Protein AF-A0A1L9V9S2-F1 (afdb_monomer_lite)

Radius of gyration: 23.05 Å; chains: 1; bounding box: 51×39×69 Å

Foldseek 3Di:
DDLLVVLLVLLVQLVQVPSVVLSVCSVVVPPLSSVLSVQQLCQQAAEEEEAQVCVVVLNNLSSLCSLAQVDDVSNPPSGHPNQNHAYYAEHHDDDDDPPVCVLPLPPPQPDEALRSCLSVQLRQNYAEDADDAQVNRENPDNVVCCVPSVRDGRQQNHAYDHDAAHCHDLVVQLVNLLNHQQHAHDHEAYADPDADDHPCLSCLAHYQHYFYHYDYPDDPVVPVPDPRVVSLVVVQVRHDAQQQSQQSRPRHAYYHYEPCNHPGLDDDDLVVDDPLRHHHQNYAEYEYEPCPHRSQPRLRDELLSVLSNLLVLLPDPCNCVSHVNHAEYEYEHQQPPPHDNVDYPDPVSSVVSVVSSVVSCVVVNHHYHYHYDPDDDDTPPPPPPPDDDDD

Secondary structure (DSSP, 8-state):
--HHHHHHHHHHHHT-TTHHHHHHHHHTT-HHHHHHHHHHT-TT--EEEE-HHHHHH-HHHHHHHHHHHS--TTSBTTB---TT--EEEES--SS--HHHHHHHHHHTGGG--TTTTTTGGG-TT--EEEEE-GGGT----HHHHHHHS------TT--EEEEEEE---HHHHHHHHHT-TT--EEEEEEEESS-PPPSGGGGTTT-SEEEE--EE----TT-TTS-HHHHHHHHHHT-----SGGGG-SS--EEEEEHHHHH-S--S-GGG--HHHHS-TT--EEEEEE--TT-TT-----HHHHHHHHHHHHHSTTHHHHSTT--EEEEEE-S---S--SSPPPHHHHHHHHHHHHHHHHHHT-EEEEEE-SSPPPTTTTS--------

Sequence (391 aa):
MDVVEGCVDIINRAQFPDADVWIAALQQGVSEAFISIFISQLSMLNCLRLDYEFLKSGYADKMVKHALLSFSSFLQGVLSIFSRLQKVDYGRHNHDSPSYIHKWLFNDLRGYDKNKFIAWLCLPSLQRFDTHYLVLTGVTGLERRQREEDIKLNLCGLQTLFLTRSKIPEQDIFFLLSQTPSLKNLHLGPIYERHDQPALELVSDTVENLSIGVEYYSCCGECEEVEDDKLREEGLESWEPFRGILKRFTNLQNLEIPIYVIFGTVTTAAADFDLVAALPETLRKLCLRNDPCQLQDCEMKTGSYILDCVHAFLTSRNWKSATPFLRNICIRLCPYAIFKISDPDDPESLANSEKQLSDVCEREGIEMEVYKHEYSVPIGDWIPAGGCCYA

Organism: NCBI:txid1160497

pLDDT: mean 77.68, std 19.03, range [24.02, 98.06]

Structure (mmCIF, N/CA/C/O backbone):
data_AF-A0A1L9V9S2-F1
#
_entry.id   AF-A0A1L9V9S2-F1
#
loop_
_atom_site.group_PDB
_atom_site.id
_atom_site.type_symbol
_atom_site.label_atom_id
_atom_site.label_alt_id
_atom_site.label_comp_id
_atom_site.label_asym_id
_atom_site.label_entity_id
_atom_site.label_seq_id
_atom_site.pdbx_PDB_ins_code
_atom_site.Cartn_x
_atom_site.Cartn_y
_atom_site.Cartn_z
_atom_site.occupancy
_atom_site.B_iso_or_equiv
_atom_site.auth_seq_id
_atom_site.auth_comp_id
_atom_site.auth_asym_id
_atom_site.auth_atom_id
_atom_site.pdbx_PDB_model_num
ATOM 1 N N . MET A 1 1 ? 20.178 -19.288 -33.486 1.00 59.31 1 MET A N 1
ATOM 2 C CA . MET A 1 1 ? 20.260 -17.869 -33.106 1.00 59.31 1 MET A CA 1
ATOM 3 C C . MET A 1 1 ? 20.628 -17.859 -31.644 1.00 59.31 1 MET A C 1
ATOM 5 O O . MET A 1 1 ? 19.979 -18.581 -30.891 1.00 59.31 1 MET A O 1
ATOM 9 N N . ASP A 1 2 ? 21.718 -17.190 -31.291 1.00 88.69 2 ASP A N 1
ATOM 10 C CA . ASP A 1 2 ? 22.121 -17.042 -29.893 1.00 88.69 2 ASP A CA 1
ATOM 11 C C . ASP A 1 2 ? 21.040 -16.236 -29.143 1.00 88.69 2 ASP A C 1
ATOM 13 O O . ASP A 1 2 ? 20.435 -15.321 -29.707 1.00 88.69 2 ASP A O 1
ATOM 17 N N . VAL A 1 3 ? 20.751 -16.598 -27.890 1.00 90.56 3 VAL A N 1
ATOM 18 C CA . VAL A 1 3 ? 19.786 -15.876 -27.042 1.00 90.56 3 VAL A CA 1
ATOM 19 C C . VAL A 1 3 ? 20.243 -14.429 -26.855 1.00 90.56 3 VAL A C 1
ATOM 21 O O . VAL A 1 3 ? 19.418 -13.517 -26.904 1.00 90.56 3 VAL A O 1
ATOM 24 N N . VAL A 1 4 ? 21.556 -14.211 -26.724 1.00 94.94 4 VAL A N 1
ATOM 25 C CA . VAL A 1 4 ? 22.143 -12.869 -26.625 1.00 94.94 4 VAL A CA 1
ATOM 26 C C . VAL A 1 4 ? 21.854 -12.067 -27.893 1.00 94.94 4 VAL A C 1
ATOM 28 O O . VAL A 1 4 ? 21.327 -10.961 -27.806 1.00 94.94 4 VAL A O 1
ATOM 31 N N . GLU A 1 5 ? 22.121 -12.634 -29.073 1.00 95.12 5 GLU A N 1
ATOM 32 C CA . GLU A 1 5 ? 21.849 -11.982 -30.363 1.00 95.12 5 GLU A CA 1
ATOM 33 C C . GLU A 1 5 ? 20.368 -11.618 -30.523 1.00 95.12 5 GLU A C 1
ATOM 35 O O . GLU A 1 5 ? 20.051 -10.516 -30.969 1.00 95.12 5 GLU A O 1
ATOM 40 N N . GLY A 1 6 ? 19.458 -12.513 -30.125 1.00 94.94 6 GLY A N 1
ATOM 41 C CA . GLY A 1 6 ? 18.017 -12.258 -30.171 1.00 94.94 6 GLY A CA 1
ATOM 42 C C . GLY A 1 6 ? 17.588 -11.097 -29.269 1.00 94.94 6 GLY A C 1
ATOM 43 O O . GLY A 1 6 ? 16.809 -10.241 -29.687 1.00 94.94 6 GLY A O 1
ATOM 44 N N . CYS A 1 7 ? 18.124 -11.018 -28.049 1.00 95.50 7 CYS A N 1
ATOM 45 C CA . CYS A 1 7 ? 17.850 -9.899 -27.147 1.00 95.50 7 CYS A CA 1
ATOM 46 C C . CYS A 1 7 ? 18.446 -8.580 -27.662 1.00 95.50 7 CYS A C 1
ATOM 48 O O . CYS A 1 7 ? 17.785 -7.544 -27.587 1.00 95.50 7 CYS A O 1
ATOM 50 N N . VAL A 1 8 ? 19.657 -8.610 -28.227 1.00 95.69 8 VAL A N 1
ATOM 51 C CA . VAL A 1 8 ? 20.303 -7.432 -28.829 1.00 95.69 8 VAL A CA 1
ATOM 52 C C . VAL A 1 8 ? 19.507 -6.914 -30.034 1.00 95.69 8 VAL A C 1
ATOM 54 O O . VAL A 1 8 ? 19.343 -5.701 -30.171 1.00 95.69 8 VAL A O 1
ATOM 57 N N . ASP A 1 9 ? 18.947 -7.796 -30.871 1.00 94.69 9 ASP A N 1
ATOM 58 C CA . ASP A 1 9 ? 18.048 -7.396 -31.966 1.00 94.69 9 ASP A CA 1
ATOM 59 C C . ASP A 1 9 ? 16.825 -6.627 -31.444 1.00 94.69 9 ASP A C 1
ATOM 61 O O . ASP A 1 9 ? 16.493 -5.563 -31.969 1.00 94.69 9 ASP A O 1
ATOM 65 N N . ILE A 1 10 ? 16.195 -7.108 -30.366 1.00 93.88 10 ILE A N 1
ATOM 66 C CA . ILE A 1 10 ? 15.048 -6.427 -29.746 1.00 93.88 10 ILE A CA 1
ATOM 67 C C . ILE A 1 10 ? 15.449 -5.041 -29.236 1.00 93.88 10 ILE A C 1
ATOM 69 O O . ILE A 1 10 ? 14.748 -4.074 -29.530 1.00 93.88 10 ILE A O 1
ATOM 73 N N . ILE A 1 11 ? 16.574 -4.920 -28.522 1.00 93.44 11 ILE A N 1
ATOM 74 C CA . ILE A 1 11 ? 17.078 -3.633 -28.014 1.00 93.44 11 ILE A CA 1
ATOM 75 C C . ILE A 1 11 ? 17.287 -2.631 -29.154 1.00 93.44 11 ILE A C 1
ATOM 77 O O . ILE A 1 11 ? 16.813 -1.495 -29.078 1.00 93.44 11 ILE A O 1
ATOM 81 N N . ASN A 1 12 ? 17.945 -3.064 -30.231 1.00 92.94 12 ASN A N 1
ATOM 82 C CA . ASN A 1 12 ? 18.237 -2.215 -31.383 1.00 92.94 12 ASN A CA 1
ATOM 83 C C . ASN A 1 12 ? 16.962 -1.792 -32.119 1.00 92.94 12 ASN A C 1
ATOM 85 O O . ASN A 1 12 ? 16.792 -0.619 -32.449 1.00 92.94 12 ASN A O 1
ATOM 89 N N . ARG A 1 13 ? 16.033 -2.729 -32.344 1.00 91.38 13 ARG A N 1
ATOM 90 C CA . ARG A 1 13 ? 14.748 -2.449 -33.001 1.00 91.38 13 ARG A CA 1
ATOM 91 C C . ARG A 1 13 ? 13.851 -1.552 -32.162 1.00 91.38 13 ARG A C 1
ATOM 93 O O . ARG A 1 13 ? 13.137 -0.725 -32.722 1.00 91.38 13 ARG A O 1
ATOM 100 N N . ALA A 1 14 ? 13.888 -1.712 -30.843 1.00 90.00 14 ALA A N 1
ATOM 101 C CA . ALA A 1 14 ? 13.151 -0.873 -29.912 1.00 90.00 14 ALA A CA 1
ATOM 102 C C . ALA A 1 14 ? 13.797 0.508 -29.740 1.00 90.00 14 ALA A C 1
ATOM 104 O O . ALA A 1 14 ? 13.125 1.406 -29.251 1.00 90.00 14 ALA A O 1
ATOM 105 N N . GLN A 1 15 ? 15.055 0.700 -30.157 1.00 90.56 15 GLN A N 1
ATOM 106 C CA . GLN A 1 15 ? 15.798 1.958 -30.028 1.00 90.56 15 GLN A CA 1
ATOM 107 C C . GLN A 1 15 ? 15.855 2.457 -28.578 1.00 90.56 15 GLN A C 1
ATOM 109 O O . GLN A 1 15 ? 15.498 3.599 -28.283 1.00 90.56 15 GLN A O 1
ATOM 114 N N . PHE A 1 16 ? 16.274 1.588 -27.653 1.00 88.00 16 PHE A N 1
ATOM 115 C CA . PHE A 1 16 ? 16.479 2.000 -26.262 1.00 88.00 16 PHE A CA 1
ATOM 116 C C . PHE A 1 16 ? 17.503 3.148 -26.181 1.00 88.00 16 PHE A C 1
ATOM 118 O O . PHE A 1 16 ? 18.557 3.064 -26.815 1.00 88.00 16 PHE A O 1
ATOM 125 N N . PRO A 1 17 ? 17.242 4.202 -25.385 1.00 84.94 17 PRO A N 1
ATOM 126 C CA . PRO A 1 17 ? 18.136 5.359 -25.280 1.00 84.94 17 PRO A CA 1
ATOM 127 C C . PRO A 1 17 ? 19.508 5.006 -24.688 1.00 84.94 17 PRO A C 1
ATOM 129 O O . PRO A 1 17 ? 20.489 5.693 -24.953 1.00 84.94 17 PRO A O 1
ATOM 132 N N . ASP A 1 18 ? 19.584 3.931 -23.904 1.00 88.31 18 ASP A N 1
ATOM 133 C CA . ASP A 1 18 ? 20.789 3.396 -23.278 1.00 88.31 18 ASP A CA 1
ATOM 134 C C . ASP A 1 18 ? 21.162 2.009 -23.833 1.00 88.31 18 ASP A C 1
ATOM 136 O O . ASP A 1 18 ? 21.614 1.139 -23.087 1.00 88.31 18 ASP A O 1
ATOM 140 N N . ALA A 1 19 ? 20.974 1.791 -25.143 1.00 92.25 19 ALA A N 1
ATOM 141 C CA . ALA A 1 19 ? 21.206 0.504 -25.809 1.00 92.25 19 ALA A CA 1
ATOM 142 C C . ALA A 1 19 ? 22.562 -0.138 -25.461 1.00 92.25 19 ALA A C 1
ATOM 144 O O . ALA A 1 19 ? 22.602 -1.330 -25.166 1.00 92.25 19 ALA A O 1
ATOM 145 N N . ASP A 1 20 ? 23.649 0.637 -25.404 1.00 94.81 20 ASP A N 1
ATOM 146 C CA . ASP A 1 20 ? 24.983 0.126 -25.055 1.00 94.81 20 ASP A CA 1
ATOM 147 C C . ASP A 1 20 ? 25.027 -0.507 -23.653 1.00 94.81 20 ASP A C 1
ATOM 149 O O . ASP A 1 20 ? 25.670 -1.538 -23.453 1.00 94.81 20 ASP A O 1
ATOM 153 N N . VAL A 1 21 ? 24.301 0.070 -22.687 1.00 93.19 21 VAL A N 1
ATOM 154 C CA . VAL A 1 21 ? 24.208 -0.448 -21.311 1.00 93.19 21 VAL A CA 1
ATOM 155 C C . VAL A 1 21 ? 23.452 -1.774 -21.296 1.00 93.19 21 VAL A C 1
ATOM 157 O O . VAL A 1 21 ? 23.906 -2.734 -20.674 1.00 93.19 21 VAL A O 1
ATOM 160 N N . TRP A 1 22 ? 22.333 -1.854 -22.020 1.00 94.44 22 TRP A N 1
ATOM 161 C CA . TRP A 1 22 ? 21.566 -3.091 -22.163 1.00 94.44 22 TRP A CA 1
ATOM 162 C C . TRP A 1 22 ? 22.377 -4.192 -22.847 1.00 94.44 22 TRP A C 1
ATOM 164 O O . TRP A 1 22 ? 22.416 -5.318 -22.357 1.00 94.44 22 TRP A O 1
ATOM 174 N N . ILE A 1 23 ? 23.057 -3.876 -23.952 1.00 95.94 23 ILE A N 1
ATOM 175 C CA . ILE A 1 23 ? 23.866 -4.838 -24.710 1.00 95.94 23 ILE A CA 1
ATOM 176 C C . ILE A 1 23 ? 25.018 -5.362 -23.848 1.00 95.94 23 ILE A C 1
ATOM 178 O O . ILE A 1 23 ? 25.222 -6.575 -23.783 1.00 95.94 23 ILE A O 1
ATOM 182 N N . ALA A 1 24 ? 25.731 -4.481 -23.140 1.00 96.31 24 ALA A N 1
ATOM 183 C CA . ALA A 1 24 ? 26.801 -4.885 -22.233 1.00 96.31 24 ALA A CA 1
ATOM 184 C C . ALA A 1 24 ? 26.287 -5.804 -21.112 1.00 96.31 24 ALA A C 1
ATOM 186 O O . ALA A 1 24 ? 26.921 -6.813 -20.809 1.00 96.31 24 ALA A O 1
ATOM 187 N N . ALA A 1 25 ? 25.122 -5.502 -20.532 1.00 94.94 25 ALA A N 1
ATOM 188 C CA . ALA A 1 25 ? 24.508 -6.328 -19.496 1.00 94.94 25 ALA A CA 1
ATOM 189 C C . ALA A 1 25 ? 24.116 -7.722 -20.011 1.00 94.94 25 ALA A C 1
ATOM 191 O O . ALA A 1 25 ? 24.380 -8.725 -19.348 1.00 94.94 25 ALA A O 1
ATOM 192 N N . LEU A 1 26 ? 23.555 -7.805 -21.221 1.00 96.12 26 LEU A N 1
ATOM 193 C CA . LEU A 1 26 ? 23.231 -9.080 -21.867 1.00 96.12 26 LEU A CA 1
ATOM 194 C C . LEU A 1 26 ? 24.498 -9.907 -22.138 1.00 96.12 26 LEU A C 1
ATOM 196 O O . LEU A 1 26 ? 24.533 -11.097 -21.836 1.00 96.12 26 LEU A O 1
ATOM 200 N N . GLN A 1 27 ? 25.568 -9.280 -22.637 1.00 95.56 27 GLN A N 1
ATOM 201 C CA . GLN A 1 27 ? 26.857 -9.947 -22.871 1.00 95.56 27 GLN A CA 1
ATOM 202 C C . GLN A 1 27 ? 27.512 -10.452 -21.578 1.00 95.56 27 GLN A C 1
ATOM 204 O O . GLN A 1 27 ? 28.198 -11.471 -21.590 1.00 95.56 27 GLN A O 1
ATOM 209 N N . GLN A 1 28 ? 27.291 -9.753 -20.463 1.00 95.69 28 GLN A N 1
ATOM 210 C CA . GLN A 1 28 ? 27.781 -10.139 -19.138 1.00 95.69 28 GLN A CA 1
ATOM 211 C C . GLN A 1 28 ? 26.899 -11.185 -18.442 1.00 95.69 28 GLN A C 1
ATOM 213 O O . GLN A 1 28 ? 27.258 -11.653 -17.364 1.00 95.69 28 GLN A O 1
ATOM 218 N N . GLY A 1 29 ? 25.764 -11.574 -19.034 1.00 94.00 29 GLY A N 1
ATOM 219 C CA . GLY A 1 29 ? 24.869 -12.567 -18.440 1.00 94.00 29 GLY A CA 1
ATOM 220 C C . GLY A 1 29 ? 23.981 -12.022 -17.316 1.00 94.00 29 GLY A C 1
ATOM 221 O O . GLY A 1 29 ? 23.577 -12.791 -16.450 1.00 94.00 29 GLY A O 1
ATOM 222 N N . VAL A 1 30 ? 23.681 -10.718 -17.298 1.00 93.44 30 VAL A N 1
ATOM 223 C CA . VAL A 1 30 ? 22.823 -10.098 -16.273 1.00 93.44 30 VAL A CA 1
ATOM 224 C C . VAL A 1 30 ? 21.371 -10.556 -16.453 1.00 93.44 30 VAL A C 1
ATOM 226 O O . VAL A 1 30 ? 20.679 -10.126 -17.381 1.00 93.44 30 VAL A O 1
ATOM 229 N N . SER A 1 31 ? 20.905 -11.433 -15.564 1.00 93.94 31 SER A N 1
ATOM 230 C CA . SER A 1 31 ? 19.597 -12.100 -15.639 1.00 93.94 31 SER A CA 1
ATOM 231 C C . SER A 1 31 ? 18.418 -11.131 -15.743 1.00 93.94 31 SER A C 1
ATOM 233 O O . SER A 1 31 ? 17.497 -11.353 -16.527 1.00 93.94 31 SER A O 1
ATOM 235 N N . GLU A 1 32 ? 18.446 -10.028 -14.999 1.00 92.38 32 GLU A N 1
ATOM 236 C CA . GLU A 1 32 ? 17.364 -9.045 -14.935 1.00 92.38 32 GLU A CA 1
ATOM 237 C C . GLU A 1 32 ? 17.168 -8.341 -16.283 1.00 92.38 32 GLU A C 1
ATOM 239 O O . GLU A 1 32 ? 16.033 -8.043 -16.664 1.00 92.38 32 GLU A O 1
ATOM 244 N N . ALA A 1 33 ? 18.249 -8.128 -17.042 1.00 94.62 33 ALA A N 1
ATOM 245 C CA . ALA A 1 33 ? 18.180 -7.566 -18.387 1.00 94.62 33 ALA A CA 1
ATOM 246 C C . ALA A 1 33 ? 17.502 -8.547 -19.359 1.00 94.62 33 ALA A C 1
ATOM 248 O O . ALA A 1 33 ? 16.577 -8.159 -20.077 1.00 94.62 33 ALA A O 1
ATOM 249 N N . PHE A 1 34 ? 17.886 -9.831 -19.330 1.00 95.69 34 PHE A N 1
ATOM 250 C CA . PHE A 1 34 ? 17.237 -10.874 -20.137 1.00 95.69 34 PHE A CA 1
ATOM 251 C C . PHE A 1 34 ? 15.752 -11.009 -19.807 1.00 95.69 34 PHE A C 1
ATOM 253 O O . PHE A 1 34 ? 14.913 -11.014 -20.710 1.00 95.69 34 PHE A O 1
ATOM 260 N N . ILE A 1 35 ? 15.414 -11.087 -18.518 1.00 95.44 35 ILE A N 1
ATOM 261 C CA . ILE A 1 35 ? 14.031 -11.258 -18.067 1.00 95.44 35 ILE A CA 1
ATOM 262 C C . ILE A 1 35 ? 13.191 -10.029 -18.429 1.00 95.44 35 ILE A C 1
ATOM 264 O O . ILE A 1 35 ? 12.068 -10.185 -18.901 1.00 95.44 35 ILE A O 1
ATOM 268 N N . SER A 1 36 ? 13.734 -8.815 -18.303 1.00 95.06 36 SER A N 1
ATOM 269 C CA . SER A 1 36 ? 13.026 -7.590 -18.704 1.00 95.06 36 SER A CA 1
ATOM 270 C C . SER A 1 36 ? 12.702 -7.580 -20.200 1.00 95.06 36 SER A C 1
ATOM 272 O O . SER A 1 36 ? 11.588 -7.224 -20.589 1.00 95.06 36 SER A O 1
ATOM 274 N N . ILE A 1 37 ? 13.633 -8.038 -21.046 1.00 95.31 37 ILE A N 1
ATOM 275 C CA . ILE A 1 37 ? 13.382 -8.186 -22.484 1.00 95.31 37 ILE A CA 1
ATOM 276 C C . ILE A 1 37 ? 12.357 -9.278 -22.754 1.00 95.31 37 ILE A C 1
ATOM 278 O O . ILE A 1 37 ? 11.434 -9.052 -23.533 1.00 95.31 37 ILE A O 1
ATOM 282 N N . PHE A 1 38 ? 12.441 -10.418 -22.078 1.00 95.00 38 PHE A N 1
ATOM 283 C CA . PHE A 1 38 ? 11.438 -11.469 -22.199 1.00 95.00 38 PHE A CA 1
ATOM 284 C C . PHE A 1 38 ? 10.030 -10.970 -21.829 1.00 95.00 38 PHE A C 1
ATOM 286 O O . PHE A 1 38 ? 9.103 -11.129 -22.622 1.00 95.00 38 PHE A O 1
ATOM 293 N N . ILE A 1 39 ? 9.876 -10.286 -20.689 1.00 94.94 39 ILE A N 1
ATOM 294 C CA . ILE A 1 39 ? 8.606 -9.691 -20.238 1.00 94.94 39 ILE A CA 1
ATOM 295 C C . ILE A 1 39 ? 8.053 -8.722 -21.284 1.00 94.94 39 ILE A C 1
ATOM 297 O O . ILE A 1 39 ? 6.854 -8.742 -21.561 1.00 94.94 39 ILE A O 1
ATOM 301 N N . SER A 1 40 ? 8.917 -7.920 -21.916 1.00 93.62 40 SER A N 1
ATOM 302 C CA . SER A 1 40 ? 8.510 -6.983 -22.970 1.00 93.62 40 SER A CA 1
ATOM 303 C C . SER A 1 40 ? 7.837 -7.655 -24.169 1.00 93.62 40 SER A C 1
ATOM 305 O O . SER A 1 40 ? 7.106 -6.998 -24.900 1.00 93.62 40 SER A O 1
ATOM 307 N N . GLN A 1 41 ? 8.039 -8.957 -24.371 1.00 93.38 41 GLN A N 1
ATOM 308 C CA . GLN A 1 41 ? 7.434 -9.712 -25.469 1.00 93.38 41 GLN A CA 1
ATOM 309 C C . GLN A 1 41 ? 6.109 -10.390 -25.068 1.00 93.38 41 GLN A C 1
ATOM 311 O O . GLN A 1 41 ? 5.409 -10.948 -25.914 1.00 93.38 41 GLN A O 1
ATOM 316 N N . LEU A 1 42 ? 5.708 -10.318 -23.792 1.00 93.38 42 LEU A N 1
ATOM 317 C CA . LEU A 1 42 ? 4.491 -10.945 -23.269 1.00 93.38 42 LEU A CA 1
ATOM 318 C C . LEU A 1 42 ? 3.281 -10.001 -23.371 1.00 93.38 42 LEU A C 1
ATOM 320 O O . LEU A 1 42 ? 2.864 -9.363 -22.404 1.00 93.38 42 LEU A O 1
ATOM 324 N N . SER A 1 43 ? 2.660 -9.934 -24.549 1.00 88.38 43 SER A N 1
ATOM 325 C CA . SER A 1 43 ? 1.505 -9.052 -24.814 1.00 88.38 43 SER A CA 1
ATOM 326 C C . SER A 1 43 ? 0.220 -9.414 -24.056 1.00 88.38 43 SER A C 1
ATOM 328 O O . SER A 1 43 ? -0.672 -8.580 -23.898 1.00 88.38 43 SER A O 1
ATOM 330 N N . MET A 1 44 ? 0.122 -10.652 -23.571 1.00 91.81 44 MET A N 1
ATOM 331 C CA . MET A 1 44 ? -1.064 -11.195 -22.898 1.00 91.81 44 MET A CA 1
ATOM 332 C C . MET A 1 44 ? -0.912 -11.264 -21.375 1.00 91.81 44 MET A C 1
ATOM 334 O O . MET A 1 44 ? -1.758 -11.853 -20.703 1.00 91.81 44 MET A O 1
ATOM 338 N N . LEU A 1 45 ? 0.162 -10.682 -20.836 1.00 94.94 45 LEU A N 1
ATOM 339 C CA . LEU A 1 45 ? 0.453 -10.693 -19.410 1.00 94.94 45 LEU A CA 1
ATOM 340 C C . LEU A 1 45 ? -0.637 -9.939 -18.635 1.00 94.94 45 LEU A C 1
ATOM 342 O O . LEU A 1 45 ? -0.939 -8.789 -18.945 1.00 94.94 45 LEU A O 1
ATOM 346 N N . ASN A 1 46 ? -1.226 -10.597 -17.636 1.00 95.75 46 ASN A N 1
ATOM 347 C CA . ASN A 1 46 ? -2.275 -10.037 -16.776 1.00 95.75 46 ASN A CA 1
ATOM 348 C C . ASN A 1 46 ? -1.784 -9.714 -15.357 1.00 95.75 46 ASN A C 1
ATOM 350 O O . ASN A 1 46 ? -2.349 -8.852 -14.684 1.00 95.75 46 ASN A O 1
ATOM 354 N N . CYS A 1 47 ? -0.736 -10.396 -14.912 1.00 95.38 47 CYS A N 1
ATOM 355 C CA . CYS A 1 47 ? -0.155 -10.299 -13.589 1.00 95.38 47 CYS A CA 1
ATOM 356 C C . CYS A 1 47 ? 1.361 -10.387 -13.728 1.00 95.38 47 CYS A C 1
ATOM 358 O O . CYS A 1 47 ? 1.863 -11.275 -14.417 1.00 95.38 47 CYS A O 1
ATOM 360 N N . LEU A 1 48 ? 2.073 -9.480 -13.072 1.00 94.31 48 LEU A N 1
ATOM 361 C CA . LEU A 1 48 ? 3.523 -9.457 -13.032 1.00 94.31 48 LEU A CA 1
ATOM 362 C C . LEU A 1 48 ? 3.968 -9.329 -11.581 1.00 94.31 48 LEU A C 1
ATOM 364 O O . LEU A 1 48 ? 3.529 -8.420 -10.883 1.00 94.31 48 LEU A O 1
ATOM 368 N N . ARG A 1 49 ? 4.826 -10.248 -11.141 1.00 91.75 49 ARG A N 1
ATOM 369 C CA . ARG A 1 49 ? 5.481 -10.179 -9.838 1.00 91.75 49 ARG A CA 1
ATOM 370 C C . ARG A 1 49 ? 6.980 -10.154 -10.057 1.00 91.75 49 ARG A C 1
ATOM 372 O O . ARG A 1 49 ? 7.500 -11.049 -10.719 1.00 91.75 49 ARG A O 1
ATOM 379 N N . LEU A 1 50 ? 7.638 -9.134 -9.538 1.00 88.62 50 LEU A N 1
ATOM 380 C CA . LEU A 1 50 ? 9.077 -8.959 -9.636 1.00 88.62 50 LEU A CA 1
ATOM 381 C C . LEU A 1 50 ? 9.624 -8.748 -8.236 1.00 88.62 50 LEU A C 1
ATOM 383 O O . LEU A 1 50 ? 9.081 -7.965 -7.455 1.00 88.62 50 LEU A O 1
ATOM 387 N N . ASP A 1 51 ? 10.685 -9.475 -7.923 1.00 85.62 51 ASP A N 1
ATOM 388 C CA . ASP A 1 51 ? 11.337 -9.366 -6.632 1.00 85.62 51 ASP A CA 1
ATOM 389 C C . ASP A 1 51 ? 12.168 -8.077 -6.518 1.00 85.62 51 ASP A C 1
ATOM 391 O O . ASP A 1 51 ? 12.180 -7.196 -7.385 1.00 85.62 51 ASP A O 1
ATOM 395 N N . TYR A 1 52 ? 12.862 -7.960 -5.394 1.00 79.00 52 TYR A N 1
ATOM 396 C CA . TYR A 1 52 ? 13.724 -6.832 -5.083 1.00 79.00 52 TYR A CA 1
ATOM 397 C C . TYR A 1 52 ? 14.919 -6.655 -6.045 1.00 79.00 52 TYR A C 1
ATOM 399 O O . TYR A 1 52 ? 15.376 -5.527 -6.238 1.00 79.00 52 TYR A O 1
ATOM 407 N N . GLU A 1 53 ? 15.424 -7.707 -6.697 1.00 81.56 53 GLU A N 1
ATOM 408 C CA . GLU A 1 53 ? 16.578 -7.574 -7.603 1.00 81.56 53 GLU A CA 1
ATOM 409 C C . GLU A 1 53 ? 16.211 -6.785 -8.872 1.00 81.56 53 GLU A C 1
ATOM 411 O O . GLU A 1 53 ? 17.025 -6.034 -9.425 1.00 81.56 53 GLU A O 1
ATOM 416 N N . PHE A 1 54 ? 14.943 -6.841 -9.292 1.00 84.19 54 PHE A N 1
ATOM 417 C CA . PHE A 1 54 ? 14.436 -5.994 -10.374 1.00 84.19 54 PHE A CA 1
ATOM 418 C C . PHE A 1 54 ? 14.377 -4.519 -9.983 1.00 84.19 54 PHE A C 1
ATOM 420 O O . PHE A 1 54 ? 14.768 -3.665 -10.781 1.00 84.19 54 PHE A O 1
ATOM 427 N N . LEU A 1 55 ? 13.981 -4.217 -8.742 1.00 77.88 55 LEU A N 1
ATOM 428 C CA . LEU A 1 55 ? 14.006 -2.855 -8.207 1.00 77.88 55 LEU A CA 1
ATOM 429 C C . LEU A 1 55 ? 15.435 -2.287 -8.214 1.00 77.88 55 LEU A C 1
ATOM 431 O O . LEU A 1 55 ? 15.675 -1.154 -8.662 1.00 77.88 55 LEU A O 1
ATOM 435 N N . LYS A 1 56 ? 16.392 -3.108 -7.764 1.00 77.12 56 LYS A N 1
ATOM 436 C CA . LYS A 1 56 ? 17.818 -2.782 -7.728 1.00 77.12 56 LYS A CA 1
ATOM 437 C C . LYS A 1 56 ? 18.354 -2.491 -9.132 1.00 77.12 56 LYS A C 1
ATOM 439 O O . LYS A 1 56 ? 18.820 -1.384 -9.408 1.00 77.12 56 LYS A O 1
ATOM 444 N N . SER A 1 57 ? 18.211 -3.446 -10.049 1.00 82.50 57 SER A N 1
ATOM 445 C CA . SER A 1 57 ? 18.751 -3.345 -11.410 1.00 82.50 57 SER A CA 1
ATOM 446 C C . SER A 1 57 ? 18.057 -2.273 -12.265 1.00 82.50 57 SER A C 1
ATOM 448 O O . SER A 1 57 ? 18.705 -1.575 -13.044 1.00 82.50 57 SER A O 1
ATOM 450 N N . GLY A 1 58 ? 16.744 -2.084 -12.101 1.00 84.38 58 GLY A N 1
ATOM 451 C CA . GLY A 1 58 ? 15.948 -1.083 -12.815 1.00 84.38 58 GLY A CA 1
ATOM 452 C C . GLY A 1 58 ? 15.679 -1.381 -14.291 1.00 84.38 58 GLY A C 1
ATOM 453 O O . GLY A 1 58 ? 15.122 -0.525 -14.980 1.00 84.38 58 GLY A O 1
ATOM 454 N N . TYR A 1 59 ? 16.064 -2.552 -14.809 1.00 89.19 59 TYR A N 1
ATOM 455 C CA . TYR A 1 59 ? 15.822 -2.903 -16.213 1.00 89.19 59 TYR A CA 1
ATOM 456 C C . TYR A 1 59 ? 14.324 -3.006 -16.525 1.00 89.19 59 TYR A C 1
ATOM 458 O O . TYR A 1 59 ? 13.882 -2.495 -17.555 1.00 89.19 59 TYR A O 1
ATOM 466 N N . ALA A 1 60 ? 13.526 -3.577 -15.618 1.00 90.50 60 ALA A N 1
ATOM 467 C CA . ALA A 1 60 ? 12.080 -3.682 -15.802 1.00 90.50 60 ALA A CA 1
ATOM 468 C C . ALA A 1 60 ? 11.428 -2.293 -15.888 1.00 90.50 60 ALA A C 1
ATOM 470 O O . ALA A 1 60 ? 10.654 -2.031 -16.806 1.00 90.50 60 ALA A O 1
ATOM 471 N N . ASP A 1 61 ? 11.818 -1.379 -14.998 1.00 87.94 61 ASP A N 1
ATOM 472 C CA . ASP A 1 61 ? 11.339 0.006 -14.979 1.00 87.94 61 ASP A CA 1
ATOM 473 C C . ASP A 1 61 ? 11.678 0.748 -16.275 1.00 87.94 61 ASP A C 1
ATOM 475 O O . ASP A 1 61 ? 10.811 1.365 -16.897 1.00 87.94 61 ASP A O 1
ATOM 479 N N . LYS A 1 62 ? 12.939 0.656 -16.720 1.00 88.25 62 LYS A N 1
ATOM 480 C CA . LYS A 1 62 ? 13.399 1.254 -17.980 1.00 88.25 62 LYS A CA 1
ATOM 481 C C . LYS A 1 62 ? 12.630 0.699 -19.175 1.00 88.25 62 LYS A C 1
ATOM 483 O O . LYS A 1 62 ? 12.224 1.466 -20.044 1.00 88.25 62 LYS A O 1
ATOM 488 N N . MET A 1 63 ? 12.411 -0.614 -19.207 1.00 91.75 63 MET A N 1
ATOM 489 C CA . MET A 1 63 ? 11.663 -1.283 -20.269 1.00 91.75 63 MET A CA 1
ATOM 490 C C . MET A 1 63 ? 10.209 -0.816 -20.316 1.00 91.75 63 MET A C 1
ATOM 492 O O . MET A 1 63 ? 9.745 -0.425 -21.385 1.00 91.75 63 MET A O 1
ATOM 496 N N . VAL A 1 64 ? 9.507 -0.775 -19.181 1.00 90.88 64 VAL A N 1
ATOM 497 C CA . VAL A 1 64 ? 8.111 -0.312 -19.133 1.00 90.88 64 VAL A CA 1
ATOM 498 C C . VAL A 1 64 ? 8.005 1.171 -19.467 1.00 90.88 64 VAL A C 1
ATOM 500 O O . VAL A 1 64 ? 7.131 1.569 -20.237 1.00 90.88 64 VAL A O 1
ATOM 503 N N . LYS A 1 65 ? 8.931 1.992 -18.963 1.00 88.69 65 LYS A N 1
ATOM 504 C CA . LYS A 1 65 ? 9.025 3.413 -19.310 1.00 88.69 65 LYS A CA 1
ATOM 505 C C . LYS A 1 65 ? 9.193 3.612 -20.811 1.00 88.69 65 LYS A C 1
ATOM 507 O O . LYS A 1 65 ? 8.463 4.408 -21.392 1.00 88.69 65 LYS A O 1
ATOM 512 N N . HIS A 1 66 ? 10.104 2.871 -21.437 1.00 88.19 66 HIS A N 1
ATOM 513 C CA . HIS A 1 66 ? 10.338 2.954 -22.877 1.00 88.19 66 HIS A CA 1
ATOM 514 C C . HIS A 1 66 ? 9.123 2.472 -23.679 1.00 88.19 66 HIS A C 1
ATOM 516 O O . HIS A 1 66 ? 8.693 3.138 -24.616 1.00 88.19 66 HIS A O 1
ATOM 522 N N . ALA A 1 67 ? 8.505 1.362 -23.266 1.00 89.19 67 ALA A N 1
ATOM 523 C CA . ALA A 1 67 ? 7.331 0.804 -23.932 1.00 89.19 67 ALA A CA 1
ATOM 524 C C . ALA A 1 67 ? 6.099 1.728 -23.883 1.00 89.19 67 ALA A C 1
ATOM 526 O O . ALA A 1 67 ? 5.313 1.745 -24.830 1.00 89.19 67 ALA A O 1
ATOM 527 N N . LEU A 1 68 ? 5.915 2.480 -22.792 1.00 87.94 68 LEU A N 1
ATOM 528 C CA . LEU A 1 68 ? 4.725 3.310 -22.576 1.00 87.94 68 LEU A CA 1
ATOM 529 C C . LEU A 1 68 ? 4.924 4.786 -22.931 1.00 87.94 68 LEU A C 1
ATOM 531 O O . LEU A 1 68 ? 4.011 5.399 -23.477 1.00 87.94 68 LEU A O 1
ATOM 535 N N . LEU A 1 69 ? 6.083 5.367 -22.609 1.00 84.94 69 LEU A N 1
ATOM 536 C CA . LEU A 1 69 ? 6.291 6.821 -22.656 1.00 84.94 69 LEU A CA 1
ATOM 537 C C . LEU A 1 69 ? 7.147 7.279 -23.840 1.00 84.94 69 LEU A C 1
ATOM 539 O O . LEU A 1 69 ? 7.047 8.429 -24.254 1.00 84.94 69 LEU A O 1
ATOM 543 N N . SER A 1 70 ? 7.955 6.402 -24.437 1.00 76.81 70 SER A N 1
ATOM 544 C CA . SER A 1 70 ? 8.806 6.747 -25.588 1.00 76.81 70 SER A CA 1
ATOM 545 C C . SER A 1 70 ? 8.099 6.519 -26.931 1.00 76.81 70 SER A C 1
ATOM 547 O O . SER A 1 70 ? 8.730 6.158 -27.923 1.00 76.81 70 SER A O 1
ATOM 549 N N . PHE A 1 71 ? 6.775 6.723 -26.969 1.00 62.53 71 PHE A N 1
ATOM 550 C CA . PHE A 1 71 ? 5.903 6.320 -28.075 1.00 62.53 71 PHE A CA 1
ATOM 551 C C . PHE A 1 71 ? 6.176 7.104 -29.369 1.00 62.53 71 PHE A C 1
ATOM 553 O O . PHE A 1 71 ? 5.558 8.119 -29.680 1.00 62.53 71 PHE A O 1
ATOM 560 N N . SER A 1 72 ? 7.102 6.583 -30.166 1.00 60.56 72 SER A N 1
ATOM 561 C CA . SER A 1 72 ? 7.234 6.868 -31.589 1.00 60.56 72 SER A CA 1
ATOM 562 C C . SER A 1 72 ? 6.331 5.901 -32.357 1.00 60.56 72 SER A C 1
ATOM 564 O O . SER A 1 72 ? 6.360 4.694 -32.113 1.00 60.56 72 SER A O 1
ATOM 566 N N . SER A 1 73 ? 5.549 6.399 -33.320 1.00 56.91 73 SER A N 1
ATOM 567 C CA . SER A 1 73 ? 4.698 5.571 -34.196 1.00 56.91 73 SER A CA 1
ATOM 568 C C . SER A 1 73 ? 5.474 4.478 -34.950 1.00 56.91 73 SER A C 1
ATOM 570 O O . SER A 1 73 ? 4.877 3.509 -35.411 1.00 56.91 73 SER A O 1
ATOM 572 N N . PHE A 1 74 ? 6.802 4.595 -35.033 1.00 57.09 74 PHE A N 1
ATOM 573 C CA . PHE A 1 74 ? 7.698 3.622 -35.657 1.00 57.09 74 PHE A CA 1
ATOM 574 C C . PHE A 1 74 ? 8.086 2.439 -34.748 1.00 57.09 74 PHE A C 1
ATOM 576 O O . PHE A 1 74 ? 8.610 1.450 -35.252 1.00 57.09 74 PHE A O 1
ATOM 583 N N . LEU A 1 75 ? 7.831 2.509 -33.435 1.00 64.19 75 LEU A N 1
ATOM 584 C CA . LEU A 1 75 ? 8.190 1.466 -32.454 1.00 64.19 75 LEU A CA 1
ATOM 585 C C . LEU A 1 75 ? 7.030 0.508 -32.132 1.00 64.19 75 LEU A C 1
ATOM 587 O O . LEU A 1 75 ? 7.159 -0.404 -31.309 1.00 64.19 75 LEU A O 1
ATOM 591 N N . GLN A 1 76 ? 5.882 0.705 -32.784 1.00 66.62 76 GLN A N 1
ATOM 592 C CA . GLN A 1 76 ? 4.664 -0.041 -32.508 1.00 66.62 76 GLN A CA 1
ATOM 593 C C . GLN A 1 76 ? 4.850 -1.534 -32.823 1.00 66.62 76 GLN A C 1
ATOM 595 O O . GLN A 1 76 ? 5.139 -1.923 -33.952 1.00 66.62 76 GLN A O 1
ATOM 600 N N . GLY A 1 77 ? 4.667 -2.378 -31.805 1.00 75.31 77 GLY A N 1
ATOM 601 C CA . GLY A 1 77 ? 4.747 -3.835 -31.932 1.00 75.31 77 GLY A CA 1
ATOM 602 C C . GLY A 1 77 ? 6.125 -4.447 -31.668 1.00 75.31 77 GLY A C 1
ATOM 603 O O . GLY A 1 77 ? 6.243 -5.666 -31.761 1.00 75.31 77 GLY A O 1
ATOM 604 N N . VAL A 1 78 ? 7.146 -3.651 -31.319 1.00 87.25 78 VAL A N 1
ATOM 605 C CA . VAL A 1 78 ? 8.439 -4.197 -30.854 1.00 87.25 78 VAL A CA 1
ATOM 606 C C . VAL A 1 78 ? 8.387 -4.557 -29.371 1.00 87.25 78 VAL A C 1
ATOM 608 O O . VAL A 1 78 ? 8.855 -5.623 -28.982 1.00 87.25 78 VAL A O 1
ATOM 611 N N . LEU A 1 79 ? 7.795 -3.688 -28.550 1.00 89.44 79 LEU A N 1
ATOM 612 C CA . LEU A 1 79 ? 7.567 -3.930 -27.127 1.00 89.44 79 LEU A CA 1
ATOM 613 C C . LEU A 1 79 ? 6.067 -3.996 -26.840 1.00 89.44 79 LEU A C 1
ATOM 615 O O . LEU A 1 79 ? 5.257 -3.289 -27.447 1.00 89.44 79 LEU A O 1
ATOM 619 N N . SER A 1 80 ? 5.697 -4.849 -25.893 1.00 90.31 80 SER A N 1
ATOM 620 C CA . SER A 1 80 ? 4.362 -4.908 -25.318 1.00 90.31 80 SER A CA 1
ATOM 621 C C . SER A 1 80 ? 4.060 -3.611 -24.581 1.00 90.31 80 SER A C 1
ATOM 623 O O . SER A 1 80 ? 4.814 -3.183 -23.715 1.00 90.31 80 SER A O 1
ATOM 625 N N . ILE A 1 81 ? 2.900 -3.030 -24.871 1.00 90.50 81 ILE A N 1
ATOM 626 C CA . ILE A 1 81 ? 2.336 -1.911 -24.102 1.00 90.50 81 ILE A CA 1
ATOM 627 C C . ILE A 1 81 ? 1.548 -2.392 -22.877 1.00 90.50 81 ILE A C 1
ATOM 629 O O . ILE A 1 81 ? 0.847 -1.609 -22.241 1.00 90.50 81 ILE A O 1
ATOM 633 N N . PHE A 1 82 ? 1.583 -3.701 -22.601 1.00 92.94 82 PHE A N 1
ATOM 634 C CA . PHE A 1 82 ? 0.947 -4.323 -21.442 1.00 92.94 82 PHE A CA 1
ATOM 635 C C . PHE A 1 82 ? -0.543 -3.985 -21.310 1.00 92.94 82 PHE A C 1
ATOM 637 O O . PHE A 1 82 ? -1.062 -3.766 -20.217 1.00 92.94 82 PHE A O 1
ATOM 644 N N . SER A 1 83 ? -1.265 -3.987 -22.435 1.00 92.44 83 SER A N 1
ATOM 645 C CA . SER A 1 83 ? -2.675 -3.575 -22.488 1.00 92.44 83 SER A CA 1
ATOM 646 C C . SER A 1 83 ? -3.608 -4.410 -21.609 1.00 92.44 83 SER A C 1
ATOM 648 O O . SER A 1 83 ? -4.709 -3.967 -21.293 1.00 92.44 83 SER A O 1
ATOM 650 N N . ARG A 1 84 ? -3.180 -5.610 -21.202 1.00 95.19 84 ARG A N 1
ATOM 651 C CA . ARG A 1 84 ? -3.928 -6.533 -20.338 1.00 95.19 84 ARG A CA 1
ATOM 652 C C . ARG A 1 84 ? -3.370 -6.651 -18.922 1.00 95.19 84 ARG A C 1
ATOM 654 O O . ARG A 1 84 ? -3.962 -7.376 -18.126 1.00 95.19 84 ARG A O 1
ATOM 661 N N . LEU A 1 85 ? -2.267 -5.972 -18.605 1.00 96.38 85 LEU A N 1
ATOM 662 C CA . LEU A 1 85 ? -1.620 -6.087 -17.304 1.00 96.38 85 LEU A CA 1
ATOM 663 C C . LEU A 1 85 ? -2.465 -5.369 -16.253 1.00 96.38 85 LEU A C 1
ATOM 665 O O . LEU A 1 85 ? -2.627 -4.152 -16.292 1.00 96.38 85 LEU A O 1
ATOM 669 N N . GLN A 1 86 ? -3.034 -6.154 -15.342 1.00 96.81 86 GLN A N 1
ATOM 670 C CA . GLN A 1 86 ? -3.962 -5.695 -14.311 1.00 96.81 86 GLN A CA 1
ATOM 671 C C . GLN A 1 86 ? -3.320 -5.643 -12.931 1.00 96.81 86 GLN A C 1
ATOM 673 O O . GLN A 1 86 ? -3.727 -4.829 -12.104 1.00 96.81 86 GLN A O 1
ATOM 678 N N . LYS A 1 87 ? -2.350 -6.520 -12.660 1.00 95.88 87 LYS A N 1
ATOM 679 C CA . LYS A 1 87 ? -1.718 -6.646 -11.346 1.00 95.88 87 LYS A CA 1
ATOM 680 C C . LYS A 1 87 ? -0.206 -6.547 -11.483 1.00 95.88 87 LYS A C 1
ATOM 682 O O . LYS A 1 87 ? 0.383 -7.303 -12.255 1.00 95.88 87 LYS A O 1
ATOM 687 N N . VAL A 1 88 ? 0.401 -5.651 -10.719 1.00 93.38 88 VAL A N 1
ATOM 688 C CA . VAL A 1 88 ? 1.854 -5.527 -10.600 1.00 93.38 88 VAL A CA 1
ATOM 689 C C . VAL A 1 88 ? 2.209 -5.599 -9.124 1.00 93.38 88 VAL A C 1
ATOM 691 O O . VAL A 1 88 ? 1.660 -4.840 -8.333 1.00 93.38 88 VAL A O 1
ATOM 694 N N . ASP A 1 89 ? 3.088 -6.529 -8.774 1.00 90.19 89 ASP A N 1
ATOM 695 C CA . ASP A 1 89 ? 3.712 -6.658 -7.457 1.00 90.19 89 ASP A CA 1
ATOM 696 C C . ASP A 1 89 ? 5.220 -6.498 -7.652 1.00 90.19 89 ASP A C 1
ATOM 698 O O . ASP A 1 89 ? 5.838 -7.269 -8.390 1.00 90.19 89 ASP A O 1
ATOM 702 N N . TYR A 1 90 ? 5.792 -5.444 -7.084 1.00 85.31 90 TYR A N 1
ATOM 703 C CA . TYR A 1 90 ? 7.159 -5.024 -7.351 1.00 85.31 90 TYR A CA 1
ATOM 704 C C . TYR A 1 90 ? 7.952 -4.881 -6.054 1.00 85.31 90 TYR A C 1
ATOM 706 O O . TYR A 1 90 ? 7.563 -4.156 -5.138 1.00 85.31 90 TYR A O 1
ATOM 714 N N . GLY A 1 91 ? 9.094 -5.559 -5.975 1.00 77.31 91 GLY A N 1
ATOM 715 C CA . GLY A 1 91 ? 10.007 -5.471 -4.838 1.00 77.31 91 GLY A CA 1
ATOM 716 C C . GLY A 1 91 ? 9.663 -6.387 -3.661 1.00 77.31 91 GLY A C 1
ATOM 717 O O . GLY A 1 91 ? 10.306 -6.287 -2.615 1.00 77.31 91 GLY A O 1
ATOM 718 N N . ARG A 1 92 ? 8.681 -7.290 -3.791 1.00 74.62 92 ARG A N 1
ATOM 719 C CA . ARG A 1 92 ? 8.371 -8.269 -2.740 1.00 74.62 92 ARG A CA 1
ATOM 720 C C . ARG A 1 92 ? 9.417 -9.384 -2.736 1.00 74.62 92 ARG A C 1
ATOM 722 O O . ARG A 1 92 ? 9.610 -10.059 -3.742 1.00 74.62 92 ARG A O 1
ATOM 729 N N . HIS A 1 93 ? 10.101 -9.589 -1.612 1.00 65.75 93 HIS A N 1
ATOM 730 C CA . HIS A 1 93 ? 11.076 -10.674 -1.476 1.00 65.75 93 HIS A CA 1
ATOM 731 C C . HIS A 1 93 ? 10.407 -11.979 -1.016 1.00 65.75 93 HIS A C 1
ATOM 733 O O . HIS A 1 93 ? 9.502 -11.958 -0.178 1.00 65.75 93 HIS A O 1
ATOM 739 N N . ASN A 1 94 ? 10.882 -13.115 -1.532 1.00 51.53 94 ASN A N 1
ATOM 740 C CA . ASN A 1 94 ? 10.532 -14.438 -1.021 1.00 51.53 94 ASN A CA 1
ATOM 741 C C . ASN A 1 94 ? 11.369 -14.721 0.234 1.00 51.53 94 ASN A C 1
ATOM 743 O O . ASN A 1 94 ? 12.451 -15.272 0.119 1.00 51.53 94 ASN A O 1
ATOM 747 N N . HIS A 1 95 ? 10.826 -14.383 1.404 1.00 44.94 95 HIS A N 1
ATOM 748 C CA . HIS A 1 95 ? 11.280 -14.830 2.727 1.00 44.94 95 HIS A CA 1
ATOM 749 C C . HIS A 1 95 ? 12.688 -14.384 3.205 1.00 44.94 95 HIS A C 1
ATOM 751 O O . HIS A 1 95 ? 13.657 -14.300 2.467 1.00 44.94 95 HIS A O 1
ATOM 757 N N . ASP A 1 96 ? 12.747 -14.140 4.517 1.00 43.59 96 ASP A N 1
ATOM 758 C CA . ASP A 1 96 ? 13.919 -14.103 5.402 1.00 43.59 96 ASP A CA 1
ATOM 759 C C . ASP A 1 96 ? 14.669 -12.773 5.658 1.00 43.59 96 ASP A C 1
ATOM 761 O O . ASP A 1 96 ? 15.575 -12.331 4.960 1.00 43.59 96 ASP A O 1
ATOM 765 N N . SER A 1 97 ? 14.333 -12.238 6.839 1.00 42.34 97 SER A N 1
ATOM 766 C CA . SER A 1 97 ? 15.057 -11.297 7.701 1.00 42.34 97 SER A CA 1
ATOM 767 C C . SER A 1 97 ? 15.102 -9.811 7.295 1.00 42.34 97 SER A C 1
ATOM 769 O O . SER A 1 97 ? 15.978 -9.378 6.540 1.00 42.34 97 SER A O 1
ATOM 771 N N . PRO A 1 98 ? 14.261 -8.968 7.936 1.00 48.16 98 PRO A N 1
ATOM 772 C CA . PRO A 1 98 ? 14.351 -7.506 7.870 1.00 48.16 98 PRO A CA 1
ATOM 773 C C . PRO A 1 98 ? 15.761 -6.963 8.169 1.00 48.16 98 PRO A C 1
ATOM 775 O O . PRO A 1 98 ? 16.146 -5.918 7.648 1.00 48.16 98 PRO A O 1
ATOM 778 N N . SER A 1 99 ? 16.558 -7.678 8.974 1.00 46.50 99 SER A N 1
ATOM 779 C CA . SER A 1 99 ? 17.857 -7.208 9.477 1.00 46.50 99 SER A CA 1
ATOM 780 C C . SER A 1 99 ? 18.933 -7.009 8.400 1.00 46.50 99 SER A C 1
ATOM 782 O O . SER A 1 99 ? 19.736 -6.081 8.509 1.00 46.50 99 SER A O 1
ATOM 784 N N . TYR A 1 100 ? 18.936 -7.812 7.331 1.00 43.78 100 TYR A N 1
ATOM 785 C CA . TYR A 1 100 ? 19.917 -7.663 6.249 1.00 43.78 100 TYR A CA 1
ATOM 786 C C . TYR A 1 100 ? 19.536 -6.526 5.301 1.00 43.78 100 TYR A C 1
ATOM 788 O O . TYR A 1 100 ? 20.387 -5.742 4.888 1.00 43.78 100 TYR A O 1
ATOM 796 N N . ILE A 1 101 ? 18.245 -6.374 5.028 1.00 50.50 101 ILE A N 1
ATOM 797 C CA . ILE A 1 101 ? 17.699 -5.383 4.101 1.00 50.50 101 ILE A CA 1
ATOM 798 C C . ILE A 1 101 ? 18.038 -3.954 4.561 1.00 50.50 101 ILE A C 1
ATOM 800 O O . ILE A 1 101 ? 18.479 -3.142 3.754 1.00 50.50 101 ILE A O 1
ATOM 804 N N . HIS A 1 102 ? 17.963 -3.668 5.866 1.00 51.47 102 HIS A N 1
ATOM 805 C CA . HIS A 1 102 ? 18.287 -2.346 6.410 1.00 51.47 102 HIS A CA 1
ATOM 806 C C . HIS A 1 102 ? 19.738 -1.911 6.163 1.00 51.47 102 HIS A C 1
ATOM 808 O O . HIS A 1 102 ? 19.957 -0.781 5.755 1.00 51.47 102 HIS A O 1
ATOM 814 N N . LYS A 1 103 ? 20.744 -2.771 6.357 1.00 47.97 103 LYS A N 1
ATOM 815 C CA . LYS A 1 103 ? 22.152 -2.346 6.238 1.00 47.97 103 LYS A CA 1
ATOM 816 C C . LYS A 1 103 ? 22.587 -2.103 4.787 1.00 47.97 103 LYS A C 1
ATOM 818 O O . LYS A 1 103 ? 23.423 -1.244 4.531 1.00 47.97 103 LYS A O 1
ATOM 823 N N . TRP A 1 104 ? 22.010 -2.840 3.839 1.00 47.72 104 TRP A N 1
ATOM 824 C CA . TRP A 1 104 ? 22.341 -2.716 2.416 1.00 47.72 104 TRP A CA 1
ATOM 825 C C . TRP A 1 104 ? 21.502 -1.659 1.686 1.00 47.72 104 TRP A C 1
ATOM 827 O O . TRP A 1 104 ? 21.992 -1.090 0.713 1.00 47.72 104 TRP A O 1
ATOM 837 N N . LEU A 1 105 ? 20.280 -1.353 2.150 1.00 53.06 105 LEU A N 1
ATOM 838 C CA . LEU A 1 105 ? 19.412 -0.367 1.490 1.00 53.06 105 LEU A CA 1
ATOM 839 C C . LEU A 1 105 ? 19.998 1.047 1.468 1.00 53.06 105 LEU A C 1
ATOM 841 O O . LEU A 1 105 ? 19.708 1.797 0.542 1.00 53.06 105 LEU A O 1
ATOM 845 N N . PHE A 1 106 ? 20.769 1.434 2.487 1.00 51.50 106 PHE A N 1
ATOM 846 C CA . PHE A 1 106 ? 21.160 2.836 2.673 1.00 51.50 106 PHE A CA 1
ATOM 847 C C . PHE A 1 106 ? 22.499 3.202 2.025 1.00 51.50 106 PHE A C 1
ATOM 849 O O . PHE A 1 106 ? 22.683 4.354 1.631 1.00 51.50 106 PHE A O 1
ATOM 856 N N . ASN A 1 107 ? 23.399 2.234 1.827 1.00 47.84 107 ASN A N 1
ATOM 857 C CA . ASN A 1 107 ? 24.753 2.522 1.342 1.00 47.84 107 ASN A CA 1
ATOM 858 C C . ASN A 1 107 ? 24.832 2.745 -0.183 1.00 47.84 107 ASN A C 1
ATOM 860 O O . ASN A 1 107 ? 25.823 3.295 -0.657 1.00 47.84 107 ASN A O 1
ATOM 864 N N . ASP A 1 108 ? 23.790 2.395 -0.949 1.00 50.41 108 ASP A N 1
ATOM 865 C CA . ASP A 1 108 ? 23.813 2.415 -2.426 1.00 50.41 108 ASP A CA 1
ATOM 866 C C . ASP A 1 108 ? 22.908 3.504 -3.061 1.00 50.41 108 ASP A C 1
ATOM 868 O O . ASP A 1 108 ? 22.828 3.660 -4.276 1.00 50.41 108 ASP A O 1
ATOM 872 N N . LEU A 1 109 ? 22.236 4.332 -2.251 1.00 50.28 109 LEU A N 1
ATOM 873 C CA . LEU A 1 109 ? 21.180 5.272 -2.681 1.00 50.28 109 LEU A CA 1
ATOM 874 C C . LEU A 1 109 ? 21.612 6.409 -3.630 1.00 50.28 109 LEU A C 1
ATOM 876 O O . LEU A 1 109 ? 20.759 7.102 -4.188 1.00 50.28 109 LEU A O 1
ATOM 880 N N . ARG A 1 110 ? 22.914 6.651 -3.823 1.00 44.81 110 ARG A N 1
ATOM 881 C CA . ARG A 1 110 ? 23.415 7.875 -4.487 1.00 44.81 110 ARG A CA 1
ATOM 882 C C . ARG A 1 110 ? 23.329 7.872 -6.023 1.00 44.81 110 ARG A C 1
ATOM 884 O O . ARG A 1 110 ? 23.673 8.881 -6.631 1.00 44.81 110 ARG A O 1
ATOM 891 N N . GLY A 1 111 ? 22.841 6.799 -6.651 1.00 47.66 111 GLY A N 1
ATOM 892 C CA . GLY A 1 111 ? 22.741 6.678 -8.117 1.00 47.66 111 GLY A CA 1
ATOM 893 C C . GLY A 1 111 ? 21.380 6.236 -8.665 1.00 47.66 111 GLY A C 1
ATOM 894 O O . GLY A 1 111 ? 21.260 6.004 -9.867 1.00 47.66 111 GLY A O 1
ATOM 895 N N . TYR A 1 112 ? 20.358 6.092 -7.819 1.00 56.31 112 TYR A N 1
ATOM 896 C CA . TYR A 1 112 ? 19.074 5.527 -8.239 1.00 56.31 112 TYR A CA 1
ATOM 897 C C . TYR A 1 1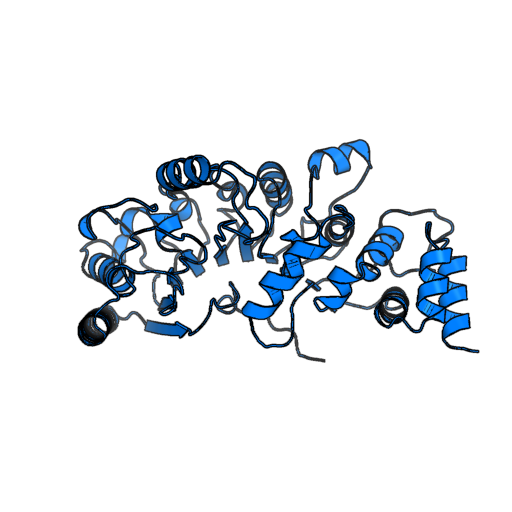12 ? 18.205 6.543 -9.000 1.00 56.31 112 TYR A C 1
ATOM 899 O O . TYR A 1 112 ? 17.955 7.655 -8.532 1.00 56.31 112 TYR A O 1
ATOM 907 N N . ASP A 1 113 ? 17.715 6.145 -10.182 1.00 60.75 113 ASP A N 1
ATOM 908 C CA . ASP A 1 113 ? 16.753 6.936 -10.957 1.00 60.75 113 ASP A CA 1
ATOM 909 C C . ASP A 1 113 ? 15.428 7.055 -10.185 1.00 60.75 113 ASP A C 1
ATOM 911 O O . ASP A 1 113 ? 14.691 6.082 -10.014 1.00 60.75 113 ASP A O 1
ATOM 915 N N . LYS A 1 114 ? 15.111 8.282 -9.756 1.00 63.28 114 LYS A N 1
ATOM 916 C CA . LYS A 1 114 ? 13.885 8.657 -9.027 1.00 63.28 114 LYS A CA 1
ATOM 917 C C . LYS A 1 114 ? 12.599 8.514 -9.863 1.00 63.28 114 LYS A C 1
ATOM 919 O O . LYS A 1 114 ? 11.509 8.876 -9.434 1.00 63.28 114 LYS A O 1
ATOM 924 N N . ASN A 1 115 ? 12.720 8.037 -11.101 1.00 64.81 115 ASN A N 1
ATOM 925 C CA . ASN A 1 115 ? 11.632 7.980 -12.077 1.00 64.81 115 ASN A CA 1
ATOM 926 C C . ASN A 1 115 ? 11.187 6.556 -12.413 1.00 64.81 115 ASN A C 1
ATOM 928 O O . ASN A 1 115 ? 10.358 6.384 -13.306 1.00 64.81 115 ASN A O 1
ATOM 932 N N . LYS A 1 116 ? 11.730 5.541 -11.730 1.00 70.38 116 LYS A N 1
ATOM 933 C CA . LYS A 1 116 ? 11.499 4.123 -12.042 1.00 70.38 116 LYS A CA 1
ATOM 934 C C . LYS A 1 116 ? 10.012 3.726 -12.012 1.00 70.38 116 LYS A C 1
ATOM 936 O O . LYS A 1 116 ? 9.578 2.882 -12.783 1.00 70.38 116 LYS A O 1
ATOM 941 N N . PHE A 1 117 ? 9.199 4.419 -11.213 1.00 78.56 117 PHE A N 1
ATOM 942 C CA . PHE A 1 117 ? 7.839 3.978 -10.909 1.00 78.56 117 PHE A CA 1
ATOM 943 C C . PHE A 1 117 ? 6.709 4.591 -11.732 1.00 78.56 117 PHE A C 1
ATOM 945 O O . PHE A 1 117 ? 5.640 3.994 -11.850 1.00 78.56 117 PHE A O 1
ATOM 952 N N . ILE A 1 118 ? 6.923 5.772 -12.314 1.00 83.88 118 ILE A N 1
ATOM 953 C CA . ILE A 1 118 ? 5.828 6.534 -12.929 1.00 83.88 118 ILE A CA 1
ATOM 954 C C . ILE A 1 118 ? 5.201 5.799 -14.119 1.00 83.88 118 ILE A C 1
ATOM 956 O O . ILE A 1 118 ? 3.994 5.874 -14.330 1.00 83.88 118 ILE A O 1
ATOM 960 N N . ALA A 1 119 ? 6.003 5.032 -14.861 1.00 87.75 119 ALA A N 1
ATOM 961 C CA . ALA A 1 119 ? 5.533 4.294 -16.025 1.00 87.75 119 ALA A CA 1
ATOM 962 C C . ALA A 1 119 ? 4.539 3.186 -15.648 1.00 87.75 119 ALA A C 1
ATOM 964 O O . ALA A 1 119 ? 3.547 2.997 -16.345 1.00 87.75 119 ALA A O 1
ATOM 965 N N . TRP A 1 120 ? 4.738 2.511 -14.511 1.00 90.81 120 TRP A N 1
ATOM 966 C CA . TRP A 1 120 ? 3.795 1.501 -14.025 1.00 90.81 120 TRP A CA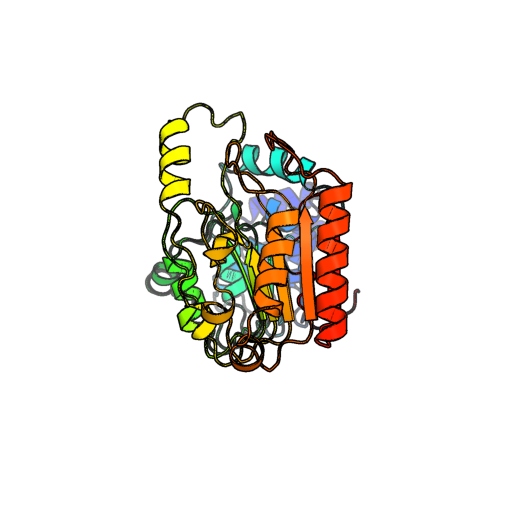 1
ATOM 967 C C . TRP A 1 120 ? 2.410 2.096 -13.756 1.00 90.81 120 TRP A C 1
ATOM 969 O O . TRP A 1 120 ? 1.406 1.470 -14.070 1.00 90.81 120 TRP A O 1
ATOM 979 N N . LEU A 1 121 ? 2.347 3.341 -13.277 1.00 91.06 121 LEU A N 1
ATOM 980 C CA . LEU A 1 121 ? 1.100 4.078 -13.031 1.00 91.06 121 LEU A CA 1
ATOM 981 C C . LEU A 1 121 ? 0.400 4.562 -14.319 1.00 91.06 121 LEU A C 1
ATOM 983 O O . LEU A 1 121 ? -0.723 5.064 -14.269 1.00 91.06 121 LEU A O 1
ATOM 987 N N . CYS A 1 122 ? 1.049 4.417 -15.476 1.00 91.38 122 CYS A N 1
ATOM 988 C CA . CYS A 1 122 ? 0.484 4.732 -16.790 1.00 91.38 122 CYS A CA 1
ATOM 989 C C . CYS A 1 122 ? -0.151 3.505 -17.468 1.00 91.38 122 CYS A C 1
ATOM 991 O O . CYS A 1 122 ? -0.683 3.615 -18.574 1.00 91.38 122 CYS A O 1
ATOM 993 N N . LEU A 1 123 ? -0.081 2.323 -16.842 1.00 93.50 123 LEU A N 1
ATOM 994 C CA . LEU A 1 123 ? -0.594 1.084 -17.419 1.00 93.50 123 LEU A CA 1
ATOM 995 C C . LEU A 1 123 ? -2.111 1.156 -17.658 1.00 93.50 123 LEU A C 1
ATOM 997 O O . LEU A 1 123 ? -2.869 1.496 -16.751 1.00 93.50 123 LEU A O 1
ATOM 1001 N N . PRO A 1 124 ? -2.594 0.779 -18.854 1.00 92.12 124 PRO A N 1
ATOM 1002 C CA . PRO A 1 124 ? -3.953 1.102 -19.273 1.00 92.12 124 PRO A CA 1
ATOM 1003 C C . PRO A 1 124 ? -5.056 0.314 -18.554 1.00 92.12 124 PRO A C 1
ATOM 1005 O O . PRO A 1 124 ? -6.203 0.753 -18.523 1.00 92.12 124 PRO A O 1
ATOM 1008 N N . SER A 1 125 ? -4.713 -0.857 -18.018 1.00 95.25 125 SER A N 1
ATOM 1009 C CA . SER A 1 125 ? -5.652 -1.797 -17.394 1.00 95.25 125 SER A CA 1
ATOM 1010 C C . SER A 1 125 ? -5.323 -2.062 -15.925 1.00 95.25 125 SER A C 1
ATOM 1012 O O . SER A 1 125 ? -5.803 -3.048 -15.368 1.00 95.25 125 SER A O 1
ATOM 1014 N N . LEU A 1 126 ? -4.495 -1.219 -15.301 1.00 96.12 126 LEU A N 1
ATOM 1015 C CA . LEU A 1 126 ? -4.003 -1.441 -13.947 1.00 96.12 126 LEU A CA 1
ATOM 1016 C C . LEU A 1 126 ? -5.146 -1.401 -12.925 1.00 96.12 126 LEU A C 1
ATOM 1018 O O . LEU A 1 126 ? -5.879 -0.422 -12.816 1.00 96.12 126 LEU A O 1
ATOM 1022 N N . GLN A 1 127 ? -5.277 -2.480 -12.157 1.00 97.19 127 GLN A N 1
ATOM 1023 C CA . GLN A 1 127 ? -6.259 -2.629 -11.081 1.00 97.19 127 GLN A CA 1
ATOM 1024 C C . GLN A 1 127 ? -5.592 -2.785 -9.716 1.00 97.19 127 GLN A C 1
ATOM 1026 O O . GLN A 1 127 ? -6.170 -2.398 -8.702 1.00 97.19 127 GLN A O 1
ATOM 1031 N N . ARG A 1 128 ? -4.379 -3.341 -9.675 1.00 95.88 128 ARG A N 1
ATOM 1032 C CA . ARG A 1 128 ? -3.602 -3.527 -8.453 1.00 95.88 128 ARG A CA 1
ATOM 1033 C C . ARG A 1 128 ? -2.151 -3.156 -8.686 1.00 95.88 128 ARG A C 1
ATOM 1035 O O . ARG A 1 128 ? -1.520 -3.695 -9.596 1.00 95.88 128 ARG A O 1
ATOM 1042 N N . PHE A 1 129 ? -1.648 -2.283 -7.830 1.00 93.31 129 PHE A N 1
ATOM 1043 C CA . PHE A 1 129 ? -0.257 -1.881 -7.822 1.00 93.31 129 PHE A CA 1
ATOM 1044 C C . PHE A 1 129 ? 0.307 -2.027 -6.416 1.00 93.31 129 PHE A C 1
ATOM 1046 O O . PHE A 1 129 ? -0.069 -1.270 -5.519 1.00 93.31 129 PHE A O 1
ATOM 1053 N N . ASP A 1 130 ? 1.206 -2.994 -6.258 1.00 90.12 130 ASP A N 1
ATOM 1054 C CA . ASP A 1 130 ? 1.928 -3.229 -5.024 1.00 90.12 130 ASP A CA 1
ATOM 1055 C C . ASP A 1 130 ? 3.404 -2.924 -5.230 1.00 90.12 130 ASP A C 1
ATOM 1057 O O . ASP A 1 130 ? 4.047 -3.431 -6.148 1.00 90.12 130 ASP A O 1
ATOM 1061 N N . THR A 1 131 ? 3.942 -2.083 -4.358 1.00 85.44 131 THR A N 1
ATOM 1062 C CA . THR A 1 131 ? 5.363 -1.785 -4.302 1.00 85.44 131 THR A CA 1
ATOM 1063 C C . THR A 1 131 ? 5.842 -1.888 -2.868 1.00 85.44 131 THR A C 1
ATOM 1065 O O . THR A 1 131 ? 5.355 -1.221 -1.946 1.00 85.44 131 THR A O 1
ATOM 1068 N N . HIS A 1 132 ? 6.848 -2.731 -2.706 1.00 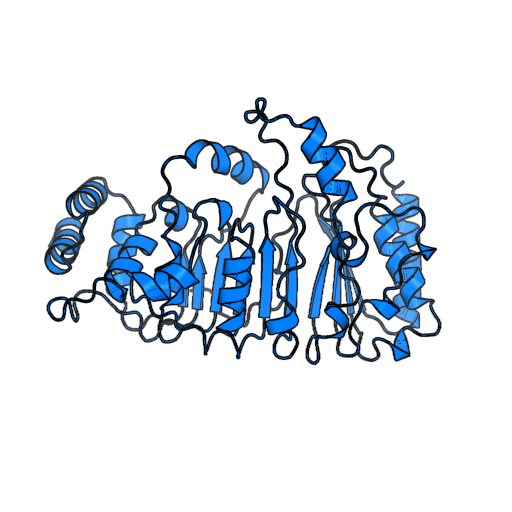74.69 132 HIS A N 1
ATOM 1069 C CA . HIS A 1 132 ? 7.576 -2.910 -1.474 1.00 74.69 132 HIS A CA 1
ATOM 1070 C C . HIS A 1 132 ? 8.918 -2.185 -1.632 1.00 74.69 132 HIS A C 1
ATOM 1072 O O . HIS A 1 132 ? 9.632 -2.446 -2.593 1.00 74.69 132 HIS A O 1
ATOM 1078 N N . TYR A 1 133 ? 9.248 -1.245 -0.734 1.00 69.81 133 TYR A N 1
ATOM 1079 C CA . TYR A 1 133 ? 10.515 -0.475 -0.719 1.00 69.81 133 TYR A CA 1
ATOM 1080 C C . TYR A 1 133 ? 10.626 0.720 -1.684 1.00 69.81 133 TYR A C 1
ATOM 1082 O O . TYR A 1 133 ? 11.646 0.910 -2.350 1.00 69.81 133 TYR A O 1
ATOM 1090 N N . LEU A 1 134 ? 9.632 1.615 -1.696 1.00 62.44 134 LEU A N 1
ATOM 1091 C CA . LEU A 1 134 ? 9.693 2.833 -2.524 1.00 62.44 134 LEU A CA 1
ATOM 1092 C C . LEU A 1 134 ? 10.682 3.909 -2.005 1.00 62.44 134 LEU A C 1
ATOM 1094 O O . LEU A 1 134 ? 10.874 4.947 -2.637 1.00 62.44 134 LEU A O 1
ATOM 1098 N N . VAL A 1 135 ? 11.356 3.657 -0.875 1.00 56.88 135 VAL A N 1
ATOM 1099 C CA . VAL A 1 135 ? 12.476 4.458 -0.334 1.00 56.88 135 VAL A CA 1
ATOM 1100 C C . VAL A 1 135 ? 13.579 4.675 -1.368 1.00 56.88 135 VAL A C 1
ATOM 1102 O O . VAL A 1 135 ? 14.176 5.747 -1.413 1.00 56.88 135 VAL A O 1
ATOM 1105 N N . LEU A 1 136 ? 13.849 3.658 -2.193 1.00 50.66 136 LEU A N 1
ATOM 1106 C CA . LEU A 1 136 ? 15.012 3.615 -3.083 1.00 50.66 136 LEU A CA 1
ATOM 1107 C C . LEU A 1 136 ? 14.865 4.482 -4.340 1.00 50.66 136 LEU A C 1
ATOM 1109 O O . LEU A 1 136 ? 15.842 4.752 -5.030 1.00 50.66 136 LEU A O 1
ATOM 1113 N N . THR A 1 137 ? 13.648 4.900 -4.670 1.00 54.81 137 THR A N 1
ATOM 1114 C CA . THR A 1 137 ? 13.298 5.349 -6.029 1.00 54.81 137 THR A CA 1
ATOM 1115 C C . THR A 1 137 ? 12.356 6.548 -6.054 1.00 54.81 137 THR A C 1
ATOM 1117 O O . THR A 1 137 ? 11.856 6.881 -7.124 1.00 54.81 137 THR A O 1
ATOM 1120 N N . GLY A 1 138 ? 12.124 7.170 -4.890 1.00 58.06 138 GLY A N 1
ATOM 1121 C CA . GLY A 1 138 ? 11.170 8.248 -4.599 1.00 58.06 138 GLY A CA 1
ATOM 1122 C C . GLY A 1 138 ? 10.463 8.891 -5.795 1.00 58.06 138 GLY A C 1
ATOM 1123 O O . GLY A 1 138 ? 11.057 9.663 -6.546 1.00 58.06 138 GLY A O 1
ATOM 1124 N N . VAL A 1 139 ? 9.159 8.639 -5.908 1.00 68.31 139 VAL A N 1
ATOM 1125 C CA . VAL A 1 139 ? 8.278 9.322 -6.858 1.00 68.31 139 VAL A CA 1
ATOM 1126 C C . VAL A 1 139 ? 8.096 10.769 -6.408 1.00 68.31 139 VAL A C 1
ATOM 1128 O O . VAL A 1 139 ? 7.637 11.007 -5.296 1.00 68.31 139 VAL A O 1
ATOM 1131 N N . THR A 1 140 ? 8.471 11.730 -7.256 1.00 74.81 140 THR A N 1
ATOM 1132 C CA . THR A 1 140 ? 8.388 13.162 -6.927 1.00 74.81 140 THR A CA 1
ATOM 1133 C C . THR A 1 140 ? 7.846 13.998 -8.081 1.00 74.81 140 THR A C 1
ATOM 1135 O O . THR A 1 140 ? 8.262 13.842 -9.239 1.00 74.81 140 THR A O 1
ATOM 1138 N N . GLY A 1 141 ? 6.957 14.934 -7.750 1.00 79.69 141 GLY A N 1
ATOM 1139 C CA . GLY A 1 141 ? 6.412 15.929 -8.669 1.00 79.69 141 GLY A CA 1
ATOM 1140 C C . GLY A 1 141 ? 5.522 15.325 -9.751 1.00 79.69 141 GLY A C 1
ATOM 1141 O O . GLY A 1 141 ? 5.613 15.741 -10.904 1.00 79.69 141 GLY A O 1
ATOM 1142 N N . LEU A 1 142 ? 4.693 14.342 -9.403 1.00 83.88 142 LEU A N 1
ATOM 1143 C CA . LEU A 1 142 ? 3.787 13.650 -10.321 1.00 83.88 142 LEU A CA 1
ATOM 1144 C C . LEU A 1 142 ? 2.883 14.619 -11.073 1.00 83.88 142 LEU A C 1
ATOM 1146 O O . LEU A 1 142 ? 2.799 14.563 -12.297 1.00 83.88 142 LEU A O 1
ATOM 1150 N N . GLU A 1 143 ? 2.255 15.540 -10.346 1.00 85.50 143 GLU A N 1
ATOM 1151 C CA . GLU A 1 143 ? 1.337 16.516 -10.929 1.00 85.50 143 GLU A CA 1
ATOM 1152 C C . GLU A 1 143 ? 2.056 17.422 -11.942 1.00 85.50 143 GLU A C 1
ATOM 1154 O O . GLU A 1 143 ? 1.571 17.674 -13.048 1.00 85.50 143 GLU A O 1
ATOM 1159 N N . ARG A 1 144 ? 3.265 17.874 -11.589 1.00 85.56 144 ARG A N 1
ATOM 1160 C CA . ARG A 1 144 ? 4.113 18.679 -12.470 1.00 85.56 144 ARG A CA 1
ATOM 1161 C C . ARG A 1 144 ? 4.481 17.907 -13.735 1.00 85.56 144 ARG A C 1
ATOM 1163 O O . ARG A 1 144 ? 4.347 18.454 -14.821 1.00 85.56 144 ARG A O 1
ATOM 1170 N N . ARG A 1 145 ? 4.887 16.644 -13.615 1.00 80.75 145 ARG A N 1
ATOM 1171 C CA . ARG A 1 145 ? 5.271 15.801 -14.759 1.00 80.75 145 ARG A CA 1
ATOM 1172 C C . ARG A 1 145 ? 4.106 15.484 -15.675 1.00 80.75 145 ARG A C 1
ATOM 1174 O O . ARG A 1 145 ? 4.268 15.518 -16.885 1.00 80.75 145 ARG A O 1
ATOM 1181 N N . GLN A 1 146 ? 2.922 15.235 -15.126 1.00 82.88 146 GLN A N 1
ATOM 1182 C CA . GLN A 1 146 ? 1.731 15.062 -15.952 1.00 82.88 146 GLN A CA 1
ATOM 1183 C C . GLN A 1 146 ? 1.461 16.306 -16.816 1.00 82.88 146 GLN A C 1
ATOM 1185 O O . GLN A 1 146 ? 1.038 16.176 -17.961 1.00 82.88 146 GLN A O 1
ATOM 1190 N N . ARG A 1 147 ? 1.751 17.511 -16.302 1.00 84.50 147 ARG A N 1
ATOM 1191 C CA . ARG A 1 147 ? 1.624 18.764 -17.064 1.00 84.50 147 ARG A CA 1
ATOM 1192 C C . ARG A 1 147 ? 2.779 19.022 -18.033 1.00 84.50 147 ARG A C 1
ATOM 1194 O O . ARG A 1 147 ? 2.534 19.447 -19.155 1.00 84.50 147 ARG A O 1
ATOM 1201 N N . GLU A 1 148 ? 4.018 18.841 -17.584 1.00 84.81 148 GLU A N 1
ATOM 1202 C CA . GLU A 1 148 ? 5.231 19.252 -18.307 1.00 84.81 148 GLU A CA 1
ATOM 1203 C C . GLU A 1 148 ? 5.755 18.174 -19.268 1.00 84.81 148 GLU A C 1
ATOM 1205 O O . GLU A 1 148 ? 6.310 18.507 -20.311 1.00 84.81 148 GLU A O 1
ATOM 1210 N N . GLU A 1 149 ? 5.575 16.894 -18.934 1.00 81.69 149 GLU A N 1
ATOM 1211 C CA . GLU A 1 149 ? 6.099 15.735 -19.676 1.00 81.69 149 GLU A CA 1
ATOM 1212 C C . GLU A 1 149 ? 4.994 14.990 -20.467 1.00 81.69 149 GLU A C 1
ATOM 1214 O O . GLU A 1 149 ? 5.271 13.948 -21.052 1.00 81.69 149 GLU A O 1
ATOM 1219 N N . ASP A 1 150 ? 3.750 15.502 -20.481 1.00 81.00 150 ASP A N 1
ATOM 1220 C CA . ASP A 1 150 ? 2.542 14.878 -21.083 1.00 81.00 150 ASP A CA 1
ATOM 1221 C C . ASP A 1 150 ? 2.328 13.407 -20.659 1.00 81.00 150 ASP A C 1
ATOM 1223 O O . ASP A 1 150 ? 1.799 12.570 -21.394 1.00 81.00 150 ASP A O 1
ATOM 1227 N N . ILE A 1 151 ? 2.744 13.072 -19.435 1.00 83.75 151 ILE A N 1
ATOM 1228 C CA . ILE A 1 151 ? 2.560 11.736 -18.865 1.00 83.75 151 ILE A CA 1
ATOM 1229 C C . ILE A 1 151 ? 1.117 11.593 -18.385 1.00 83.75 151 ILE A C 1
ATOM 1231 O O . ILE A 1 151 ? 0.690 12.278 -17.460 1.00 83.75 151 ILE A O 1
ATOM 1235 N N . LYS A 1 152 ? 0.369 10.656 -18.969 1.00 86.50 152 LYS A N 1
ATOM 1236 C CA . LYS A 1 152 ? -1.019 10.376 -18.580 1.00 86.50 152 LYS A CA 1
ATOM 1237 C C . LYS A 1 152 ? -1.081 9.179 -17.645 1.00 86.50 152 LYS A C 1
ATOM 1239 O O . LYS A 1 152 ? -0.998 8.035 -18.090 1.00 86.50 152 LYS A O 1
ATOM 1244 N N . LEU A 1 153 ? -1.262 9.453 -16.355 1.00 90.06 153 LEU A N 1
ATOM 1245 C CA . LEU A 1 153 ? -1.557 8.409 -15.379 1.00 90.06 153 LEU A CA 1
ATOM 1246 C C . LEU A 1 153 ? -2.923 7.783 -15.690 1.00 90.06 153 LEU A C 1
ATOM 1248 O O . LEU A 1 153 ? -3.880 8.493 -16.002 1.00 90.06 153 LEU A O 1
ATOM 1252 N N . ASN A 1 154 ? -3.025 6.459 -15.589 1.00 90.88 154 ASN A N 1
ATOM 1253 C CA . ASN A 1 154 ? -4.282 5.744 -15.794 1.00 90.88 154 ASN A CA 1
ATOM 1254 C C . ASN A 1 154 ? -4.652 4.963 -14.534 1.00 90.88 154 ASN A C 1
ATOM 1256 O O . ASN A 1 154 ? -4.413 3.765 -14.411 1.00 90.88 154 ASN A O 1
ATOM 1260 N N . LEU A 1 155 ? -5.218 5.694 -13.576 1.00 94.25 155 LEU A N 1
ATOM 1261 C CA . LEU A 1 155 ? -5.498 5.197 -12.230 1.00 94.25 155 LEU A CA 1
ATOM 1262 C C . LEU A 1 155 ? -6.999 5.088 -11.927 1.00 94.25 155 LEU A C 1
ATOM 1264 O O . LEU A 1 155 ? -7.382 4.657 -10.840 1.00 94.25 155 LEU A O 1
ATOM 1268 N N . CYS A 1 156 ? -7.865 5.405 -12.897 1.00 94.50 156 CYS A N 1
ATOM 1269 C CA . CYS A 1 156 ? -9.315 5.403 -12.696 1.00 94.50 156 CYS A CA 1
ATOM 1270 C C . CYS A 1 156 ? -9.869 4.011 -12.349 1.00 94.50 156 CYS A C 1
ATOM 1272 O O . CYS A 1 156 ? -10.843 3.903 -11.604 1.00 94.50 156 CYS A O 1
ATOM 1274 N N . GLY A 1 157 ? -9.233 2.955 -12.867 1.00 95.06 157 GLY A N 1
ATOM 1275 C CA . GLY A 1 157 ? -9.567 1.556 -12.603 1.00 95.06 157 GLY A CA 1
ATOM 1276 C C . GLY A 1 157 ? -8.805 0.924 -11.436 1.00 95.06 157 GLY A C 1
ATOM 1277 O O . GLY A 1 157 ? -9.035 -0.253 -11.154 1.00 95.06 157 GLY A O 1
ATOM 1278 N N . LEU A 1 158 ? -7.915 1.665 -10.763 1.00 97.31 158 LEU A N 1
ATOM 1279 C CA . LEU A 1 158 ? -7.103 1.130 -9.674 1.00 97.31 158 LEU A CA 1
ATOM 1280 C C . LEU A 1 158 ? -7.978 0.848 -8.443 1.00 97.31 158 LEU A C 1
ATOM 1282 O O . LEU A 1 158 ? -8.635 1.739 -7.913 1.00 97.31 158 LEU A O 1
ATOM 1286 N N . GLN A 1 159 ? -7.970 -0.402 -7.985 1.00 97.62 159 GLN A N 1
ATOM 1287 C CA . GLN A 1 159 ? -8.749 -0.896 -6.843 1.00 97.62 159 GLN A CA 1
ATOM 1288 C C . GLN A 1 159 ? -7.882 -1.216 -5.625 1.00 97.62 159 GLN A C 1
ATOM 1290 O O . GLN A 1 159 ? -8.377 -1.217 -4.494 1.00 97.62 159 GLN A O 1
ATOM 1295 N N . THR A 1 160 ? -6.602 -1.511 -5.843 1.00 96.19 160 THR A N 1
ATOM 1296 C CA . THR A 1 160 ? -5.633 -1.786 -4.784 1.00 96.19 160 THR A CA 1
ATOM 1297 C C . THR A 1 160 ? -4.367 -0.985 -5.032 1.00 96.19 160 THR A C 1
ATOM 1299 O O . THR A 1 160 ? -3.744 -1.124 -6.084 1.00 96.19 160 THR A O 1
ATOM 1302 N N . LEU A 1 161 ? -3.989 -0.182 -4.045 1.00 94.19 161 LEU A N 1
ATOM 1303 C CA . LEU A 1 161 ? -2.741 0.560 -4.028 1.00 94.19 161 LEU A CA 1
ATOM 1304 C C . LEU A 1 161 ? -1.986 0.204 -2.758 1.00 94.19 161 LEU A C 1
ATOM 1306 O O . LEU A 1 161 ? -2.491 0.414 -1.654 1.00 94.19 161 LEU A O 1
ATOM 1310 N N . PHE A 1 162 ? -0.781 -0.320 -2.930 1.00 90.38 162 PHE A N 1
ATOM 1311 C CA . PHE A 1 162 ? 0.058 -0.736 -1.829 1.00 90.38 162 PHE A CA 1
ATOM 1312 C C . PHE A 1 162 ? 1.430 -0.090 -1.933 1.00 90.38 162 PHE A C 1
ATOM 1314 O O . PHE A 1 162 ? 2.246 -0.450 -2.773 1.00 90.38 162 PHE A O 1
ATOM 1321 N N . LEU A 1 163 ? 1.658 0.900 -1.074 1.00 87.50 163 LEU A N 1
ATOM 1322 C CA . LEU A 1 163 ? 2.858 1.721 -1.021 1.00 87.50 163 LEU A CA 1
ATOM 1323 C C . LEU A 1 163 ? 3.533 1.482 0.327 1.00 87.50 163 LEU A C 1
ATOM 1325 O O . LEU A 1 163 ? 3.231 2.183 1.285 1.00 87.50 163 LEU A O 1
ATOM 1329 N N . THR A 1 164 ? 4.424 0.496 0.438 1.00 79.31 164 THR A N 1
ATOM 1330 C CA . THR A 1 164 ? 5.183 0.300 1.689 1.00 79.31 164 THR A CA 1
ATOM 1331 C C . THR A 1 164 ? 6.544 0.947 1.636 1.00 79.31 164 THR A C 1
ATOM 1333 O O . THR A 1 164 ? 7.229 0.913 0.608 1.00 79.31 164 THR A O 1
ATOM 1336 N N . ARG A 1 165 ? 6.955 1.480 2.791 1.00 75.06 165 ARG A N 1
ATOM 1337 C CA . ARG A 1 165 ? 8.253 2.116 3.008 1.00 75.06 165 ARG A CA 1
ATOM 1338 C C . ARG A 1 165 ? 8.491 3.156 1.917 1.00 75.06 165 ARG A C 1
ATOM 1340 O O . ARG A 1 165 ? 9.351 2.987 1.060 1.00 75.06 165 ARG A O 1
ATOM 1347 N N . SER A 1 166 ? 7.645 4.178 1.854 1.00 75.56 166 SER A N 1
ATOM 1348 C CA . SER A 1 166 ? 7.649 5.142 0.752 1.00 75.56 166 SER A CA 1
ATOM 1349 C C . SER A 1 166 ? 8.075 6.531 1.215 1.00 75.56 166 SER A C 1
ATOM 1351 O O . SER A 1 166 ? 7.455 7.081 2.119 1.00 75.56 166 SER A O 1
ATOM 1353 N N . LYS A 1 167 ? 9.065 7.135 0.546 1.00 76.25 167 LYS A N 1
ATOM 1354 C CA . LYS A 1 167 ? 9.423 8.562 0.694 1.00 76.25 167 LYS A CA 1
ATOM 1355 C C . LYS A 1 167 ? 8.680 9.453 -0.316 1.00 76.25 167 LYS A C 1
ATOM 1357 O O . LYS A 1 167 ? 9.250 10.395 -0.860 1.00 76.25 167 LYS A O 1
ATOM 1362 N N . ILE A 1 168 ? 7.441 9.096 -0.656 1.00 78.94 168 ILE A N 1
ATOM 1363 C CA . ILE A 1 168 ? 6.628 9.896 -1.581 1.00 78.94 168 ILE A CA 1
ATOM 1364 C C . ILE A 1 168 ? 6.188 11.158 -0.830 1.00 78.94 168 ILE A C 1
ATOM 1366 O O . ILE A 1 168 ? 5.623 11.021 0.257 1.00 78.94 168 ILE A O 1
ATOM 1370 N N . PRO A 1 169 ? 6.419 12.365 -1.375 1.00 80.00 169 PRO A N 1
ATOM 1371 C CA . PRO A 1 169 ? 5.908 13.593 -0.783 1.00 80.00 169 PRO A CA 1
ATOM 1372 C C . PRO A 1 169 ? 4.387 13.551 -0.638 1.00 80.00 169 PRO A C 1
ATOM 1374 O O . PRO A 1 169 ? 3.686 13.050 -1.515 1.00 80.00 169 PRO A O 1
ATOM 1377 N N . GLU A 1 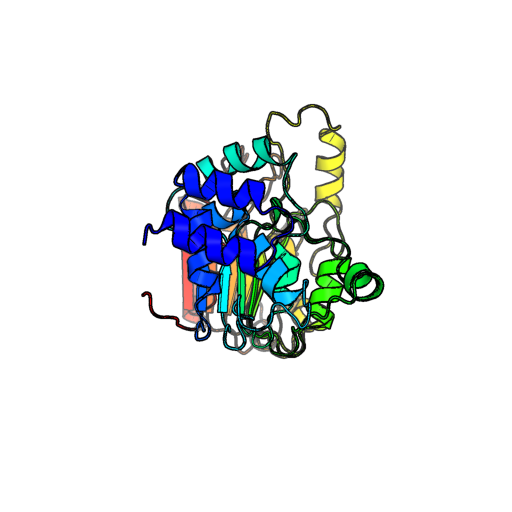170 ? 3.855 14.140 0.427 1.00 80.00 170 GLU A N 1
ATOM 1378 C CA . GLU A 1 170 ? 2.416 14.124 0.697 1.00 80.00 170 GLU A CA 1
ATOM 1379 C C . GLU A 1 170 ? 1.586 14.699 -0.463 1.00 80.00 170 GLU A C 1
ATOM 1381 O O . GLU A 1 170 ? 0.595 14.102 -0.862 1.00 80.00 170 GLU A O 1
ATOM 1386 N N . GLN A 1 171 ? 2.039 15.789 -1.086 1.00 84.62 171 GLN A N 1
ATOM 1387 C CA . GLN A 1 171 ? 1.419 16.368 -2.287 1.00 84.62 171 GLN A CA 1
ATOM 1388 C C . GLN A 1 171 ? 1.285 15.363 -3.450 1.00 84.62 171 GLN A C 1
ATOM 1390 O O . GLN A 1 171 ? 0.309 15.396 -4.198 1.00 84.62 171 GLN A O 1
ATOM 1395 N N . ASP A 1 172 ? 2.242 14.443 -3.592 1.00 86.12 172 ASP A N 1
ATOM 1396 C CA . ASP A 1 172 ? 2.211 13.395 -4.608 1.00 86.12 172 ASP A CA 1
ATOM 1397 C C . ASP A 1 172 ? 1.279 12.250 -4.180 1.00 86.12 172 ASP A C 1
ATOM 1399 O O . ASP A 1 172 ? 0.583 11.697 -5.029 1.00 86.12 172 ASP A O 1
ATOM 1403 N N . ILE A 1 173 ? 1.178 11.941 -2.879 1.00 87.56 173 ILE A N 1
ATOM 1404 C CA . ILE A 1 173 ? 0.153 11.027 -2.342 1.00 87.56 173 ILE A CA 1
ATOM 1405 C C . ILE A 1 173 ? -1.246 11.612 -2.568 1.00 87.56 173 ILE A C 1
ATOM 1407 O O . ILE A 1 173 ? -2.109 10.923 -3.104 1.00 87.56 173 ILE A O 1
ATOM 1411 N N . PHE A 1 174 ? -1.464 12.883 -2.223 1.00 89.31 174 PHE A N 1
ATOM 1412 C CA . PHE A 1 174 ? -2.706 13.613 -2.479 1.00 89.31 174 PHE A CA 1
ATOM 1413 C C . PHE A 1 174 ? -3.075 13.522 -3.959 1.00 89.31 174 PHE A C 1
ATOM 1415 O O . PHE A 1 174 ? -4.189 13.126 -4.306 1.00 89.31 174 PHE A O 1
ATOM 1422 N N . PHE A 1 175 ? -2.124 13.827 -4.845 1.00 90.94 175 PHE A N 1
ATOM 1423 C CA . PHE A 1 175 ? -2.346 13.745 -6.280 1.00 90.94 175 PHE A CA 1
ATOM 1424 C C . PHE A 1 175 ? -2.710 12.320 -6.720 1.00 90.94 175 PHE A C 1
ATOM 1426 O O . PHE A 1 175 ? -3.716 12.149 -7.403 1.00 90.94 175 PHE A O 1
ATOM 1433 N N . LEU A 1 176 ? -1.980 11.289 -6.280 1.00 91.62 176 LEU A N 1
ATOM 1434 C CA . LEU A 1 176 ? -2.293 9.885 -6.584 1.00 91.62 176 LEU A CA 1
ATOM 1435 C C . LEU A 1 176 ? -3.699 9.485 -6.124 1.00 91.62 176 LEU A C 1
ATOM 1437 O O . LEU A 1 176 ? -4.460 8.896 -6.894 1.00 91.62 176 LEU A O 1
ATOM 1441 N N . LEU A 1 177 ? -4.064 9.822 -4.887 1.00 93.38 177 LEU A N 1
ATOM 1442 C CA . LEU A 1 177 ? -5.374 9.498 -4.327 1.00 93.38 177 LEU A CA 1
ATOM 1443 C C . LEU A 1 177 ? -6.499 10.243 -5.061 1.00 93.38 177 LEU A C 1
ATOM 1445 O O . LEU A 1 177 ? -7.534 9.650 -5.348 1.00 93.38 177 LEU A O 1
ATOM 1449 N N . SER A 1 178 ? -6.264 11.486 -5.498 1.00 93.50 178 SER A N 1
ATOM 1450 C CA . SER A 1 178 ? -7.232 12.247 -6.305 1.00 93.50 178 SER A CA 1
ATOM 1451 C C . SER A 1 178 ? -7.557 11.597 -7.659 1.00 93.50 178 SER A C 1
ATOM 1453 O O . SER A 1 178 ? -8.608 11.863 -8.238 1.00 93.50 178 SER A O 1
ATOM 1455 N N . GLN A 1 179 ? -6.662 10.745 -8.173 1.00 93.69 179 GLN A N 1
ATOM 1456 C CA . GLN A 1 179 ? -6.810 10.064 -9.462 1.00 93.69 179 GLN A CA 1
ATOM 1457 C C . GLN A 1 179 ? -7.331 8.622 -9.329 1.00 93.69 179 GLN A C 1
ATOM 1459 O O . GLN A 1 179 ? -7.456 7.934 -10.343 1.00 93.69 179 GLN A O 1
ATOM 1464 N N . THR A 1 180 ? -7.647 8.146 -8.117 1.00 95.69 180 THR A N 1
ATOM 1465 C CA . THR A 1 180 ? -8.050 6.748 -7.853 1.00 95.69 180 THR A CA 1
ATOM 1466 C C . THR A 1 180 ? -9.489 6.629 -7.311 1.00 95.69 180 THR A C 1
ATOM 1468 O O . THR A 1 180 ? -9.715 6.093 -6.229 1.00 95.69 180 THR A O 1
ATOM 1471 N N . PRO A 1 181 ? -10.523 7.055 -8.068 1.00 95.94 181 PRO A N 1
ATOM 1472 C CA . PRO A 1 181 ? -11.920 7.041 -7.613 1.00 95.94 181 PRO A CA 1
ATOM 1473 C C . PRO A 1 181 ? -12.510 5.637 -7.385 1.00 95.94 181 PRO A C 1
ATOM 1475 O O . PRO A 1 181 ? -13.608 5.520 -6.851 1.00 95.94 181 PRO A O 1
ATOM 1478 N N . SER A 1 182 ? -11.826 4.571 -7.808 1.00 96.69 182 SER A N 1
ATOM 1479 C CA . SER A 1 182 ? -12.274 3.178 -7.640 1.00 96.69 182 SER A CA 1
ATOM 1480 C C . SER A 1 182 ? -11.534 2.438 -6.519 1.00 96.69 182 SER A C 1
ATOM 1482 O O . SER A 1 182 ? -11.663 1.214 -6.403 1.00 96.69 182 SER A O 1
ATOM 1484 N N . LEU A 1 183 ? -10.726 3.148 -5.726 1.00 97.69 183 LEU A N 1
ATOM 1485 C CA . LEU A 1 183 ? -9.818 2.539 -4.765 1.00 97.69 183 LEU A CA 1
ATOM 1486 C C . LEU A 1 183 ? -10.579 1.894 -3.605 1.00 97.69 183 LEU A C 1
ATOM 1488 O O . LEU A 1 183 ? -11.284 2.561 -2.863 1.00 97.69 183 LEU A O 1
ATOM 1492 N N . LYS A 1 184 ? -10.395 0.586 -3.414 1.00 97.75 184 LYS A N 1
ATOM 1493 C CA . LYS A 1 184 ? -11.025 -0.182 -2.326 1.00 97.75 184 LYS A CA 1
ATOM 1494 C C . LYS A 1 184 ? -10.036 -0.594 -1.250 1.00 97.75 184 LYS A C 1
ATOM 1496 O O . LYS A 1 184 ? -10.416 -0.778 -0.098 1.00 97.75 184 LYS A O 1
ATOM 1501 N N . ASN A 1 185 ? -8.780 -0.799 -1.631 1.00 96.88 185 ASN A N 1
ATOM 1502 C CA . ASN A 1 185 ? -7.730 -1.279 -0.748 1.00 96.88 185 ASN A CA 1
ATOM 1503 C C . ASN A 1 185 ? -6.578 -0.293 -0.809 1.00 96.88 185 ASN A C 1
ATOM 1505 O O . ASN A 1 185 ? -5.939 -0.160 -1.854 1.00 96.88 185 ASN A O 1
ATOM 1509 N N . LEU A 1 186 ? -6.329 0.378 0.303 1.00 94.94 186 LEU A N 1
ATOM 1510 C CA . LEU A 1 186 ? -5.245 1.325 0.429 1.00 94.94 186 LEU A CA 1
ATOM 1511 C C . LEU A 1 186 ? -4.300 0.850 1.514 1.00 94.94 186 LEU A C 1
ATOM 1513 O O . LEU A 1 186 ? -4.693 0.596 2.652 1.00 94.94 186 LEU A O 1
ATOM 1517 N N . HIS A 1 187 ? -3.040 0.763 1.134 1.00 91.06 187 HIS A N 1
ATOM 1518 C CA . HIS A 1 187 ? -1.969 0.478 2.042 1.00 91.06 187 HIS A CA 1
ATOM 1519 C C . HIS A 1 187 ? -0.886 1.542 1.912 1.00 91.06 187 HIS A C 1
ATOM 1521 O O . HIS A 1 187 ? -0.284 1.693 0.848 1.00 91.06 187 HIS A O 1
ATOM 1527 N N . LEU A 1 188 ? -0.653 2.274 2.995 1.00 88.06 188 LEU A N 1
ATOM 1528 C CA . LEU A 1 188 ? 0.297 3.377 3.053 1.00 88.06 188 LEU A CA 1
ATOM 1529 C C . LEU A 1 188 ? 1.292 3.124 4.171 1.00 88.06 188 LEU A C 1
ATOM 1531 O O . LEU A 1 188 ? 0.921 3.196 5.330 1.00 88.06 188 LEU A O 1
ATOM 1535 N N . GLY A 1 189 ? 2.550 2.885 3.830 1.00 82.56 189 GLY A N 1
ATOM 1536 C CA . GLY A 1 189 ? 3.683 2.857 4.746 1.00 82.56 189 GLY A CA 1
ATOM 1537 C C . GLY A 1 189 ? 4.646 4.013 4.476 1.00 82.56 189 GLY A C 1
ATOM 1538 O O . GLY A 1 189 ? 5.764 3.747 4.029 1.00 82.56 189 GLY A O 1
ATOM 1539 N N . PRO A 1 190 ? 4.239 5.283 4.645 1.00 75.44 190 PRO A N 1
ATOM 1540 C CA . PRO A 1 190 ? 5.143 6.419 4.525 1.00 75.44 190 PRO A CA 1
ATOM 1541 C C . PRO A 1 190 ? 6.324 6.317 5.496 1.00 75.44 190 PRO A C 1
ATOM 1543 O O . PRO A 1 190 ? 6.187 5.898 6.647 1.00 75.44 190 PRO A O 1
ATOM 1546 N N . ILE A 1 191 ? 7.491 6.733 5.007 1.00 71.56 191 ILE A N 1
ATOM 1547 C CA . ILE A 1 191 ? 8.639 7.059 5.849 1.00 71.56 191 ILE A CA 1
ATOM 1548 C C . ILE A 1 191 ? 8.553 8.550 6.121 1.00 71.56 191 ILE A C 1
ATOM 1550 O O . ILE A 1 191 ? 8.713 9.355 5.201 1.00 71.56 191 ILE A O 1
ATOM 1554 N N . TYR A 1 192 ? 8.245 8.905 7.361 1.00 63.75 192 TYR A N 1
ATOM 1555 C CA . TYR A 1 192 ? 7.976 10.289 7.719 1.00 63.75 192 TYR A CA 1
ATOM 1556 C C . TYR A 1 192 ? 9.269 11.069 7.942 1.00 63.75 192 TYR A C 1
ATOM 1558 O O . TYR A 1 192 ? 10.136 10.651 8.707 1.00 63.75 192 TYR A O 1
ATOM 1566 N N . GLU A 1 193 ? 9.350 12.233 7.294 1.00 54.00 193 GLU A N 1
ATOM 1567 C CA . GLU A 1 193 ? 10.283 13.306 7.652 1.00 54.00 193 GLU A CA 1
ATOM 1568 C C . GLU A 1 193 ? 9.546 14.499 8.321 1.00 54.00 193 GLU A C 1
ATOM 1570 O O . GLU A 1 193 ? 10.211 15.239 9.038 1.00 54.00 193 GLU A O 1
ATOM 1575 N N . ARG A 1 194 ? 8.206 14.682 8.156 1.00 52.41 194 ARG A N 1
ATOM 1576 C CA . ARG A 1 194 ? 7.367 15.771 8.753 1.00 52.41 194 ARG A CA 1
ATOM 1577 C C . ARG A 1 194 ? 5.840 15.481 8.828 1.00 52.41 194 ARG A C 1
ATOM 1579 O O . ARG A 1 194 ? 5.384 14.489 8.275 1.00 52.41 194 ARG A O 1
ATOM 1586 N N . HIS A 1 195 ? 5.094 16.377 9.499 1.00 54.41 195 HIS A N 1
ATOM 1587 C CA . HIS A 1 195 ? 3.872 16.189 10.322 1.00 54.41 195 HIS A CA 1
ATOM 1588 C C . HIS A 1 195 ? 2.478 16.347 9.685 1.00 54.41 195 HIS A C 1
ATOM 1590 O O . HIS A 1 195 ? 1.502 16.477 10.423 1.00 54.41 195 HIS A O 1
ATOM 1596 N N . ASP A 1 196 ? 2.330 16.349 8.366 1.00 58.53 196 ASP A N 1
ATOM 1597 C CA . ASP A 1 196 ? 1.010 16.609 7.781 1.00 58.53 196 ASP A CA 1
ATOM 1598 C C . ASP A 1 196 ? 0.138 15.335 7.722 1.00 58.53 196 ASP A C 1
ATOM 1600 O O . ASP A 1 196 ? 0.609 14.224 7.438 1.00 58.53 196 ASP A O 1
ATOM 1604 N N . GLN A 1 197 ? -1.151 15.482 8.058 1.00 62.41 197 GLN A N 1
ATOM 1605 C CA . GLN A 1 197 ? -2.117 14.381 8.039 1.00 62.41 197 GLN A CA 1
ATOM 1606 C C . GLN A 1 197 ? -2.338 13.924 6.594 1.00 62.41 197 GLN A C 1
ATOM 1608 O O . GLN A 1 197 ? -2.724 14.741 5.762 1.00 62.41 197 GLN A O 1
ATOM 1613 N N . PRO A 1 198 ? -2.183 12.625 6.279 1.00 67.06 198 PRO A N 1
ATOM 1614 C CA . PRO A 1 198 ? -2.314 12.162 4.907 1.00 67.06 198 PRO A CA 1
ATOM 1615 C C . PRO A 1 198 ? -3.706 12.482 4.357 1.00 67.06 198 PRO A C 1
ATOM 1617 O O . PRO A 1 198 ? -4.707 12.361 5.066 1.00 67.06 198 PRO A O 1
ATOM 1620 N N . ALA A 1 199 ? -3.760 12.809 3.063 1.00 79.75 199 ALA A N 1
ATOM 1621 C CA . ALA A 1 199 ? -4.948 13.152 2.270 1.00 79.75 199 ALA A CA 1
ATOM 1622 C C . ALA A 1 199 ? -5.975 12.007 2.087 1.00 79.75 199 ALA A C 1
ATOM 1624 O O . ALA A 1 199 ? -6.550 11.811 1.015 1.00 79.75 199 ALA A O 1
ATOM 1625 N N . LEU A 1 200 ? -6.205 11.228 3.139 1.00 88.44 200 LEU A N 1
ATOM 1626 C CA . LEU A 1 200 ? -7.089 10.072 3.199 1.00 88.44 200 LEU A CA 1
ATOM 1627 C C . LEU A 1 200 ? -8.560 10.436 2.989 1.00 88.44 200 LEU A C 1
ATOM 1629 O O . LEU A 1 200 ? -9.336 9.597 2.538 1.00 88.44 200 LEU A O 1
ATOM 1633 N N . GLU A 1 201 ? -8.940 11.684 3.265 1.00 88.88 201 GLU A N 1
ATOM 1634 C CA . GLU A 1 201 ? -10.304 12.177 3.046 1.00 88.88 201 GLU A CA 1
ATOM 1635 C C . GLU A 1 201 ? -10.737 12.077 1.576 1.00 88.88 201 GLU A C 1
ATOM 1637 O O . GLU A 1 201 ? -11.919 11.916 1.301 1.00 88.88 201 GLU A O 1
ATOM 1642 N N . LEU A 1 202 ? -9.795 12.097 0.625 1.00 92.12 202 LEU A N 1
ATOM 1643 C CA . LEU A 1 202 ? -10.100 11.958 -0.805 1.00 92.12 202 LEU A CA 1
ATOM 1644 C C . LEU A 1 202 ? -10.678 10.588 -1.177 1.00 92.12 202 LEU A C 1
ATOM 1646 O O . LEU A 1 202 ? -11.323 10.449 -2.214 1.00 92.12 202 LEU A O 1
ATOM 1650 N N . VAL A 1 203 ? -10.422 9.571 -0.355 1.00 94.44 203 VAL A N 1
ATOM 1651 C CA . VAL A 1 203 ? -10.801 8.177 -0.617 1.00 94.44 203 VAL A CA 1
ATOM 1652 C C . VAL A 1 203 ? -11.687 7.598 0.486 1.00 94.44 203 VAL A C 1
ATOM 1654 O O . VAL A 1 203 ? -11.948 6.393 0.507 1.00 94.44 203 VAL A O 1
ATOM 1657 N N . SER A 1 204 ? -12.193 8.447 1.386 1.00 94.75 204 SER A N 1
ATOM 1658 C CA . SER A 1 204 ? -13.028 8.028 2.517 1.00 94.75 204 SER A CA 1
ATOM 1659 C C . SER A 1 204 ? -14.314 7.325 2.076 1.00 94.75 204 SER A C 1
ATOM 1661 O O . SER A 1 204 ? -14.812 6.435 2.767 1.00 94.75 204 SER A O 1
ATOM 1663 N N . ASP A 1 205 ? -14.822 7.681 0.896 1.00 96.25 205 ASP A N 1
ATOM 1664 C CA . ASP A 1 205 ? -16.058 7.128 0.346 1.00 96.25 205 ASP A CA 1
ATOM 1665 C C . ASP A 1 205 ? -15.868 5.849 -0.472 1.00 96.25 205 ASP A C 1
ATOM 1667 O O . ASP A 1 205 ? -16.845 5.234 -0.889 1.00 96.25 205 ASP A O 1
ATOM 1671 N N . THR A 1 206 ? -14.633 5.417 -0.723 1.00 97.12 206 THR A N 1
ATOM 1672 C CA . THR A 1 206 ? -14.348 4.296 -1.637 1.00 97.12 206 THR A CA 1
ATOM 1673 C C . THR A 1 206 ? -13.581 3.169 -0.958 1.00 97.12 206 THR A C 1
ATOM 1675 O O . THR A 1 206 ? -13.843 1.994 -1.232 1.00 97.12 206 THR A O 1
ATOM 1678 N N . VAL A 1 207 ? -12.688 3.506 -0.025 1.00 97.69 207 VAL A N 1
ATOM 1679 C CA . VAL A 1 207 ? -11.823 2.537 0.648 1.00 97.69 207 VAL A CA 1
ATOM 1680 C C . VAL A 1 207 ? -12.612 1.668 1.626 1.00 97.69 207 VAL A C 1
ATOM 1682 O O . VAL A 1 207 ? -13.235 2.140 2.575 1.00 97.69 207 VAL A O 1
ATOM 1685 N N . GLU A 1 208 ? -12.511 0.358 1.414 1.00 98.06 208 GLU A N 1
ATOM 1686 C CA . GLU A 1 208 ? -13.073 -0.695 2.261 1.00 98.06 208 GLU A CA 1
ATOM 1687 C C . GLU A 1 208 ? -12.009 -1.306 3.191 1.00 98.06 208 GLU A C 1
ATOM 1689 O O . GLU A 1 208 ? -12.333 -1.801 4.273 1.00 98.06 208 GLU A O 1
ATOM 1694 N N . ASN A 1 209 ? -10.737 -1.271 2.778 1.00 97.50 209 ASN A N 1
ATOM 1695 C CA . ASN A 1 209 ? -9.601 -1.844 3.495 1.00 97.50 209 ASN A CA 1
ATOM 1696 C C . ASN A 1 209 ? -8.471 -0.819 3.584 1.00 97.50 209 ASN A C 1
ATOM 1698 O O . ASN A 1 209 ? -7.882 -0.470 2.560 1.00 97.50 209 ASN A O 1
ATOM 1702 N N . LEU A 1 210 ? -8.157 -0.370 4.796 1.00 95.38 210 LEU A N 1
ATOM 1703 C CA . LEU A 1 210 ? -7.080 0.578 5.061 1.00 95.38 210 LEU A CA 1
ATOM 1704 C C . LEU A 1 210 ? -6.023 -0.083 5.937 1.00 95.38 210 LEU A C 1
ATOM 1706 O O . LEU A 1 210 ? -6.334 -0.592 7.011 1.00 95.38 210 LEU A O 1
ATOM 1710 N N . SER A 1 211 ? -4.775 -0.049 5.489 1.00 92.25 211 SER A N 1
ATOM 1711 C CA . SER A 1 211 ? -3.623 -0.433 6.297 1.00 92.25 211 SER A CA 1
ATOM 1712 C C . SER A 1 211 ? -2.600 0.694 6.278 1.00 92.25 211 SER A C 1
ATOM 1714 O O . SER A 1 211 ? -2.229 1.197 5.217 1.00 92.25 211 SER A O 1
ATOM 1716 N N . ILE A 1 212 ? -2.202 1.146 7.461 1.00 87.69 212 ILE A N 1
ATOM 1717 C CA . ILE A 1 212 ? -1.234 2.225 7.629 1.00 87.69 212 ILE A CA 1
ATOM 1718 C C . ILE A 1 212 ? -0.003 1.654 8.308 1.00 87.69 212 ILE A C 1
ATOM 1720 O O . ILE A 1 212 ? -0.090 1.037 9.363 1.00 87.69 212 ILE A O 1
ATOM 1724 N N . GLY A 1 213 ? 1.145 1.875 7.693 1.00 80.88 213 GLY A N 1
ATOM 1725 C CA . GLY A 1 213 ? 2.475 1.731 8.242 1.00 80.88 213 GLY A CA 1
ATOM 1726 C C . GLY A 1 213 ? 3.052 3.081 8.602 1.00 80.88 213 GLY A C 1
ATOM 1727 O O . GLY A 1 213 ? 2.878 4.043 7.864 1.00 80.88 213 GLY A O 1
ATOM 1728 N N . VAL A 1 214 ? 3.777 3.142 9.707 1.00 74.00 214 VAL A N 1
ATOM 1729 C CA . VAL A 1 214 ? 4.618 4.292 10.016 1.00 74.00 214 VAL A CA 1
ATOM 1730 C C . VAL A 1 214 ? 6.001 3.747 10.285 1.00 74.00 214 VAL A C 1
ATOM 1732 O O . VAL A 1 214 ? 6.185 2.881 11.137 1.00 74.00 214 VAL A O 1
ATOM 1735 N N . GLU A 1 215 ? 6.961 4.223 9.509 1.00 68.75 215 GLU A N 1
ATOM 1736 C CA . GLU A 1 215 ? 8.367 3.977 9.770 1.00 68.75 215 GLU A CA 1
ATOM 1737 C C . GLU A 1 215 ? 9.047 5.323 9.978 1.00 68.75 215 GLU A C 1
ATOM 1739 O O . GLU A 1 215 ? 8.991 6.204 9.116 1.00 68.75 215 GLU A O 1
ATOM 1744 N N . TYR A 1 216 ? 9.684 5.484 11.133 1.00 60.16 216 TYR A N 1
ATOM 1745 C CA . TYR A 1 216 ? 10.544 6.631 11.378 1.00 60.16 216 TYR A CA 1
ATOM 1746 C C . TYR A 1 216 ? 11.882 6.397 10.698 1.00 60.16 216 TYR A C 1
ATOM 1748 O O . TYR A 1 216 ? 12.390 5.280 10.692 1.00 60.16 216 TYR A O 1
ATOM 1756 N N . TYR A 1 217 ? 12.446 7.448 10.117 1.00 53.22 217 TYR A N 1
ATOM 1757 C CA . TYR A 1 217 ? 13.821 7.438 9.647 1.00 53.22 217 TYR A CA 1
ATOM 1758 C C . TYR A 1 217 ? 14.717 7.729 10.852 1.00 53.22 217 TYR A C 1
ATOM 1760 O O . TYR A 1 217 ? 14.990 8.893 11.128 1.00 53.22 217 TYR A O 1
ATOM 1768 N N . SER A 1 218 ? 15.134 6.710 11.608 1.00 45.75 218 SER A N 1
ATOM 1769 C CA . SER A 1 218 ? 16.150 6.918 12.643 1.00 45.75 218 SER A CA 1
ATOM 1770 C C . SER A 1 218 ? 17.410 6.112 12.349 1.00 45.75 218 SER A C 1
ATOM 1772 O O . SER A 1 218 ? 17.400 4.898 12.149 1.00 45.75 218 SER A O 1
ATOM 1774 N N . CYS A 1 219 ? 18.516 6.849 12.294 1.00 41.97 219 CYS A N 1
ATOM 1775 C CA . CYS A 1 219 ? 19.835 6.370 12.669 1.00 41.97 219 CYS A CA 1
ATOM 1776 C C . CYS A 1 219 ? 20.320 5.116 11.917 1.00 41.97 219 CYS A C 1
ATOM 1778 O O . CYS A 1 219 ? 20.621 4.068 12.492 1.00 41.97 219 CYS A O 1
ATOM 1780 N N . CYS A 1 220 ? 20.540 5.262 10.612 1.00 39.28 220 CYS A N 1
ATOM 1781 C CA . CYS A 1 220 ? 21.730 4.654 10.023 1.00 39.28 220 CYS A CA 1
ATOM 1782 C C . CYS A 1 220 ? 22.942 5.177 10.810 1.00 39.28 220 CYS A C 1
ATOM 1784 O O . CYS A 1 220 ? 23.198 6.372 10.784 1.00 39.28 220 CYS A O 1
ATOM 1786 N N . GLY A 1 221 ? 23.691 4.317 11.504 1.00 40.94 221 GLY A N 1
ATOM 1787 C CA . GLY A 1 221 ? 24.886 4.700 12.284 1.00 40.94 221 GLY A CA 1
ATOM 1788 C C . GLY A 1 221 ? 26.047 5.306 11.474 1.00 40.94 221 GLY A C 1
ATOM 1789 O O . GLY A 1 221 ? 27.133 5.468 12.004 1.00 40.94 221 GLY A O 1
ATOM 1790 N N . GLU A 1 222 ? 25.836 5.614 10.193 1.00 40.50 222 GLU A N 1
ATOM 1791 C CA . GLU A 1 222 ? 26.751 6.376 9.330 1.00 40.50 222 GLU A CA 1
ATOM 1792 C C . GLU A 1 222 ? 26.198 7.780 8.999 1.00 40.50 222 GLU A C 1
ATOM 1794 O O . GLU A 1 222 ? 26.812 8.545 8.262 1.00 40.50 222 GLU A O 1
ATOM 1799 N N . CYS A 1 223 ? 25.030 8.129 9.542 1.00 42.81 223 CYS A N 1
ATOM 1800 C CA . CYS A 1 223 ? 24.341 9.405 9.373 1.00 42.81 223 CYS A CA 1
ATOM 1801 C C . CYS A 1 223 ? 24.667 10.382 10.530 1.00 42.81 223 CYS A C 1
ATOM 1803 O O . CYS A 1 223 ? 23.884 11.286 10.801 1.00 42.81 223 CYS A O 1
ATOM 1805 N N . GLU A 1 224 ? 25.832 10.213 11.180 1.00 39.75 224 GLU A N 1
ATOM 1806 C CA . GLU A 1 224 ? 26.331 10.933 12.376 1.00 39.75 224 GLU A CA 1
ATOM 1807 C C . GLU A 1 224 ? 26.531 12.460 12.211 1.00 39.75 224 GLU A C 1
ATOM 1809 O O . GLU A 1 224 ? 27.037 13.113 13.119 1.00 39.75 224 GLU A O 1
ATOM 1814 N N . GLU A 1 225 ? 26.147 13.068 11.084 1.00 42.25 225 GLU A N 1
ATOM 1815 C CA . GLU A 1 225 ? 26.433 14.488 10.806 1.00 42.25 225 GLU A CA 1
ATOM 1816 C C . GLU A 1 225 ? 25.204 15.402 10.697 1.00 42.25 225 GLU A C 1
ATOM 1818 O O . GLU A 1 225 ? 25.366 16.610 10.520 1.00 42.25 225 GLU A O 1
ATOM 1823 N N . VAL A 1 226 ? 23.976 14.889 10.818 1.00 43.50 226 VAL A N 1
ATOM 1824 C CA . VAL A 1 226 ? 22.790 15.759 10.888 1.00 43.50 226 VAL A CA 1
ATOM 1825 C C . VAL A 1 226 ? 22.411 15.911 12.353 1.00 43.50 226 VAL A C 1
ATOM 1827 O O . VAL A 1 226 ? 22.216 14.902 13.010 1.00 43.50 226 VAL A O 1
ATOM 1830 N N . GLU A 1 227 ? 22.358 17.152 12.852 1.00 45.44 227 GLU A N 1
ATOM 1831 C CA . GLU A 1 227 ? 21.997 17.550 14.226 1.00 45.44 227 GLU A CA 1
ATOM 1832 C C . GLU A 1 227 ? 20.806 16.735 14.790 1.00 45.44 227 GLU A C 1
ATOM 1834 O O . GLU A 1 227 ? 19.644 17.121 14.660 1.00 45.44 227 GLU A O 1
ATOM 1839 N N . ASP A 1 228 ? 21.116 15.582 15.389 1.00 47.69 228 ASP A N 1
ATOM 1840 C CA . ASP A 1 228 ? 20.184 14.459 15.587 1.00 47.69 228 ASP A CA 1
ATOM 1841 C C . ASP A 1 228 ? 19.268 14.678 16.806 1.00 47.69 228 ASP A C 1
ATOM 1843 O O . ASP A 1 228 ? 18.136 14.206 16.849 1.00 47.69 228 ASP A O 1
ATOM 1847 N N . ASP A 1 229 ? 19.703 15.481 17.780 1.00 48.19 229 ASP A N 1
ATOM 1848 C CA . ASP A 1 229 ? 18.954 15.669 19.029 1.00 48.19 229 ASP A CA 1
ATOM 1849 C C . ASP A 1 229 ? 17.717 16.572 18.861 1.00 48.19 229 ASP A C 1
ATOM 1851 O O . ASP A 1 229 ? 16.676 16.312 19.462 1.00 48.19 229 ASP A O 1
ATOM 1855 N N . LYS A 1 230 ? 17.767 17.596 17.993 1.00 44.81 230 LYS A N 1
ATOM 1856 C CA . LYS A 1 230 ? 16.628 18.520 17.804 1.00 44.81 230 LYS A CA 1
ATOM 1857 C C . LYS A 1 230 ? 15.494 17.921 16.977 1.00 44.81 230 LYS A C 1
ATOM 1859 O O . LYS A 1 230 ? 14.331 18.144 17.292 1.00 44.81 230 LYS A O 1
ATOM 1864 N N . LEU A 1 231 ? 15.814 17.152 15.934 1.00 47.12 231 LEU A N 1
ATOM 1865 C CA . LEU A 1 231 ? 14.802 16.487 15.103 1.00 47.12 231 LEU A CA 1
ATOM 1866 C C . LEU A 1 231 ? 14.121 15.327 15.846 1.00 47.12 231 LEU A C 1
ATOM 1868 O O . LEU A 1 231 ? 12.953 15.044 15.578 1.00 47.12 231 LEU A O 1
ATOM 1872 N N . ARG A 1 232 ? 14.824 14.682 16.790 1.00 50.75 232 ARG A N 1
ATOM 1873 C CA . ARG A 1 232 ? 14.275 13.596 17.615 1.00 50.75 232 ARG A CA 1
ATOM 1874 C C . ARG A 1 232 ? 13.272 14.101 18.649 1.00 50.75 232 ARG A C 1
ATOM 1876 O O . ARG A 1 232 ? 12.183 13.541 18.718 1.00 50.75 232 ARG A O 1
ATOM 1883 N N . GLU A 1 233 ? 13.582 15.161 19.397 1.00 48.78 233 GLU A N 1
ATOM 1884 C CA . GLU A 1 233 ? 12.638 15.722 20.379 1.00 48.78 233 GLU A CA 1
ATOM 1885 C C . GLU A 1 233 ? 11.466 16.456 19.699 1.00 48.78 233 GLU A C 1
ATOM 1887 O O . GLU A 1 233 ? 10.305 16.169 19.994 1.00 48.78 233 GLU A O 1
ATOM 1892 N N . GLU A 1 234 ? 11.726 17.319 18.708 1.00 49.47 234 GLU A N 1
ATOM 1893 C CA . GLU A 1 234 ? 10.660 18.090 18.045 1.00 49.47 234 GLU A CA 1
ATOM 1894 C C . GLU A 1 234 ? 9.747 17.211 17.170 1.00 49.47 234 GLU A C 1
ATOM 1896 O O . GLU A 1 234 ? 8.550 17.483 17.066 1.00 49.47 234 GLU A O 1
ATOM 1901 N N . GLY A 1 235 ? 10.273 16.147 16.548 1.00 53.03 235 GLY A N 1
ATOM 1902 C CA . GLY A 1 235 ? 9.520 15.290 15.623 1.00 53.03 235 GLY A CA 1
ATOM 1903 C C . GLY A 1 235 ? 8.526 14.338 16.301 1.00 53.03 235 GLY A C 1
ATOM 1904 O O . GLY A 1 235 ? 7.531 13.928 15.699 1.00 53.03 235 GLY A O 1
ATOM 1905 N N . LEU A 1 236 ? 8.770 13.991 17.563 1.00 52.56 236 LEU A N 1
ATOM 1906 C CA . LEU A 1 236 ? 7.885 13.139 18.355 1.00 52.56 236 LEU A CA 1
ATOM 1907 C C . LEU A 1 236 ? 6.768 13.925 19.034 1.00 52.56 236 LEU A C 1
ATOM 1909 O O . LEU A 1 236 ? 5.637 13.442 19.080 1.00 52.56 236 LEU A O 1
ATOM 1913 N N . GLU A 1 237 ? 7.067 15.130 19.520 1.00 51.50 237 GLU A N 1
ATOM 1914 C CA . GLU A 1 237 ? 6.102 16.003 20.200 1.00 51.50 237 GLU A CA 1
ATOM 1915 C C . GLU A 1 237 ? 5.090 16.654 19.244 1.00 51.50 237 GLU A C 1
ATOM 1917 O O . GLU A 1 237 ? 4.014 17.074 19.669 1.00 51.50 237 GLU A O 1
ATOM 1922 N N . SER A 1 238 ? 5.398 16.712 17.947 1.00 53.34 238 SER A N 1
ATOM 1923 C CA . SER A 1 238 ? 4.573 17.374 16.927 1.00 53.34 238 SER A CA 1
ATOM 1924 C C . SER A 1 238 ? 3.738 16.423 16.061 1.00 53.34 238 SER A C 1
ATOM 1926 O O . SER A 1 238 ? 3.067 16.870 15.130 1.00 53.34 238 SER A O 1
ATOM 1928 N N . TRP A 1 239 ? 3.727 15.114 16.351 1.00 62.84 239 TRP A N 1
ATOM 1929 C CA . TRP A 1 239 ? 2.815 14.191 15.671 1.00 62.84 239 TRP A CA 1
ATOM 1930 C C . TRP A 1 239 ? 1.363 14.497 16.047 1.00 62.84 239 TRP A C 1
ATOM 1932 O O . TRP A 1 239 ? 0.939 14.267 17.183 1.00 62.84 239 TRP A O 1
ATOM 1942 N N . GLU A 1 240 ? 0.572 14.957 15.077 1.00 68.38 240 GLU A N 1
ATOM 1943 C CA . GLU A 1 240 ? -0.865 15.088 15.270 1.00 68.38 240 GLU A CA 1
ATOM 1944 C C . GLU A 1 240 ? -1.563 13.728 15.122 1.00 68.38 240 GLU A C 1
ATOM 1946 O O . GLU A 1 240 ? -1.492 13.093 14.066 1.00 68.38 240 GLU A O 1
ATOM 1951 N N . PRO A 1 241 ? -2.287 13.268 16.156 1.00 75.31 241 PRO A N 1
ATOM 1952 C CA . PRO A 1 241 ? -3.087 12.058 16.055 1.00 75.31 241 PRO A CA 1
ATOM 1953 C C . PRO A 1 241 ? -4.175 12.186 14.987 1.00 75.31 241 PRO A C 1
ATOM 1955 O O . PRO A 1 241 ? -4.669 13.280 14.705 1.00 75.31 241 PRO A O 1
ATOM 1958 N N . PHE A 1 242 ? -4.642 11.051 14.472 1.00 76.75 242 PHE A N 1
ATOM 1959 C CA . PHE A 1 242 ? -5.805 10.970 13.590 1.00 76.75 242 PHE A CA 1
ATOM 1960 C C . PHE A 1 242 ? -7.084 11.349 14.354 1.00 76.75 242 PHE A C 1
ATOM 1962 O O . PHE A 1 242 ? -7.853 10.499 14.807 1.00 76.75 242 PHE A O 1
ATOM 1969 N N . ARG A 1 243 ? -7.343 12.653 14.497 1.00 72.62 243 ARG A N 1
ATOM 1970 C CA . ARG A 1 243 ? -8.507 13.188 15.217 1.00 72.62 243 ARG A CA 1
ATOM 1971 C C . ARG A 1 243 ? -9.779 13.033 14.384 1.00 72.62 243 ARG A C 1
ATOM 1973 O O . ARG A 1 243 ? -10.231 13.960 13.719 1.00 72.62 243 ARG A O 1
ATOM 1980 N N . GLY A 1 244 ? -10.363 11.838 14.410 1.00 77.50 244 GLY A N 1
ATOM 1981 C CA . GLY A 1 244 ? -11.667 11.556 13.802 1.00 77.50 244 GLY A CA 1
ATOM 1982 C C . GLY A 1 244 ? -11.666 11.451 12.273 1.00 77.50 244 GLY A C 1
ATOM 1983 O O . GLY A 1 244 ? -12.728 11.269 11.687 1.00 77.50 244 GLY A O 1
ATOM 1984 N N . ILE A 1 245 ? -10.509 11.502 11.605 1.00 87.44 245 ILE A N 1
ATOM 1985 C CA . ILE A 1 245 ? -10.421 11.291 10.147 1.00 87.44 245 ILE A CA 1
ATOM 1986 C C . ILE A 1 245 ? -11.004 9.932 9.736 1.00 87.44 245 ILE A C 1
ATOM 1988 O O . ILE A 1 245 ? -11.715 9.827 8.741 1.00 87.44 245 ILE A O 1
ATOM 1992 N N . LEU A 1 246 ? -10.797 8.901 10.561 1.00 92.06 246 LEU A N 1
ATOM 1993 C CA . LEU A 1 246 ? -11.311 7.556 10.318 1.00 92.06 246 LEU A CA 1
ATOM 1994 C C . LEU A 1 246 ? -12.848 7.499 10.365 1.00 92.06 246 LEU A C 1
ATOM 1996 O O . LEU A 1 246 ? -13.431 6.711 9.628 1.00 92.06 246 LEU A O 1
ATOM 2000 N N . LYS A 1 247 ? -13.522 8.369 11.138 1.00 91.88 247 LYS A N 1
ATOM 2001 C CA . LYS A 1 247 ? -14.997 8.477 11.154 1.00 91.88 247 LYS A CA 1
ATOM 2002 C C . LYS A 1 247 ? -15.576 8.941 9.822 1.00 91.88 247 LYS A C 1
ATOM 2004 O O . LYS A 1 247 ? -16.749 8.697 9.564 1.00 91.88 247 LYS A O 1
ATOM 2009 N N . ARG A 1 248 ? -14.781 9.620 8.991 1.00 93.19 248 ARG A N 1
ATOM 2010 C CA . ARG A 1 248 ? -15.229 10.096 7.677 1.00 93.19 248 ARG A CA 1
ATOM 2011 C C . ARG A 1 248 ? -15.350 8.968 6.661 1.00 93.19 248 ARG A C 1
ATOM 2013 O O . ARG A 1 248 ? -15.980 9.160 5.629 1.00 93.19 248 ARG A O 1
ATOM 2020 N N . PHE A 1 249 ? -14.760 7.805 6.934 1.00 95.94 249 PHE A N 1
ATOM 2021 C CA . PHE A 1 249 ? -14.860 6.674 6.030 1.00 95.94 249 PHE A CA 1
ATOM 2022 C C . PHE A 1 249 ? -16.253 6.057 6.090 1.00 95.94 249 PHE A C 1
ATOM 2024 O O . PHE A 1 249 ? -16.663 5.515 7.116 1.00 95.94 249 PHE A O 1
ATOM 2031 N N . THR A 1 250 ? -16.957 6.100 4.963 1.00 96.44 250 THR A N 1
ATOM 2032 C CA . THR A 1 250 ? -18.339 5.618 4.858 1.00 96.44 250 THR A CA 1
ATOM 2033 C C . THR A 1 250 ? -18.428 4.148 4.455 1.00 96.44 250 THR A C 1
ATOM 2035 O O . THR A 1 250 ? -19.496 3.555 4.572 1.00 96.44 250 THR A O 1
ATOM 2038 N N . ASN A 1 251 ? -17.316 3.544 4.017 1.00 97.25 251 ASN A N 1
ATOM 2039 C CA . ASN A 1 251 ? -17.256 2.156 3.547 1.00 97.25 251 ASN A CA 1
ATOM 2040 C C . ASN A 1 251 ? -16.161 1.307 4.215 1.00 97.25 251 ASN A C 1
ATOM 2042 O O . ASN A 1 251 ? -16.017 0.129 3.876 1.00 97.25 251 ASN A O 1
ATOM 2046 N N . LEU A 1 252 ? -15.406 1.860 5.174 1.00 97.81 252 LEU A N 1
ATOM 2047 C CA . LEU A 1 252 ? -14.264 1.170 5.775 1.00 97.81 252 LEU A CA 1
ATOM 2048 C C . LEU A 1 252 ? -14.719 -0.030 6.609 1.00 97.81 252 LEU A C 1
ATOM 2050 O O . LEU A 1 252 ? -15.403 0.123 7.620 1.00 97.81 252 LEU A O 1
ATOM 2054 N N . GLN A 1 253 ? -14.306 -1.225 6.197 1.00 97.88 253 GLN A N 1
ATOM 2055 C CA . GLN A 1 253 ? -14.640 -2.491 6.847 1.00 97.88 253 GLN A CA 1
ATOM 2056 C C . GLN A 1 253 ? -13.455 -3.084 7.604 1.00 97.88 253 GLN A C 1
ATOM 2058 O O . GLN A 1 253 ? -13.663 -3.711 8.642 1.00 97.88 253 GLN A O 1
ATOM 2063 N N . ASN A 1 254 ? -12.232 -2.907 7.104 1.00 97.69 254 ASN A N 1
ATOM 2064 C CA . ASN A 1 254 ? -11.030 -3.468 7.714 1.00 97.69 254 ASN A CA 1
ATOM 2065 C C . ASN A 1 254 ? -9.988 -2.364 7.898 1.00 97.69 254 ASN A C 1
ATOM 2067 O O . ASN A 1 254 ? -9.635 -1.683 6.936 1.00 97.69 254 ASN A O 1
ATOM 2071 N N . LEU A 1 255 ? -9.506 -2.204 9.128 1.00 95.75 255 LEU A N 1
ATOM 2072 C CA . LEU A 1 255 ? -8.507 -1.205 9.495 1.00 95.75 255 LEU A CA 1
ATOM 2073 C C . LEU A 1 255 ? -7.317 -1.893 10.158 1.00 95.75 255 LEU A C 1
ATOM 2075 O O . LEU A 1 255 ? -7.494 -2.547 11.177 1.00 95.75 255 LEU A O 1
ATOM 2079 N N . GLU A 1 256 ? -6.120 -1.713 9.612 1.00 93.25 256 GLU A N 1
ATOM 2080 C CA . GLU A 1 256 ? -4.848 -2.080 10.236 1.00 93.25 256 GLU A CA 1
ATOM 2081 C C . GLU A 1 256 ? -4.028 -0.811 10.476 1.00 93.25 256 GLU A C 1
ATOM 2083 O O . GLU A 1 256 ? -3.717 -0.081 9.539 1.00 93.25 256 GLU A O 1
ATOM 2088 N N . ILE A 1 257 ? -3.695 -0.505 11.729 1.00 89.25 257 ILE A N 1
ATOM 2089 C CA . ILE A 1 257 ? -3.084 0.785 12.065 1.00 89.25 257 ILE A CA 1
ATOM 2090 C C . ILE A 1 257 ? -2.257 0.700 13.359 1.00 89.25 257 ILE A C 1
ATOM 2092 O O . ILE A 1 257 ? -2.655 0.000 14.296 1.00 89.25 257 ILE A O 1
ATOM 2096 N N . PRO A 1 258 ? -1.101 1.381 13.446 1.00 85.56 258 PRO A N 1
ATOM 2097 C CA . PRO A 1 258 ? -0.380 1.517 14.695 1.00 85.56 258 PRO A CA 1
ATOM 2098 C C . PRO A 1 258 ? -1.183 2.358 15.680 1.00 85.56 258 PRO A C 1
ATOM 2100 O O . PRO A 1 258 ? -1.753 3.386 15.309 1.00 85.56 258 PRO A O 1
ATOM 2103 N N . ILE A 1 259 ? -1.211 1.944 16.945 1.00 83.00 259 ILE A N 1
ATOM 2104 C CA . ILE A 1 259 ? -2.044 2.606 17.959 1.00 83.00 259 ILE A CA 1
ATOM 2105 C C . ILE A 1 259 ? -1.699 4.098 18.128 1.00 83.00 259 ILE A C 1
ATOM 2107 O O . ILE A 1 259 ? -2.591 4.931 18.286 1.00 83.00 259 ILE A O 1
ATOM 2111 N N . TYR A 1 260 ? -0.421 4.457 17.991 1.00 78.75 260 TYR A N 1
ATOM 2112 C CA . TYR A 1 260 ? 0.059 5.836 18.100 1.00 78.75 260 TYR A CA 1
ATOM 2113 C C . TYR A 1 260 ? -0.362 6.730 16.928 1.00 78.75 260 TYR A C 1
ATOM 2115 O O . TYR A 1 260 ? -0.400 7.945 17.075 1.00 78.75 260 TYR A O 1
ATOM 2123 N N . VAL A 1 261 ? -0.741 6.177 15.771 1.00 80.94 261 VAL A N 1
ATOM 2124 C CA . VAL A 1 261 ? -1.308 6.994 14.683 1.00 80.94 261 VAL A CA 1
ATOM 2125 C C . VAL A 1 261 ? -2.677 7.530 15.089 1.00 80.94 261 VAL A C 1
ATOM 2127 O O . VAL A 1 261 ? -3.015 8.672 14.785 1.00 80.94 261 VAL A O 1
ATOM 2130 N N . ILE A 1 262 ? -3.456 6.722 15.813 1.00 82.50 262 ILE A N 1
ATOM 2131 C CA . ILE A 1 262 ? -4.782 7.116 16.294 1.00 82.50 262 ILE A CA 1
ATOM 2132 C C . ILE A 1 262 ? -4.660 8.153 17.410 1.00 82.50 262 ILE A C 1
ATOM 2134 O O . ILE A 1 262 ? -5.425 9.114 17.438 1.00 82.50 262 ILE A O 1
ATOM 2138 N N . PHE A 1 263 ? -3.707 7.957 18.321 1.00 77.06 263 PHE A N 1
ATOM 2139 C CA . PHE A 1 263 ? -3.722 8.638 19.613 1.00 77.06 263 PHE A CA 1
ATOM 2140 C C . PHE A 1 263 ? -2.505 9.507 19.938 1.00 77.06 263 PHE A C 1
ATOM 2142 O O . PHE A 1 263 ? -2.529 10.250 20.917 1.00 77.06 263 PHE A O 1
ATOM 2149 N N . GLY A 1 264 ? -1.477 9.475 19.098 1.00 75.00 264 GLY A N 1
ATOM 2150 C CA . GLY A 1 264 ? -0.213 10.162 19.323 1.00 75.00 264 GLY A CA 1
ATOM 2151 C C . GLY A 1 264 ? 0.783 9.350 20.145 1.00 75.00 264 GLY A C 1
ATOM 2152 O O . GLY A 1 264 ? 0.518 8.235 20.592 1.00 75.00 264 GLY A O 1
ATOM 2153 N N . THR A 1 265 ? 1.962 9.939 20.299 1.00 64.75 265 THR A N 1
ATOM 2154 C CA . THR A 1 265 ? 3.153 9.386 20.964 1.00 64.75 265 THR A CA 1
ATOM 2155 C C . THR A 1 265 ? 3.219 9.768 22.444 1.00 64.75 265 THR A C 1
ATOM 2157 O O . THR A 1 265 ? 3.757 9.018 23.254 1.00 64.75 265 THR A O 1
ATOM 2160 N N . VAL A 1 266 ? 2.632 10.912 22.811 1.00 54.69 266 VAL A N 1
ATOM 2161 C CA . VAL A 1 266 ? 2.652 11.472 24.165 1.00 54.69 266 VAL A CA 1
ATOM 2162 C C . VAL A 1 266 ? 1.263 11.360 24.773 1.00 54.69 266 VAL A C 1
ATOM 2164 O O . VAL A 1 266 ? 0.401 12.178 24.476 1.00 54.69 266 VAL A O 1
ATOM 2167 N N . THR A 1 267 ? 1.008 10.375 25.633 1.00 53.38 267 THR A N 1
ATOM 2168 C CA . THR A 1 267 ? -0.149 10.461 26.544 1.00 53.38 267 THR A CA 1
ATOM 2169 C C . THR A 1 267 ? -0.003 9.577 27.780 1.00 53.38 267 THR A C 1
ATOM 2171 O O . THR A 1 267 ? 0.323 8.389 27.750 1.00 53.38 267 THR A O 1
ATOM 2174 N N . THR A 1 268 ? -0.283 10.200 28.918 1.00 50.31 268 THR A N 1
ATOM 2175 C CA . THR A 1 268 ? -0.091 9.694 30.273 1.00 50.31 268 THR A CA 1
ATOM 2176 C C . THR A 1 268 ? -1.401 9.185 30.889 1.00 50.31 268 THR A C 1
ATOM 2178 O O . THR A 1 268 ? -1.753 9.652 31.956 1.00 50.31 268 THR A O 1
ATOM 2181 N N . ALA A 1 269 ? -2.118 8.238 30.265 1.00 55.50 269 ALA A N 1
ATOM 2182 C CA . ALA A 1 269 ? -3.069 7.290 30.900 1.00 55.50 269 ALA A CA 1
ATOM 2183 C C . ALA A 1 269 ? -3.968 6.617 29.850 1.00 55.50 269 ALA A C 1
ATOM 2185 O O . ALA A 1 269 ? -4.463 7.285 28.952 1.00 55.50 269 ALA A O 1
ATOM 2186 N N . ALA A 1 270 ? -4.276 5.322 30.017 1.00 55.53 270 ALA A N 1
ATOM 2187 C CA . ALA A 1 270 ? -5.198 4.575 29.145 1.00 55.53 270 ALA A CA 1
ATOM 2188 C C . ALA A 1 270 ? -6.620 5.190 29.045 1.00 55.53 270 ALA A C 1
ATOM 2190 O O . ALA A 1 270 ? -7.368 4.894 28.118 1.00 55.53 270 ALA A O 1
ATOM 2191 N N . ALA A 1 271 ? -6.994 6.045 30.003 1.00 55.88 271 ALA A N 1
ATOM 2192 C CA . ALA A 1 271 ? -8.311 6.672 30.102 1.00 55.88 271 ALA A CA 1
ATOM 2193 C C . ALA A 1 271 ? -8.548 7.818 29.099 1.00 55.88 271 ALA A C 1
ATOM 2195 O O . ALA A 1 271 ? -9.701 8.182 28.880 1.00 55.88 271 ALA A O 1
ATOM 2196 N N . ASP A 1 272 ? -7.493 8.354 28.478 1.00 61.91 272 ASP A N 1
ATOM 2197 C CA . ASP A 1 272 ? -7.601 9.451 27.506 1.00 61.91 272 ASP A CA 1
ATOM 2198 C C . ASP A 1 272 ? -7.844 8.948 26.067 1.00 61.91 272 ASP A C 1
ATOM 2200 O O . ASP A 1 272 ? -8.047 9.743 25.145 1.00 61.91 272 ASP A O 1
ATOM 2204 N N . PHE A 1 273 ? -7.855 7.625 25.858 1.00 72.44 273 PHE A N 1
ATOM 2205 C CA . PHE A 1 273 ? -8.029 7.008 24.544 1.00 72.44 273 PHE A CA 1
ATOM 2206 C C . PHE A 1 273 ? -9.479 6.641 24.288 1.00 72.44 273 PHE A C 1
ATOM 2208 O O . PHE A 1 273 ? -9.996 5.634 24.773 1.00 72.44 273 PHE A O 1
ATOM 2215 N N . ASP A 1 274 ? -10.126 7.444 23.454 1.00 81.56 274 ASP A N 1
ATOM 2216 C CA . ASP A 1 274 ? -11.493 7.193 23.034 1.00 81.56 274 ASP A CA 1
ATOM 2217 C C . ASP A 1 274 ? -11.532 6.553 21.634 1.00 81.56 274 ASP A C 1
ATOM 2219 O O . ASP A 1 274 ? -11.698 7.222 20.610 1.00 81.56 274 ASP A O 1
ATOM 2223 N N . LEU A 1 275 ? -11.400 5.219 21.580 1.00 87.62 275 LEU A N 1
ATOM 2224 C CA . LEU A 1 275 ? -11.631 4.453 20.344 1.00 87.62 275 LEU A CA 1
ATOM 2225 C C . LEU A 1 275 ? -13.074 4.623 19.823 1.00 87.62 275 LEU A C 1
ATOM 2227 O O . LEU A 1 275 ? -13.296 4.528 18.615 1.00 87.62 275 LEU A O 1
ATOM 2231 N N . VAL A 1 276 ? -14.047 4.925 20.694 1.00 88.62 276 VAL A N 1
ATOM 2232 C CA . VAL A 1 276 ? -15.435 5.214 20.294 1.00 88.62 276 VAL A CA 1
ATOM 2233 C C . VAL A 1 276 ? -15.502 6.490 19.448 1.00 88.62 276 VAL A C 1
ATOM 2235 O O . VAL A 1 276 ? -16.224 6.521 18.443 1.00 88.62 276 VAL A O 1
ATOM 2238 N N . ALA A 1 277 ? -14.720 7.511 19.798 1.00 87.94 277 ALA A N 1
ATOM 2239 C CA . ALA A 1 277 ? -14.604 8.741 19.020 1.00 87.94 277 ALA A CA 1
ATOM 2240 C C . ALA A 1 277 ? -13.796 8.562 17.722 1.00 87.94 277 ALA A C 1
ATOM 2242 O O . ALA A 1 277 ? -14.067 9.254 16.740 1.00 87.94 277 ALA A O 1
ATOM 2243 N N . ALA A 1 278 ? -12.841 7.627 17.685 1.00 89.31 278 ALA A N 1
ATOM 2244 C CA . ALA A 1 278 ? -11.933 7.462 16.551 1.00 89.31 278 ALA A CA 1
ATOM 2245 C C . ALA A 1 278 ? -12.479 6.572 15.419 1.00 89.31 278 ALA A C 1
ATOM 2247 O O . ALA A 1 278 ? -12.299 6.899 14.249 1.00 89.31 278 ALA A O 1
ATOM 2248 N N . LEU A 1 279 ? -13.125 5.445 15.731 1.00 93.44 279 LEU A N 1
ATOM 2249 C CA . LEU A 1 279 ? -13.401 4.388 14.747 1.00 93.44 279 LEU A CA 1
ATOM 2250 C C . LEU A 1 279 ? -14.733 4.579 13.991 1.00 93.44 279 LEU A C 1
ATOM 2252 O O . LEU A 1 279 ? -15.727 4.954 14.615 1.00 93.44 279 LEU A O 1
ATOM 2256 N N . PRO A 1 280 ? -14.814 4.284 12.678 1.00 94.94 280 PRO A N 1
ATOM 2257 C CA . PRO A 1 280 ? -16.054 4.410 11.910 1.00 94.94 280 PRO A CA 1
ATOM 2258 C C . PRO A 1 280 ? -17.081 3.329 12.249 1.00 94.94 280 PRO A C 1
ATOM 2260 O O . PRO A 1 280 ? -16.736 2.201 12.602 1.00 94.94 280 PRO A O 1
ATOM 2263 N N . GLU A 1 281 ? -18.359 3.657 12.054 1.00 96.50 281 GLU A N 1
ATOM 2264 C CA . GLU A 1 281 ? -19.478 2.747 12.328 1.00 96.50 281 GLU A CA 1
ATOM 2265 C C . GLU A 1 281 ? -19.438 1.481 11.467 1.00 96.50 281 GLU A C 1
ATOM 2267 O O . GLU A 1 281 ? -19.830 0.412 11.929 1.00 96.50 281 GLU A O 1
ATOM 2272 N N . THR A 1 282 ? -18.930 1.584 10.235 1.00 97.50 282 THR A N 1
ATOM 2273 C CA . THR A 1 282 ? -18.867 0.494 9.249 1.00 97.50 282 THR A CA 1
ATOM 2274 C C . THR A 1 282 ? -17.806 -0.562 9.541 1.00 97.50 282 THR A C 1
ATOM 2276 O O . THR A 1 282 ? -17.777 -1.598 8.867 1.00 97.50 282 THR A O 1
ATOM 2279 N N . LEU A 1 283 ? -16.939 -0.315 10.526 1.00 97.75 283 LEU A N 1
ATOM 2280 C CA . LEU A 1 283 ? -15.790 -1.158 10.806 1.00 97.75 283 LEU A CA 1
ATOM 2281 C C . LEU A 1 283 ? -16.227 -2.557 11.243 1.00 97.75 283 LEU A C 1
ATOM 2283 O O . LEU A 1 283 ? -17.029 -2.720 12.158 1.00 97.75 283 LEU A O 1
ATOM 2287 N N . ARG A 1 284 ? -15.663 -3.577 10.595 1.00 97.75 284 ARG A N 1
ATOM 2288 C CA . ARG A 1 284 ? -15.910 -4.997 10.884 1.00 97.75 284 ARG A CA 1
ATOM 2289 C C . ARG A 1 284 ? -14.711 -5.673 11.515 1.00 97.75 284 ARG A C 1
ATOM 2291 O O . ARG A 1 284 ? -14.893 -6.569 12.340 1.00 97.75 284 ARG A O 1
ATOM 2298 N N . LYS A 1 285 ? -13.506 -5.281 11.109 1.00 97.38 285 LYS A N 1
ATOM 2299 C CA . LYS A 1 285 ? -12.268 -5.818 11.656 1.00 97.38 285 LYS A CA 1
ATOM 2300 C C . LYS A 1 285 ? -11.284 -4.704 11.990 1.00 97.38 285 LYS A C 1
ATOM 2302 O O . LYS A 1 285 ? -11.013 -3.848 11.149 1.00 97.38 285 LYS A O 1
ATOM 2307 N N . LEU A 1 286 ? -10.736 -4.756 13.198 1.00 96.19 286 LEU A N 1
ATOM 2308 C CA . LEU A 1 286 ? -9.728 -3.823 13.690 1.00 96.19 286 LEU A CA 1
ATOM 2309 C C . LEU A 1 286 ? -8.431 -4.578 13.977 1.00 96.19 286 LEU A C 1
ATOM 2311 O O . LEU A 1 286 ? -8.434 -5.489 14.791 1.00 96.19 286 LEU A O 1
ATOM 2315 N N . CYS A 1 287 ? -7.329 -4.187 13.352 1.00 94.12 287 CYS A N 1
ATOM 2316 C CA . CYS A 1 287 ? -5.990 -4.659 13.668 1.00 94.12 287 CYS A CA 1
ATOM 2317 C C . CYS A 1 287 ? -5.169 -3.507 14.247 1.00 94.12 287 CYS A C 1
ATOM 2319 O O . CYS A 1 287 ? -4.821 -2.564 13.533 1.00 94.12 287 CYS A O 1
ATOM 2321 N N . LEU A 1 288 ? -4.841 -3.591 15.534 1.00 91.00 288 LEU A N 1
ATOM 2322 C CA . LEU A 1 288 ? -3.963 -2.633 16.197 1.00 91.00 288 LEU A CA 1
ATOM 2323 C C . LEU A 1 288 ? -2.545 -3.182 16.262 1.00 91.00 288 LEU A C 1
ATOM 2325 O O . LEU A 1 288 ? -2.328 -4.355 16.574 1.00 91.00 288 LEU A O 1
ATOM 2329 N N . ARG A 1 289 ? -1.578 -2.319 15.960 1.00 85.38 289 ARG A N 1
ATOM 2330 C CA . ARG A 1 289 ? -0.164 -2.690 15.912 1.00 85.38 289 ARG A CA 1
ATOM 2331 C C . ARG A 1 289 ? 0.640 -1.891 16.919 1.00 85.38 289 ARG A C 1
ATOM 2333 O O . ARG A 1 289 ? 0.447 -0.679 17.047 1.00 85.38 289 ARG A O 1
ATOM 2340 N N . ASN A 1 290 ? 1.556 -2.575 17.597 1.00 77.19 290 ASN A N 1
ATOM 2341 C CA . ASN A 1 290 ? 2.646 -1.937 18.317 1.00 77.19 290 ASN A CA 1
ATOM 2342 C C . ASN A 1 290 ? 3.902 -2.014 17.448 1.00 77.19 290 ASN A C 1
ATOM 2344 O O . ASN A 1 290 ? 4.735 -2.897 17.645 1.00 77.19 290 ASN A O 1
ATOM 2348 N N . ASP A 1 291 ? 4.011 -1.124 16.461 1.00 67.88 291 ASP A N 1
ATOM 2349 C CA . ASP A 1 291 ? 5.203 -1.012 15.615 1.00 67.88 291 ASP A CA 1
ATOM 2350 C C . ASP A 1 291 ? 6.035 0.209 16.044 1.00 67.88 291 ASP A C 1
ATOM 2352 O O . ASP A 1 291 ? 6.021 1.224 15.346 1.00 67.88 291 ASP A O 1
ATOM 2356 N N . PRO A 1 292 ? 6.761 0.177 17.177 1.00 54.16 292 PRO A N 1
ATOM 2357 C CA . PRO A 1 292 ? 7.619 1.286 17.596 1.00 54.16 292 PRO A CA 1
ATOM 2358 C C . PRO A 1 292 ? 8.936 1.322 16.805 1.00 54.16 292 PRO A C 1
ATOM 2360 O O . PRO A 1 292 ? 9.897 1.960 17.237 1.00 54.16 292 PRO A O 1
ATOM 2363 N N . CYS A 1 293 ? 9.036 0.582 15.690 1.00 48.28 293 CYS A N 1
ATOM 2364 C CA . CYS A 1 293 ? 10.279 0.408 14.955 1.00 48.28 293 CYS A CA 1
ATOM 2365 C C . CYS A 1 293 ? 10.871 1.776 14.614 1.00 48.28 293 CYS A C 1
ATOM 2367 O O . CYS A 1 293 ? 10.358 2.466 13.739 1.00 48.28 293 CYS A O 1
ATOM 2369 N N . GLN A 1 294 ? 11.987 2.078 15.290 1.00 48.72 294 GLN A N 1
ATOM 2370 C CA . GLN A 1 294 ? 12.891 3.218 15.108 1.00 48.72 294 GLN A CA 1
ATOM 2371 C C . GLN A 1 294 ? 12.706 4.426 16.040 1.00 48.72 294 GLN A C 1
ATOM 2373 O O . GLN A 1 294 ? 13.520 5.342 15.983 1.00 48.72 294 GLN A O 1
ATOM 2378 N N . LEU A 1 295 ? 11.785 4.414 17.001 1.00 49.31 295 LEU A N 1
ATOM 2379 C CA . LEU A 1 295 ? 11.794 5.427 18.065 1.00 49.31 295 LEU A CA 1
ATOM 2380 C C . LEU A 1 295 ? 12.737 4.998 19.200 1.00 49.31 295 LEU A C 1
ATOM 2382 O O . LEU A 1 295 ? 12.295 4.584 20.269 1.00 49.31 295 LEU A O 1
ATOM 2386 N N . GLN A 1 296 ? 14.054 5.038 18.950 1.00 42.34 296 GLN A N 1
ATOM 2387 C CA . GLN A 1 296 ? 15.035 4.978 20.039 1.00 42.34 296 GLN A CA 1
ATOM 2388 C C . GLN A 1 296 ? 14.724 6.152 20.977 1.00 42.34 296 GLN A C 1
ATOM 2390 O O . GLN A 1 296 ? 14.772 7.297 20.534 1.00 42.34 296 GLN A O 1
ATOM 2395 N N . ASP A 1 297 ? 14.398 5.850 22.233 1.00 44.19 297 ASP A N 1
ATOM 2396 C CA . ASP A 1 297 ? 14.113 6.791 23.331 1.00 44.19 297 ASP A CA 1
ATOM 2397 C C . ASP A 1 297 ? 12.652 7.247 23.516 1.00 44.19 297 ASP A C 1
ATOM 2399 O O . ASP A 1 297 ? 12.379 8.045 24.411 1.00 44.19 297 ASP A O 1
ATOM 2403 N N . CYS A 1 298 ? 11.675 6.681 22.795 1.00 45.44 298 CYS A N 1
ATOM 2404 C CA . CYS A 1 298 ? 10.293 6.796 23.267 1.00 45.44 298 CYS A CA 1
ATOM 2405 C C . CYS A 1 298 ? 10.024 5.801 24.391 1.00 45.44 298 CYS A C 1
ATOM 2407 O O . CYS A 1 298 ? 10.024 4.591 24.164 1.00 45.44 298 CYS A O 1
ATOM 2409 N N . GLU A 1 299 ? 9.668 6.316 25.569 1.00 48.00 299 GLU A N 1
ATOM 2410 C CA . GLU A 1 299 ? 8.973 5.573 26.628 1.00 48.00 299 GLU A CA 1
ATOM 2411 C C . GLU A 1 299 ? 7.544 5.209 26.179 1.00 48.00 299 GLU A C 1
ATOM 2413 O O . GLU A 1 299 ? 6.546 5.540 26.822 1.00 48.00 299 GLU A O 1
ATOM 2418 N N . MET A 1 300 ? 7.413 4.559 25.021 1.00 52.12 300 MET A N 1
ATOM 2419 C CA . MET A 1 300 ? 6.144 3.993 24.608 1.00 52.12 300 MET A CA 1
ATOM 2420 C C . MET A 1 300 ? 5.805 2.883 25.592 1.00 52.12 300 MET A C 1
ATOM 2422 O O . MET A 1 300 ? 6.553 1.914 25.748 1.00 52.12 300 MET A O 1
ATOM 2426 N N . LYS A 1 301 ? 4.667 3.050 26.269 1.00 54.19 301 LYS A N 1
ATOM 2427 C CA . LYS A 1 301 ? 4.122 2.022 27.145 1.00 54.19 301 LYS A CA 1
ATOM 2428 C C . LYS A 1 301 ? 3.948 0.732 26.343 1.00 54.19 301 LYS A C 1
ATOM 2430 O O . LYS A 1 301 ? 3.606 0.733 25.163 1.00 54.19 301 LYS A O 1
ATOM 2435 N N . THR A 1 302 ? 4.294 -0.333 27.029 1.00 57.66 302 THR A N 1
ATOM 2436 C CA . THR A 1 302 ? 4.558 -1.711 26.629 1.00 57.66 302 THR A CA 1
ATOM 2437 C C . THR A 1 302 ? 3.396 -2.419 25.901 1.00 57.66 302 THR A C 1
ATOM 2439 O O . THR A 1 302 ? 2.367 -1.828 25.595 1.00 57.66 302 THR A O 1
ATOM 2442 N N . GLY A 1 303 ? 3.541 -3.702 25.545 1.00 63.22 303 GLY A N 1
ATOM 2443 C CA . GLY A 1 303 ? 2.510 -4.451 24.804 1.00 63.22 303 GLY A CA 1
ATOM 2444 C C . GLY A 1 303 ? 1.147 -4.535 25.513 1.00 63.22 303 GLY A C 1
ATOM 2445 O O . GLY A 1 303 ? 0.115 -4.578 24.841 1.00 63.22 303 GLY A O 1
ATOM 2446 N N . SER A 1 304 ? 1.137 -4.494 26.846 1.00 72.25 304 SER A N 1
ATOM 2447 C CA . SER A 1 304 ? -0.047 -4.461 27.711 1.00 72.25 304 SER A CA 1
ATOM 2448 C C . SER A 1 304 ? -0.911 -3.232 27.459 1.00 72.25 304 SER A C 1
ATOM 2450 O O . SER A 1 304 ? -2.133 -3.324 27.484 1.00 72.25 304 SER A O 1
ATOM 2452 N N . TYR A 1 305 ? -0.302 -2.108 27.088 1.00 76.94 305 TYR A N 1
ATOM 2453 C CA . TYR A 1 305 ? -1.012 -0.861 26.846 1.00 76.94 305 TYR A CA 1
ATOM 2454 C C . TYR A 1 305 ? -2.029 -0.965 25.693 1.00 76.94 305 TYR A C 1
ATOM 2456 O O . TYR A 1 305 ? -3.155 -0.483 25.826 1.00 76.94 305 TYR A O 1
ATOM 2464 N N . ILE A 1 306 ? -1.697 -1.653 24.589 1.00 83.94 306 ILE A N 1
ATOM 2465 C CA . ILE A 1 306 ? -2.673 -1.891 23.506 1.00 83.94 306 ILE A CA 1
ATOM 2466 C C . ILE A 1 306 ? -3.835 -2.748 24.010 1.00 83.94 306 ILE A C 1
ATOM 2468 O O . ILE A 1 306 ? -4.991 -2.459 23.696 1.00 83.94 306 ILE A O 1
ATOM 2472 N N . LEU A 1 307 ? -3.535 -3.786 24.793 1.00 87.50 307 LEU A N 1
ATOM 2473 C CA . LEU A 1 307 ? -4.547 -4.679 25.355 1.00 87.50 307 LEU A CA 1
ATOM 2474 C C . LEU A 1 307 ? -5.500 -3.904 26.273 1.00 87.50 307 LEU A C 1
ATOM 2476 O O . LEU A 1 307 ? -6.717 -4.017 26.125 1.00 87.50 307 LEU A O 1
ATOM 2480 N N . ASP A 1 308 ? -4.958 -3.058 27.147 1.00 84.62 308 ASP A N 1
ATOM 2481 C CA . ASP A 1 308 ? -5.718 -2.240 28.088 1.00 84.62 308 ASP A CA 1
ATOM 2482 C C . ASP A 1 308 ? -6.609 -1.215 27.369 1.00 84.62 308 ASP A C 1
ATOM 2484 O O . ASP A 1 308 ? -7.772 -1.037 27.742 1.00 84.62 308 ASP A O 1
ATOM 2488 N N . CYS A 1 309 ? -6.115 -0.581 26.299 1.00 85.38 309 CYS A N 1
ATOM 2489 C CA . CYS A 1 309 ? -6.907 0.329 25.466 1.00 85.38 309 CYS A CA 1
ATOM 2490 C C . CYS A 1 309 ? -8.108 -0.376 24.823 1.00 85.38 309 CYS A C 1
ATOM 2492 O O . CYS A 1 309 ? -9.229 0.139 24.858 1.00 85.38 309 CYS A O 1
ATOM 2494 N N . VAL A 1 310 ? -7.901 -1.568 24.255 1.00 90.94 310 VAL A N 1
ATOM 2495 C CA . VAL A 1 310 ? -8.998 -2.349 23.665 1.00 90.94 310 VAL A CA 1
ATOM 2496 C C . VAL A 1 310 ? -9.963 -2.825 24.751 1.00 90.94 310 VAL A C 1
ATOM 2498 O O . VAL A 1 310 ? -11.180 -2.747 24.573 1.00 90.94 310 VAL A O 1
ATOM 2501 N N . HIS A 1 311 ? -9.449 -3.261 25.900 1.00 91.62 311 HIS A N 1
ATOM 2502 C CA . HIS A 1 311 ? -10.271 -3.693 27.026 1.00 91.62 311 HIS A CA 1
ATOM 2503 C C . HIS A 1 311 ? -11.160 -2.549 27.543 1.00 91.62 311 HIS A C 1
ATOM 2505 O O . HIS A 1 311 ? -12.365 -2.737 27.746 1.00 91.62 311 HIS A O 1
ATOM 2511 N N . ALA A 1 312 ? -10.604 -1.343 27.703 1.00 89.12 312 ALA A N 1
ATOM 2512 C CA . ALA A 1 312 ? -11.349 -0.147 28.091 1.00 89.12 312 ALA A CA 1
ATOM 2513 C C . ALA A 1 312 ? -12.434 0.210 27.062 1.00 89.12 312 ALA A C 1
ATOM 2515 O O . ALA A 1 312 ? -13.575 0.492 27.437 1.00 89.12 312 ALA A O 1
ATOM 2516 N N . PHE A 1 313 ? -12.115 0.118 25.769 1.00 91.44 313 PHE A N 1
ATOM 2517 C CA . PHE A 1 313 ? -13.070 0.328 24.684 1.00 91.44 313 PHE A CA 1
ATOM 2518 C C . PHE A 1 313 ? -14.248 -0.653 24.738 1.00 91.44 313 PHE A C 1
ATOM 2520 O O . PHE A 1 313 ? -15.400 -0.213 24.753 1.00 91.44 313 PHE A O 1
ATOM 2527 N N . LEU A 1 314 ? -13.988 -1.959 24.848 1.00 92.88 314 LEU A N 1
ATOM 2528 C CA . LEU A 1 314 ? -15.038 -2.987 24.900 1.00 92.88 314 LEU A CA 1
ATOM 2529 C C . LEU A 1 314 ? -15.850 -2.960 26.202 1.00 92.88 314 LEU A C 1
ATOM 2531 O O . LEU A 1 314 ? -17.000 -3.399 26.231 1.00 92.88 314 LEU A O 1
ATOM 2535 N N . THR A 1 315 ? -15.278 -2.416 27.276 1.00 91.06 315 THR A N 1
ATOM 2536 C CA . THR A 1 315 ? -15.977 -2.214 28.555 1.00 91.06 315 THR A CA 1
ATOM 2537 C C . THR A 1 315 ? -16.778 -0.904 28.577 1.00 91.06 315 THR A C 1
ATOM 2539 O O . THR A 1 315 ? -17.644 -0.708 29.436 1.00 91.06 315 THR A O 1
ATOM 2542 N N . SER A 1 316 ? -16.542 0.002 27.623 1.00 88.62 316 SER A N 1
ATOM 2543 C CA . SER A 1 316 ? -17.321 1.231 27.497 1.00 88.62 316 SER A CA 1
ATOM 2544 C C . SER A 1 316 ? -18.782 0.917 27.154 1.00 88.62 316 SER A C 1
ATOM 2546 O O . SER A 1 316 ? -19.094 0.003 26.394 1.00 88.62 316 SER A O 1
ATOM 2548 N N . ARG A 1 317 ? -19.725 1.705 27.680 1.00 80.75 317 ARG A N 1
ATOM 2549 C CA . ARG A 1 317 ? -21.160 1.470 27.428 1.00 80.75 317 ARG A CA 1
ATOM 2550 C C . ARG A 1 317 ? -21.584 1.716 25.975 1.00 80.75 317 ARG A C 1
ATOM 2552 O O . ARG A 1 317 ? -22.665 1.282 25.588 1.00 80.75 317 ARG A O 1
ATOM 2559 N N . ASN A 1 318 ? -20.755 2.402 25.186 1.00 88.94 318 ASN A N 1
ATOM 2560 C CA . ASN A 1 318 ? -21.160 2.995 23.912 1.00 88.94 318 ASN A CA 1
ATOM 2561 C C . ASN A 1 318 ? -20.461 2.383 22.690 1.00 88.94 318 ASN A C 1
ATOM 2563 O O . ASN A 1 318 ? -20.765 2.785 21.566 1.00 88.94 318 ASN A O 1
ATOM 2567 N N . TRP A 1 319 ? -19.555 1.413 22.853 1.00 92.88 319 TRP A N 1
ATOM 2568 C CA . TRP A 1 319 ? -18.825 0.876 21.700 1.00 92.88 319 TRP A CA 1
ATOM 2569 C C . TRP A 1 319 ? -19.749 0.213 20.674 1.00 92.88 319 TRP A C 1
ATOM 2571 O O . TRP A 1 319 ? -19.615 0.471 19.482 1.00 92.88 319 TRP A O 1
ATOM 2581 N N . LYS A 1 320 ? -20.774 -0.528 21.119 1.00 93.81 320 LYS A N 1
ATOM 2582 C CA . LYS A 1 320 ? -21.760 -1.143 20.212 1.00 93.81 320 LYS A CA 1
ATOM 2583 C C . LYS A 1 320 ? -22.564 -0.121 19.418 1.00 93.81 320 LYS A C 1
ATOM 2585 O O . LYS A 1 320 ? -22.971 -0.419 18.306 1.00 93.81 320 LYS A O 1
ATOM 2590 N N . SER A 1 321 ? -22.805 1.072 19.964 1.00 93.44 321 SER A N 1
ATOM 2591 C CA . SER A 1 321 ? -23.440 2.151 19.197 1.00 93.44 321 SER A CA 1
ATOM 2592 C C . SER A 1 321 ? -22.469 2.840 18.242 1.00 93.44 321 SER A C 1
ATOM 2594 O O . SER A 1 321 ? -22.892 3.315 17.198 1.00 93.44 321 SER A O 1
ATOM 2596 N N . ALA A 1 322 ? -21.182 2.894 18.587 1.00 92.06 322 ALA A N 1
ATOM 2597 C CA . ALA A 1 322 ? -20.175 3.624 17.826 1.00 92.06 322 ALA A CA 1
ATOM 2598 C C . ALA A 1 322 ? -19.572 2.822 16.667 1.00 92.06 322 ALA A C 1
ATOM 2600 O O . ALA A 1 322 ? -19.197 3.406 15.654 1.00 92.06 322 ALA A O 1
ATOM 2601 N N . THR A 1 323 ? -19.453 1.503 16.830 1.00 95.00 323 THR A N 1
ATOM 2602 C CA . THR A 1 323 ? -18.899 0.559 15.848 1.00 95.00 323 THR A CA 1
ATOM 2603 C C . THR A 1 323 ? -19.722 -0.740 15.851 1.00 95.00 323 THR A C 1
ATOM 2605 O O . THR A 1 323 ? -19.215 -1.801 16.230 1.00 95.00 323 THR A O 1
ATOM 2608 N N . PRO A 1 324 ? -21.015 -0.682 15.480 1.00 96.25 324 PRO A N 1
ATOM 2609 C CA . PRO A 1 324 ? -21.961 -1.791 15.647 1.00 96.25 324 PRO A CA 1
ATOM 2610 C C . PRO A 1 324 ? -21.611 -3.058 14.862 1.00 96.25 324 PRO A C 1
ATOM 2612 O O . PRO A 1 324 ? -22.103 -4.135 15.194 1.00 96.25 324 PRO A O 1
ATOM 2615 N N . PHE A 1 325 ? -20.799 -2.948 13.809 1.00 97.31 325 PHE A N 1
ATOM 2616 C CA . PHE A 1 325 ? -20.457 -4.075 12.938 1.00 97.31 325 PHE A CA 1
ATOM 2617 C C . PHE A 1 325 ? -19.128 -4.752 13.287 1.00 97.31 325 PHE A C 1
ATOM 2619 O O . PHE A 1 325 ? -18.755 -5.719 12.611 1.00 97.31 325 PHE A O 1
ATOM 2626 N N . LEU A 1 326 ? -18.424 -4.270 14.317 1.00 97.69 326 LEU A N 1
ATOM 2627 C CA . LEU A 1 326 ? -17.144 -4.829 14.728 1.00 97.69 326 LEU A CA 1
ATOM 2628 C C . LEU A 1 326 ? -17.351 -6.265 15.213 1.00 97.69 326 LEU A C 1
ATOM 2630 O O . LEU A 1 326 ? -18.191 -6.524 16.070 1.00 97.69 326 LEU A O 1
ATOM 2634 N N . ARG A 1 327 ? -16.590 -7.198 14.638 1.00 97.12 327 ARG A N 1
ATOM 2635 C CA . ARG A 1 327 ? -16.690 -8.639 14.924 1.00 97.12 327 ARG A CA 1
ATOM 2636 C C . ARG A 1 327 ? -15.351 -9.310 15.199 1.00 97.12 327 ARG A C 1
ATOM 2638 O O . ARG A 1 327 ? -15.341 -10.406 15.738 1.00 97.12 327 ARG A O 1
ATOM 2645 N N . ASN A 1 328 ? -14.246 -8.695 14.783 1.00 97.44 328 ASN A N 1
ATOM 2646 C CA . ASN A 1 328 ? -12.913 -9.268 14.924 1.00 97.44 328 ASN A CA 1
ATOM 2647 C C . ASN A 1 328 ? -11.916 -8.171 15.311 1.00 97.44 328 ASN A C 1
ATOM 2649 O O . ASN A 1 328 ? -11.923 -7.079 14.729 1.00 97.44 328 ASN A O 1
ATOM 2653 N N . ILE A 1 329 ? -11.086 -8.478 16.302 1.00 96.00 329 ILE A N 1
ATOM 2654 C CA . ILE A 1 329 ? -9.980 -7.645 16.748 1.00 96.00 329 ILE A CA 1
ATOM 2655 C C . ILE A 1 329 ? -8.695 -8.462 16.660 1.00 96.00 329 ILE A C 1
ATOM 2657 O O . ILE A 1 329 ? -8.573 -9.536 17.242 1.00 96.00 329 ILE A O 1
ATOM 2661 N N . CYS A 1 330 ? -7.721 -7.916 15.950 1.00 94.12 330 CYS A N 1
ATOM 2662 C CA . CYS A 1 330 ? -6.380 -8.448 15.823 1.00 94.12 330 CYS A CA 1
ATOM 2663 C C . CYS A 1 330 ? -5.401 -7.516 16.541 1.00 94.12 330 CYS A C 1
ATOM 2665 O O . CYS A 1 330 ? -5.475 -6.291 16.416 1.00 94.12 330 CYS A O 1
ATOM 2667 N N . ILE A 1 331 ? -4.482 -8.088 17.307 1.00 90.69 331 ILE A N 1
ATOM 2668 C CA . ILE A 1 331 ? -3.453 -7.344 18.025 1.00 90.69 331 ILE A CA 1
ATOM 2669 C C . ILE A 1 331 ? -2.099 -7.899 17.613 1.00 90.69 331 ILE A C 1
ATOM 2671 O O . ILE A 1 331 ? -1.789 -9.066 17.850 1.00 90.69 331 ILE A O 1
ATOM 2675 N N . ARG A 1 332 ? -1.287 -7.053 16.978 1.00 85.56 332 ARG A N 1
ATOM 2676 C CA . ARG A 1 332 ? 0.082 -7.385 16.574 1.00 85.56 332 ARG A CA 1
ATOM 2677 C C . ARG A 1 332 ? 1.055 -6.757 17.557 1.00 85.56 332 ARG A C 1
ATOM 2679 O O . ARG A 1 332 ? 1.236 -5.539 17.583 1.00 85.56 332 ARG A O 1
ATOM 2686 N N . LEU A 1 333 ? 1.664 -7.612 18.368 1.00 79.56 333 LEU A N 1
ATOM 2687 C CA . LEU A 1 333 ? 2.679 -7.247 19.342 1.00 79.56 333 LEU A CA 1
ATOM 2688 C C . LEU A 1 333 ? 4.058 -7.555 18.756 1.00 79.56 333 LEU A C 1
ATOM 2690 O O . LEU A 1 333 ? 4.342 -8.698 18.394 1.00 79.56 333 LEU A O 1
ATOM 2694 N N . CYS A 1 334 ? 4.914 -6.538 18.698 1.00 69.56 334 CYS A N 1
ATOM 2695 C CA . CYS A 1 334 ? 6.346 -6.692 18.471 1.00 69.56 334 CYS A CA 1
ATOM 2696 C C . CYS A 1 334 ? 7.042 -6.664 19.849 1.00 69.56 334 CYS A C 1
ATOM 2698 O O . CYS A 1 334 ? 7.233 -5.583 20.405 1.00 69.56 334 CYS A O 1
ATOM 2700 N N . PRO A 1 335 ? 7.374 -7.821 20.458 1.00 53.16 335 PRO A N 1
ATOM 2701 C CA . PRO A 1 335 ? 7.984 -7.889 21.783 1.00 53.16 335 PRO A CA 1
ATOM 2702 C C . PRO A 1 335 ? 9.449 -7.430 21.772 1.00 53.16 335 PRO A C 1
ATOM 2704 O O . PRO A 1 335 ? 9.977 -7.038 22.807 1.00 53.16 335 PRO A O 1
ATOM 2707 N N . TYR A 1 336 ? 10.100 -7.443 20.606 1.00 50.72 336 TYR A N 1
ATOM 2708 C CA . TYR A 1 336 ? 11.470 -6.985 20.414 1.00 50.72 336 TYR A CA 1
ATOM 2709 C C . TYR A 1 336 ? 11.483 -5.592 19.780 1.00 50.72 336 TYR A C 1
ATOM 2711 O O . TYR A 1 336 ? 11.983 -5.398 18.676 1.00 50.72 336 TYR A O 1
ATOM 2719 N N . ALA A 1 337 ? 10.987 -4.573 20.477 1.00 49.41 337 ALA A N 1
ATOM 2720 C CA . ALA A 1 337 ? 11.535 -3.239 20.251 1.00 49.41 337 ALA A CA 1
ATOM 2721 C C . ALA A 1 337 ? 12.994 -3.283 20.756 1.00 49.41 337 ALA A C 1
ATOM 2723 O O . ALA A 1 337 ? 13.259 -3.133 21.943 1.00 49.41 337 ALA A O 1
ATOM 2724 N N . ILE A 1 338 ? 13.927 -3.633 19.859 1.00 41.75 338 ILE A N 1
ATOM 2725 C CA . ILE A 1 338 ? 15.293 -4.128 20.146 1.00 41.75 338 ILE A CA 1
ATOM 2726 C C . ILE A 1 338 ? 16.180 -3.151 20.948 1.00 41.75 338 ILE A C 1
ATOM 2728 O O . ILE A 1 338 ? 17.269 -3.530 21.364 1.00 41.75 338 ILE A O 1
ATOM 2732 N N . PHE A 1 339 ? 15.758 -1.929 21.268 1.00 42.84 339 PHE A N 1
ATOM 2733 C CA . PHE A 1 339 ? 16.616 -0.996 21.996 1.00 42.84 339 PHE A CA 1
ATOM 2734 C C . PHE A 1 339 ? 15.839 -0.241 23.076 1.00 42.84 339 PHE A C 1
ATOM 2736 O O . PHE A 1 339 ? 15.104 0.689 22.780 1.00 42.84 339 PHE A O 1
ATOM 2743 N N . LYS A 1 340 ? 16.069 -0.642 24.335 1.00 43.19 340 LYS A N 1
ATOM 2744 C CA . LYS A 1 340 ? 15.736 0.100 25.563 1.00 43.19 340 LYS A CA 1
ATOM 2745 C C . LYS A 1 340 ? 14.247 0.422 25.777 1.00 43.19 340 LYS A C 1
ATOM 2747 O O . LYS A 1 340 ? 13.886 1.582 25.932 1.00 43.19 340 LYS A O 1
ATOM 2752 N N . ILE A 1 341 ? 13.390 -0.591 25.916 1.00 49.84 341 ILE A N 1
ATOM 2753 C CA . ILE A 1 341 ? 12.226 -0.376 26.791 1.00 49.84 341 ILE A CA 1
ATOM 2754 C C . ILE A 1 341 ? 12.778 -0.341 28.220 1.00 49.84 341 ILE A C 1
ATOM 2756 O O . ILE A 1 341 ? 13.409 -1.303 28.658 1.00 49.84 341 ILE A O 1
ATOM 2760 N N . SER A 1 342 ? 12.596 0.781 28.913 1.00 46.69 342 SER A N 1
ATOM 2761 C CA . SER A 1 342 ? 13.077 1.013 30.283 1.00 46.69 342 SER A CA 1
ATOM 2762 C C . SER A 1 342 ? 12.505 0.009 31.294 1.00 46.69 342 SER A C 1
ATOM 2764 O O . SER A 1 342 ? 13.102 -0.208 32.344 1.00 46.69 342 SER A O 1
ATOM 2766 N N . ASP A 1 343 ? 11.366 -0.602 30.956 1.00 54.62 343 ASP A N 1
ATOM 2767 C CA . ASP A 1 343 ? 10.635 -1.574 31.765 1.00 54.62 343 ASP A CA 1
ATOM 2768 C C . ASP A 1 343 ? 9.761 -2.447 30.834 1.00 54.62 343 ASP A C 1
ATOM 2770 O O . ASP A 1 343 ? 8.656 -2.036 30.477 1.00 54.62 343 ASP A O 1
ATOM 2774 N N . PRO A 1 344 ? 10.262 -3.571 30.281 1.00 60.94 344 PRO A N 1
ATOM 2775 C CA . PRO A 1 344 ? 9.416 -4.467 29.496 1.00 60.94 344 PRO A CA 1
ATOM 2776 C C . PRO A 1 344 ? 8.281 -4.990 30.380 1.00 60.94 344 PRO A C 1
ATOM 2778 O O . PRO A 1 344 ? 8.505 -5.256 31.559 1.00 60.94 344 PRO A O 1
ATOM 2781 N N . ASP A 1 345 ? 7.083 -5.178 29.814 1.00 61.53 345 ASP A N 1
ATOM 2782 C CA . ASP A 1 345 ? 6.002 -5.808 30.573 1.00 61.53 345 ASP A CA 1
ATOM 2783 C C . ASP A 1 345 ? 6.494 -7.116 31.171 1.00 61.53 345 ASP A C 1
ATOM 2785 O O . ASP A 1 345 ? 7.010 -7.987 30.460 1.00 61.53 345 ASP A O 1
ATOM 2789 N N . ASP A 1 346 ? 6.261 -7.268 32.469 1.00 73.44 346 ASP A N 1
ATOM 2790 C CA . ASP A 1 346 ? 6.343 -8.569 33.093 1.00 73.44 346 ASP A CA 1
ATOM 2791 C C . ASP A 1 346 ? 5.455 -9.559 32.299 1.00 73.44 346 ASP A C 1
ATOM 2793 O O . ASP A 1 346 ? 4.278 -9.268 32.045 1.00 73.44 346 ASP A O 1
ATOM 2797 N N . PRO A 1 347 ? 5.991 -10.715 31.857 1.00 77.94 347 PRO A N 1
ATOM 2798 C CA . PRO A 1 347 ? 5.239 -11.667 31.046 1.00 77.94 347 PRO A CA 1
ATOM 2799 C C . PRO A 1 347 ? 3.926 -12.126 31.690 1.00 77.94 347 PRO A C 1
ATOM 2801 O O . PRO A 1 347 ? 2.976 -12.434 30.968 1.00 77.94 347 PRO A O 1
ATOM 2804 N N . GLU A 1 348 ? 3.860 -12.169 33.026 1.00 80.00 348 GLU A N 1
ATOM 2805 C CA . GLU A 1 348 ? 2.639 -12.507 33.760 1.00 80.00 348 GLU A CA 1
ATOM 2806 C C . GLU A 1 348 ? 1.606 -11.380 33.652 1.00 80.00 348 GLU A C 1
ATOM 2808 O O . GLU A 1 348 ? 0.442 -11.649 33.357 1.00 80.00 348 GLU A O 1
ATOM 2813 N N . SER A 1 349 ? 2.027 -10.119 33.790 1.00 79.62 349 SER A N 1
ATOM 2814 C CA . SER A 1 349 ? 1.181 -8.944 33.528 1.00 79.62 349 SER A CA 1
ATOM 2815 C C . SER A 1 349 ? 0.590 -8.960 32.112 1.00 79.62 349 SER A C 1
ATOM 2817 O O . SER A 1 349 ? -0.627 -8.869 31.946 1.00 79.62 349 SER A O 1
ATOM 2819 N N . LEU A 1 350 ? 1.421 -9.179 31.085 1.00 82.25 350 LEU A N 1
ATOM 2820 C CA . LEU A 1 350 ? 0.962 -9.234 29.692 1.00 82.25 350 LEU A CA 1
ATOM 2821 C C . LEU A 1 350 ? -0.030 -10.385 29.458 1.00 82.25 350 LEU A C 1
ATOM 2823 O O . LEU A 1 350 ? -1.062 -10.194 28.815 1.00 82.25 350 LEU A O 1
ATOM 2827 N N . ALA A 1 351 ? 0.260 -11.572 29.998 1.00 84.94 351 ALA A N 1
ATOM 2828 C CA . ALA A 1 351 ? -0.635 -12.723 29.912 1.00 84.94 351 ALA A CA 1
ATOM 2829 C C . ALA A 1 351 ? -1.966 -12.475 30.642 1.00 84.94 351 ALA A C 1
ATOM 2831 O O . ALA A 1 351 ? -3.020 -12.907 30.169 1.00 84.94 351 ALA A O 1
ATOM 2832 N N . ASN A 1 352 ? -1.937 -11.755 31.766 1.00 87.62 352 ASN A N 1
ATOM 2833 C CA . ASN A 1 352 ? -3.134 -11.362 32.501 1.00 87.62 352 ASN A CA 1
ATOM 2834 C C . ASN A 1 352 ? -3.990 -10.371 31.701 1.00 87.62 352 ASN A C 1
ATOM 2836 O O . ASN A 1 352 ? -5.194 -10.602 31.589 1.00 87.62 352 ASN A O 1
ATOM 2840 N N . SER A 1 353 ? -3.402 -9.333 31.096 1.00 87.69 353 SER A N 1
ATOM 2841 C CA . SER A 1 353 ? -4.135 -8.406 30.215 1.00 87.69 353 SER A CA 1
ATOM 2842 C C . SER A 1 353 ? -4.698 -9.118 28.980 1.00 87.69 353 SER A C 1
ATOM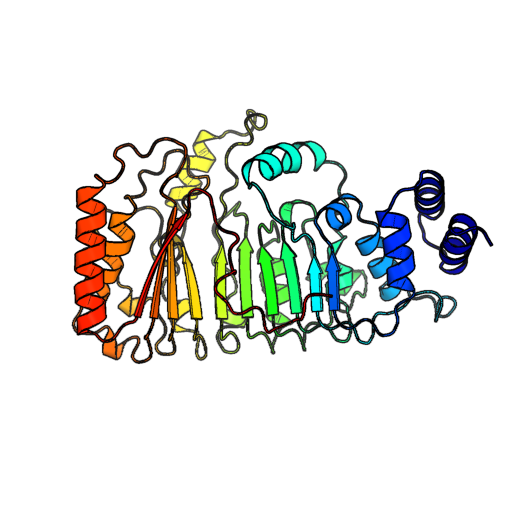 2844 O O . SER A 1 353 ? -5.847 -8.889 28.607 1.00 87.69 353 SER A O 1
ATOM 2846 N N . GLU A 1 354 ? -3.936 -10.032 28.368 1.00 90.56 354 GLU A N 1
ATOM 2847 C CA . GLU A 1 354 ? -4.392 -10.823 27.215 1.00 90.56 354 GLU A CA 1
ATOM 2848 C C . GLU A 1 354 ? -5.596 -11.693 27.586 1.00 90.56 354 GLU A C 1
ATOM 2850 O O . GLU A 1 354 ? -6.597 -11.713 26.869 1.00 90.56 354 GLU A O 1
ATOM 2855 N N . LYS A 1 355 ? -5.537 -12.353 28.747 1.00 92.44 355 LYS A N 1
ATOM 2856 C CA . LYS A 1 355 ? -6.641 -13.159 29.266 1.00 92.44 355 LYS A CA 1
ATOM 2857 C C . LYS A 1 355 ? -7.871 -12.313 29.591 1.00 92.44 355 LYS A C 1
ATOM 2859 O O . LYS A 1 355 ? -8.970 -12.676 29.188 1.00 92.44 355 LYS A O 1
ATOM 2864 N N . GLN A 1 356 ? -7.700 -11.186 30.281 1.00 92.06 356 GLN A N 1
ATOM 2865 C CA . GLN A 1 356 ? -8.810 -10.280 30.595 1.00 92.06 356 GLN A CA 1
ATOM 2866 C C . GLN A 1 356 ? -9.496 -9.783 29.323 1.00 92.06 356 GLN A C 1
ATOM 2868 O O . GLN A 1 356 ? -10.723 -9.793 29.237 1.00 92.06 356 GLN A O 1
ATOM 2873 N N . LEU A 1 357 ? -8.715 -9.390 28.315 1.00 93.81 357 LEU A N 1
ATOM 2874 C CA . LEU A 1 357 ? -9.259 -8.972 27.034 1.00 93.81 357 LEU A CA 1
ATOM 2875 C C . LEU A 1 357 ? -9.968 -10.124 26.310 1.00 93.81 357 LEU A C 1
ATOM 2877 O O . LEU A 1 357 ? -11.064 -9.916 25.797 1.00 93.81 357 LEU A O 1
ATOM 2881 N N . SER A 1 358 ? -9.399 -11.331 26.325 1.00 95.50 358 SER A N 1
ATOM 2882 C CA . SER A 1 358 ? -10.033 -12.527 25.761 1.00 95.50 358 SER A CA 1
ATOM 2883 C C . SER A 1 358 ? -11.400 -12.804 26.397 1.00 95.50 358 SER A C 1
ATOM 2885 O O . SER A 1 358 ? -12.376 -13.000 25.675 1.00 95.50 358 SER A O 1
ATOM 2887 N N . ASP A 1 359 ? -11.499 -12.753 27.730 1.00 96.00 359 ASP A N 1
ATOM 2888 C CA . ASP A 1 359 ? -12.756 -12.966 28.463 1.00 96.00 359 ASP A CA 1
ATOM 2889 C C . ASP A 1 359 ? -13.814 -11.904 28.093 1.00 96.00 359 ASP A C 1
ATOM 2891 O O . ASP A 1 359 ? -15.009 -12.197 27.968 1.00 96.00 359 ASP A O 1
ATOM 2895 N N . VAL A 1 360 ? -13.391 -10.647 27.900 1.00 95.88 360 VAL A N 1
ATOM 2896 C CA . VAL A 1 360 ? -14.278 -9.566 27.445 1.00 95.88 360 VAL A CA 1
ATOM 2897 C C . VAL A 1 360 ? -14.722 -9.783 26.000 1.00 95.88 360 VAL A C 1
ATOM 2899 O O . VAL A 1 360 ? -15.914 -9.674 25.722 1.00 95.88 360 VAL A O 1
ATOM 2902 N N . CYS A 1 361 ? -13.806 -10.115 25.093 1.00 96.06 361 CYS A N 1
ATOM 2903 C CA . CYS A 1 361 ? -14.116 -10.408 23.697 1.00 96.06 361 CYS A CA 1
ATOM 2904 C C . CYS A 1 361 ? -15.126 -11.557 23.576 1.00 96.06 361 CYS A C 1
ATOM 2906 O O . CYS A 1 361 ? -16.129 -11.406 22.880 1.00 96.06 361 CYS A O 1
ATOM 2908 N N . GLU A 1 362 ? -14.931 -12.653 24.317 1.00 96.12 362 GLU A N 1
ATOM 2909 C CA . GLU A 1 362 ? -15.858 -13.790 24.332 1.00 96.12 362 GLU A CA 1
ATOM 2910 C C . GLU A 1 362 ? -17.256 -13.371 24.808 1.00 96.12 362 GLU A C 1
ATOM 2912 O O . GLU A 1 362 ? -18.253 -13.652 24.138 1.00 96.12 362 GLU A O 1
ATOM 2917 N N . ARG A 1 363 ? -17.341 -12.623 25.918 1.00 96.19 363 ARG A N 1
ATOM 2918 C CA . ARG A 1 363 ? -18.614 -12.096 26.437 1.00 96.19 363 ARG A CA 1
ATOM 2919 C C . ARG A 1 363 ? -19.322 -11.192 25.428 1.00 96.19 363 ARG A C 1
ATOM 2921 O O . ARG A 1 363 ? -20.550 -11.208 25.336 1.00 96.19 363 ARG A O 1
ATOM 2928 N N . GLU A 1 364 ? -18.560 -10.381 24.706 1.00 95.31 364 GLU A N 1
ATOM 2929 C CA . GLU A 1 364 ? -19.085 -9.425 23.738 1.00 95.31 364 GLU A CA 1
ATOM 2930 C C . GLU A 1 364 ? -19.335 -10.023 22.341 1.00 95.31 364 GLU A C 1
ATOM 2932 O O . GLU A 1 364 ? -19.931 -9.348 21.499 1.00 95.31 364 GLU A O 1
ATOM 2937 N N . GLY A 1 365 ? -18.946 -11.281 22.102 1.00 95.62 365 GLY A N 1
ATOM 2938 C CA . GLY A 1 365 ? -19.086 -11.957 20.809 1.00 95.62 365 GLY A CA 1
ATOM 2939 C C . GLY A 1 365 ? -18.094 -11.473 19.746 1.00 95.62 365 GLY A C 1
ATOM 2940 O O . GLY A 1 365 ? -18.409 -11.503 18.557 1.00 95.62 365 GLY A O 1
ATOM 2941 N N . ILE A 1 366 ? -16.922 -11.001 20.171 1.00 96.88 366 ILE A N 1
ATOM 2942 C CA . ILE A 1 366 ? -15.827 -10.538 19.316 1.00 96.88 366 ILE A CA 1
ATOM 2943 C C . ILE A 1 366 ? -14.776 -11.643 19.194 1.00 96.88 366 ILE A C 1
ATOM 2945 O O . ILE A 1 366 ? -14.294 -12.172 20.191 1.00 96.88 366 ILE A O 1
ATOM 2949 N N . GLU A 1 367 ? -14.389 -11.972 17.964 1.00 96.75 367 GLU A N 1
ATOM 2950 C CA . GLU A 1 367 ? -13.240 -12.836 17.697 1.00 96.75 367 GLU A CA 1
ATOM 2951 C C . GLU A 1 367 ? -11.941 -12.071 17.972 1.00 96.75 367 GLU A C 1
ATOM 2953 O O . GLU A 1 367 ? -11.783 -10.932 17.527 1.00 96.75 367 GLU A O 1
ATOM 2958 N N . MET A 1 368 ? -11.011 -12.693 18.694 1.00 94.81 368 MET A N 1
ATOM 2959 C CA . MET A 1 368 ? -9.737 -12.085 19.060 1.00 94.81 368 MET A CA 1
ATOM 2960 C C . MET A 1 368 ? -8.567 -12.910 18.531 1.00 94.81 368 MET A C 1
ATOM 2962 O O . MET A 1 368 ? -8.490 -14.115 18.762 1.00 94.81 368 MET A O 1
ATOM 2966 N N . GLU A 1 369 ? -7.632 -12.238 17.866 1.00 92.94 369 GLU A N 1
ATOM 2967 C CA . GLU A 1 369 ? -6.364 -12.803 17.410 1.00 92.94 369 GLU A CA 1
ATOM 2968 C C . GLU A 1 369 ? -5.208 -11.988 17.998 1.00 92.94 369 GLU A C 1
ATOM 2970 O O . GLU A 1 369 ? -5.178 -10.764 17.872 1.00 92.94 369 GLU A O 1
ATOM 2975 N N . VAL A 1 370 ? -4.230 -12.651 18.617 1.00 88.12 370 VAL A N 1
ATOM 2976 C CA . VAL A 1 370 ? -3.007 -11.999 19.104 1.00 88.12 370 VAL A CA 1
ATOM 2977 C C . VAL A 1 370 ? -1.811 -12.632 18.421 1.00 88.12 370 VAL A C 1
ATOM 2979 O O . VAL A 1 370 ? -1.556 -13.827 18.563 1.00 88.12 370 VAL A O 1
ATOM 2982 N N . TYR A 1 371 ? -1.053 -11.816 17.697 1.00 85.69 371 TYR A N 1
ATOM 2983 C CA . TYR A 1 371 ? 0.176 -12.237 17.047 1.00 85.69 371 TYR A CA 1
ATOM 2984 C C . TYR A 1 371 ? 1.373 -11.623 17.760 1.00 85.69 371 TYR A C 1
ATOM 2986 O O . TYR A 1 371 ? 1.502 -10.402 17.848 1.00 85.69 371 TYR A O 1
ATOM 2994 N N . LYS A 1 372 ? 2.263 -12.486 18.248 1.00 79.25 372 LYS A N 1
ATOM 2995 C CA . LYS A 1 372 ? 3.532 -12.110 18.874 1.00 79.25 372 LYS A CA 1
ATOM 2996 C C . LYS A 1 372 ? 4.633 -12.399 17.864 1.00 79.25 372 LYS A C 1
ATOM 2998 O O . LYS A 1 372 ? 4.903 -13.561 17.575 1.00 79.25 372 LYS A O 1
ATOM 3003 N N . HIS A 1 373 ? 5.216 -11.358 17.282 1.00 67.44 373 HIS A N 1
ATOM 3004 C CA . HIS A 1 373 ? 6.218 -11.512 16.230 1.00 67.44 373 HIS A CA 1
ATOM 3005 C C . HIS A 1 373 ? 7.602 -11.131 16.719 1.00 67.44 373 HIS A C 1
ATOM 3007 O O . HIS A 1 373 ? 7.788 -10.033 17.220 1.00 67.44 373 HIS A O 1
ATOM 3013 N N . GLU A 1 374 ? 8.594 -11.995 16.509 1.00 54.97 374 GLU A N 1
ATOM 3014 C CA . GLU A 1 374 ? 9.985 -11.706 16.889 1.00 54.97 374 GLU A CA 1
ATOM 3015 C C . GLU A 1 374 ? 10.590 -10.512 16.124 1.00 54.97 374 GLU A C 1
ATOM 3017 O O . GLU A 1 374 ? 11.549 -9.901 16.588 1.00 54.97 374 GLU A O 1
ATOM 3022 N N . TYR A 1 375 ? 10.003 -10.150 14.979 1.00 54.75 375 TYR A N 1
ATOM 3023 C CA . TYR A 1 375 ? 10.437 -9.062 14.104 1.00 54.75 375 TYR A CA 1
ATOM 3024 C C . TYR A 1 375 ? 9.234 -8.279 13.567 1.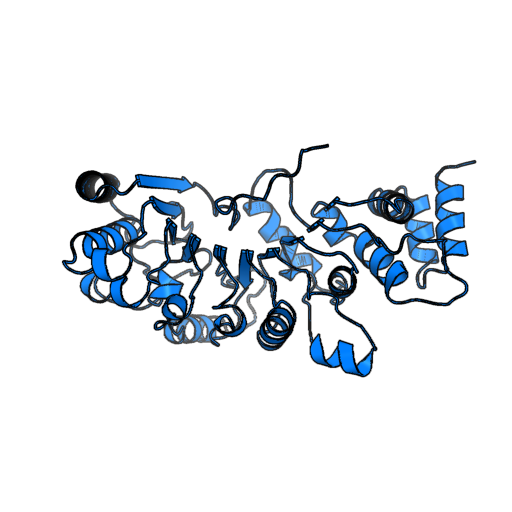00 54.75 375 TYR A C 1
ATOM 3026 O O . TYR A 1 375 ? 8.108 -8.780 13.579 1.00 54.75 375 TYR A O 1
ATOM 3034 N N . SER A 1 376 ? 9.471 -7.072 13.041 1.00 52.53 376 SER A N 1
ATOM 3035 C CA . SER A 1 376 ? 8.438 -6.320 12.324 1.00 52.53 376 SER A CA 1
ATOM 3036 C C . SER A 1 376 ? 7.867 -7.155 11.176 1.00 52.53 376 SER A C 1
ATOM 3038 O O . SER A 1 376 ? 8.588 -7.642 10.302 1.00 52.53 376 SER A O 1
ATOM 3040 N N . VAL A 1 377 ? 6.552 -7.353 11.200 1.00 50.03 377 VAL A N 1
ATOM 3041 C CA . VAL A 1 377 ? 5.832 -8.083 10.153 1.00 50.03 377 VAL A CA 1
ATOM 3042 C C . VAL A 1 377 ? 5.696 -7.175 8.943 1.00 50.03 377 VAL A C 1
ATOM 3044 O O . VAL A 1 377 ? 5.402 -5.987 9.120 1.00 50.03 377 VAL A O 1
ATOM 3047 N N . PRO A 1 378 ? 5.826 -7.706 7.717 1.00 54.81 378 PRO A N 1
ATOM 3048 C CA . PRO A 1 378 ? 5.351 -7.007 6.541 1.00 54.81 378 PRO A CA 1
ATOM 3049 C C . PRO A 1 378 ? 3.905 -6.549 6.759 1.00 54.81 378 PRO A C 1
ATOM 3051 O O . PRO A 1 378 ? 2.991 -7.318 7.070 1.00 54.81 378 PRO A O 1
ATOM 3054 N N . ILE A 1 379 ? 3.721 -5.242 6.647 1.00 54.50 379 ILE A N 1
ATOM 3055 C CA . ILE A 1 379 ? 2.431 -4.574 6.763 1.00 54.50 379 ILE A CA 1
ATOM 3056 C C . ILE A 1 379 ? 1.505 -5.213 5.701 1.00 54.50 379 ILE A C 1
ATOM 3058 O O . ILE A 1 379 ? 1.954 -5.493 4.594 1.00 54.50 379 ILE A O 1
ATOM 3062 N N . GLY A 1 380 ? 0.222 -5.457 5.995 1.00 52.22 380 GLY A N 1
ATOM 3063 C CA . GLY A 1 380 ? -0.762 -5.831 4.967 1.00 52.22 380 GLY A CA 1
ATOM 3064 C C . GLY A 1 380 ? -0.938 -7.320 4.634 1.00 52.22 380 GLY A C 1
ATOM 3065 O O . GLY A 1 380 ? -1.803 -7.634 3.818 1.00 52.22 380 GLY A O 1
ATOM 3066 N N . ASP A 1 381 ? -0.248 -8.243 5.313 1.00 55.75 381 ASP A N 1
ATOM 3067 C CA . ASP A 1 381 ? -0.547 -9.691 5.231 1.00 55.75 381 ASP A CA 1
ATOM 3068 C C . ASP A 1 381 ? -1.963 -10.055 5.745 1.00 55.75 381 ASP A C 1
ATOM 3070 O O . ASP A 1 381 ? -2.445 -11.166 5.528 1.00 55.75 381 ASP A O 1
ATOM 3074 N N . TRP A 1 382 ? -2.648 -9.122 6.419 1.00 49.22 382 TRP A N 1
ATOM 3075 C CA . TRP A 1 382 ? -3.980 -9.320 7.004 1.00 49.22 382 TRP A CA 1
ATOM 3076 C C . TRP A 1 382 ? -5.138 -8.864 6.101 1.00 49.22 382 TRP A C 1
ATOM 3078 O O . TRP A 1 382 ? -6.270 -9.332 6.250 1.00 49.22 382 TRP A O 1
ATOM 3088 N N . ILE A 1 383 ? -4.874 -7.990 5.122 1.00 54.25 383 ILE A N 1
ATOM 3089 C CA . ILE A 1 383 ? -5.863 -7.670 4.088 1.00 54.25 383 ILE A CA 1
ATOM 3090 C C . ILE A 1 383 ? -5.777 -8.790 3.049 1.00 54.25 383 ILE A C 1
ATOM 3092 O O . ILE A 1 383 ? -4.697 -8.996 2.491 1.00 54.25 383 ILE A O 1
ATOM 3096 N N . PRO A 1 384 ? -6.869 -9.526 2.755 1.00 42.00 384 PRO A N 1
ATOM 3097 C CA . PRO A 1 384 ? -6.815 -10.615 1.794 1.00 42.00 384 PRO A CA 1
ATOM 3098 C C . PRO A 1 384 ? -6.274 -10.088 0.466 1.00 42.00 384 PRO A C 1
ATOM 3100 O O . PRO A 1 384 ? -6.920 -9.295 -0.224 1.00 42.00 384 PRO A O 1
ATOM 3103 N N . ALA A 1 385 ? -5.071 -10.533 0.100 1.00 45.06 385 ALA A N 1
ATOM 3104 C CA . ALA A 1 385 ? -4.558 -10.347 -1.240 1.00 45.06 385 ALA A CA 1
ATOM 3105 C C . ALA A 1 385 ? -5.505 -11.117 -2.160 1.00 45.06 385 ALA A C 1
ATOM 3107 O O . ALA A 1 385 ? -5.437 -12.343 -2.235 1.00 45.06 385 ALA A O 1
ATOM 3108 N N . GLY A 1 386 ? -6.461 -10.408 -2.774 1.00 37.50 386 GLY A N 1
ATOM 3109 C CA . GLY A 1 386 ? -7.447 -10.990 -3.678 1.00 37.50 386 GLY A CA 1
ATOM 3110 C C . GLY A 1 386 ? -6.756 -11.980 -4.610 1.00 37.50 386 GLY A C 1
ATOM 3111 O O . GLY A 1 386 ? -5.860 -11.591 -5.367 1.00 37.50 386 GLY A O 1
ATOM 3112 N N . GLY A 1 387 ? -7.132 -13.254 -4.461 1.00 28.58 387 GLY A N 1
ATOM 3113 C CA . GLY A 1 387 ? -6.347 -14.411 -4.872 1.00 28.58 387 GLY A CA 1
ATOM 3114 C C . GLY A 1 387 ? -5.672 -14.252 -6.230 1.00 28.58 387 GLY A C 1
ATOM 3115 O O . GLY A 1 387 ? -6.295 -13.894 -7.232 1.00 28.58 387 GLY A O 1
ATOM 3116 N N . CYS A 1 388 ? -4.379 -14.547 -6.261 1.00 28.45 388 CYS A N 1
ATOM 3117 C CA . CYS A 1 388 ? -3.675 -14.886 -7.485 1.00 28.45 388 CYS A CA 1
ATOM 3118 C C . CYS A 1 388 ? -2.838 -16.124 -7.201 1.00 28.45 388 CYS A C 1
ATOM 3120 O O . CYS A 1 388 ? -1.957 -16.087 -6.339 1.00 28.45 388 CYS A O 1
ATOM 3122 N N . CYS A 1 389 ? -3.158 -17.192 -7.931 1.00 24.02 389 CYS A N 1
ATOM 3123 C CA . CYS A 1 389 ? -2.415 -18.438 -7.978 1.00 24.02 389 CYS A CA 1
ATOM 3124 C C . CYS A 1 389 ? -0.920 -18.155 -8.169 1.00 24.02 389 CYS A C 1
ATOM 3126 O O . CYS A 1 389 ? -0.542 -17.341 -9.012 1.00 24.02 389 CYS A O 1
ATOM 3128 N N . TYR A 1 390 ? -0.097 -18.819 -7.362 1.00 24.25 390 TYR A N 1
ATOM 3129 C CA . TYR A 1 390 ? 1.326 -18.973 -7.627 1.00 24.25 390 TYR A CA 1
ATOM 3130 C C . TYR A 1 390 ? 1.464 -19.748 -8.947 1.00 24.25 390 TYR A C 1
ATOM 3132 O O . TYR A 1 390 ? 0.788 -20.766 -9.114 1.00 24.25 390 TYR A O 1
ATOM 3140 N N . ALA A 1 391 ? 2.243 -19.218 -9.890 1.00 25.33 391 ALA A N 1
ATOM 3141 C CA . ALA A 1 391 ? 2.665 -19.936 -11.090 1.00 25.33 391 ALA A CA 1
ATOM 3142 C C . ALA A 1 391 ? 4.052 -20.524 -10.844 1.00 25.33 391 ALA A C 1
ATOM 3144 O O . ALA A 1 391 ? 4.867 -19.792 -10.233 1.00 25.33 391 ALA A O 1
#